Protein AF-W1P0X3-F1 (afdb_monomer_lite)

Structure (mmCIF, N/CA/C/O backbone):
data_AF-W1P0X3-F1
#
_entry.id   AF-W1P0X3-F1
#
loop_
_atom_site.group_PDB
_atom_site.id
_atom_site.type_symbol
_atom_site.label_atom_id
_atom_site.label_alt_id
_atom_site.label_comp_id
_atom_site.label_asym_id
_atom_site.label_entity_id
_atom_site.label_seq_id
_atom_site.pdbx_PDB_ins_code
_atom_site.Cartn_x
_atom_site.Cartn_y
_atom_site.Cartn_z
_atom_site.occupancy
_atom_site.B_iso_or_equiv
_atom_site.auth_seq_id
_atom_site.auth_comp_id
_atom_site.auth_asym_id
_atom_site.auth_atom_id
_atom_site.pdbx_PDB_model_num
ATOM 1 N N . MET A 1 1 ? -27.652 5.293 19.149 1.00 21.69 1 MET A N 1
ATOM 2 C CA . MET A 1 1 ? -27.108 5.342 17.775 1.00 21.69 1 MET A CA 1
ATOM 3 C C . MET A 1 1 ? -25.654 5.751 17.897 1.00 21.69 1 MET A C 1
ATOM 5 O O . MET A 1 1 ? -25.367 6.918 18.105 1.00 21.69 1 MET A O 1
ATOM 9 N N . THR A 1 2 ? -24.762 4.768 17.940 1.00 22.44 2 THR A N 1
ATOM 10 C CA . THR A 1 2 ? -23.328 4.930 18.199 1.00 22.44 2 THR A CA 1
ATOM 11 C C . THR A 1 2 ? -22.619 5.357 16.915 1.00 22.44 2 THR A C 1
ATOM 13 O O . THR A 1 2 ? -22.305 4.531 16.061 1.00 22.44 2 THR A O 1
ATOM 16 N N . SER A 1 3 ? -22.413 6.663 16.747 1.00 20.47 3 SER A N 1
ATOM 17 C CA . SER A 1 3 ? -21.571 7.223 15.690 1.00 20.47 3 SER A CA 1
ATOM 18 C C . SER A 1 3 ? -20.106 6.933 16.015 1.00 20.47 3 SER A C 1
ATOM 20 O O . SER A 1 3 ? -19.549 7.498 16.957 1.00 20.47 3 SER A O 1
ATOM 22 N N . PHE A 1 4 ? -19.506 6.020 15.255 1.00 24.23 4 PHE A N 1
ATOM 23 C CA . PHE A 1 4 ? -18.067 5.783 15.256 1.00 24.23 4 PHE A CA 1
ATOM 24 C C . PHE A 1 4 ? -17.316 7.093 14.959 1.00 24.23 4 PHE A C 1
ATOM 26 O O . PHE A 1 4 ? -17.727 7.825 14.057 1.00 24.23 4 PHE A O 1
ATOM 33 N N . PRO A 1 5 ? -16.218 7.402 15.667 1.00 23.06 5 PRO A N 1
ATOM 34 C CA . PRO A 1 5 ? -15.327 8.471 15.254 1.00 23.06 5 PRO A CA 1
ATOM 35 C C . PRO A 1 5 ? -14.612 8.054 13.964 1.00 23.06 5 PRO A C 1
ATOM 37 O O . PRO A 1 5 ? -13.899 7.047 13.921 1.00 23.06 5 PRO A O 1
ATOM 40 N N . ASP A 1 6 ? -14.808 8.842 12.909 1.00 25.39 6 ASP A N 1
ATOM 41 C CA . ASP A 1 6 ? -13.996 8.792 11.703 1.00 25.39 6 ASP A CA 1
ATOM 42 C C . ASP A 1 6 ? -12.515 9.023 12.059 1.00 25.39 6 ASP A C 1
ATOM 44 O O . ASP A 1 6 ? -12.123 10.085 12.536 1.00 25.39 6 ASP A O 1
ATOM 48 N N . GLN A 1 7 ? -11.699 8.013 11.739 1.00 26.02 7 GLN A N 1
ATOM 49 C CA . GLN A 1 7 ? -10.229 7.965 11.734 1.00 26.02 7 GLN A CA 1
ATOM 50 C C . GLN A 1 7 ? -9.511 7.711 13.078 1.00 26.02 7 GLN A C 1
ATOM 52 O O . GLN A 1 7 ? -9.679 8.428 14.058 1.00 26.02 7 GLN A O 1
ATOM 57 N N . PRO A 1 8 ? -8.631 6.681 13.089 1.00 29.97 8 PRO A N 1
ATOM 58 C CA . PRO A 1 8 ? -7.382 6.730 12.322 1.00 29.97 8 PRO A CA 1
ATOM 59 C C . PRO A 1 8 ? -7.238 5.583 11.305 1.00 29.97 8 PRO A C 1
ATOM 61 O O . PRO A 1 8 ? -6.383 4.709 11.431 1.00 29.97 8 PRO A O 1
ATOM 64 N N . MET A 1 9 ? -8.012 5.619 10.217 1.00 29.42 9 MET A N 1
ATOM 65 C CA . MET A 1 9 ? -7.827 4.701 9.079 1.00 29.42 9 MET A CA 1
ATOM 66 C C . MET A 1 9 ? -6.573 5.004 8.244 1.00 29.42 9 MET A C 1
ATOM 68 O O . MET A 1 9 ? -6.159 4.175 7.443 1.00 29.42 9 MET A O 1
ATOM 72 N N . ARG A 1 10 ? -5.883 6.132 8.470 1.00 27.94 10 ARG A N 1
ATOM 73 C CA . ARG A 1 10 ? -4.623 6.441 7.768 1.00 27.94 10 ARG A CA 1
ATOM 74 C C . ARG A 1 10 ? -3.419 5.610 8.234 1.00 27.94 10 ARG A C 1
ATOM 76 O O . ARG A 1 10 ? -2.481 5.454 7.460 1.00 27.94 10 ARG A O 1
ATOM 83 N N . ASN A 1 11 ? -3.446 5.021 9.435 1.00 28.23 11 ASN A N 1
ATOM 84 C CA . ASN A 1 11 ? -2.284 4.287 9.962 1.00 28.23 11 ASN A CA 1
ATOM 85 C C . ASN A 1 11 ? -2.265 2.798 9.576 1.00 28.23 11 ASN A C 1
ATOM 87 O O . ASN A 1 11 ? -1.188 2.266 9.312 1.00 28.23 11 ASN A O 1
ATOM 91 N N . PHE A 1 12 ? -3.420 2.137 9.430 1.00 28.58 12 PHE A N 1
ATOM 92 C CA . PHE A 1 12 ? -3.492 0.767 8.882 1.00 28.58 12 PHE A CA 1
ATOM 93 C C . PHE A 1 12 ? -3.346 0.720 7.353 1.00 28.58 12 PHE A C 1
ATOM 95 O O . PHE A 1 12 ? -2.923 -0.289 6.787 1.00 28.58 12 PHE A O 1
ATOM 102 N N . LEU A 1 13 ? -3.623 1.844 6.693 1.00 31.31 13 LEU A N 1
ATOM 103 C CA . LEU A 1 13 ? -3.418 2.069 5.265 1.00 31.31 13 LEU A CA 1
ATOM 104 C C . LEU A 1 13 ? -1.968 2.451 4.898 1.00 31.31 13 LEU A C 1
ATOM 106 O O . LEU A 1 13 ? -1.660 2.672 3.729 1.00 31.31 13 LEU A O 1
ATOM 110 N N . SER A 1 14 ? -1.045 2.428 5.867 1.00 25.98 14 SER A N 1
ATOM 111 C CA . SER A 1 14 ? 0.402 2.415 5.606 1.00 25.98 14 SER A CA 1
ATOM 112 C C . SER A 1 14 ? 0.920 1.038 5.158 1.00 25.98 14 SER A C 1
ATOM 114 O O . SER A 1 14 ? 2.127 0.820 5.077 1.00 25.98 14 SER A O 1
ATOM 116 N N . LEU A 1 15 ? 0.032 0.097 4.805 1.00 26.89 15 LEU A N 1
ATOM 117 C CA . LEU A 1 15 ? 0.416 -0.960 3.880 1.00 26.89 15 LEU A CA 1
ATOM 118 C C . LEU A 1 15 ? 0.525 -0.344 2.493 1.00 26.89 15 LEU A C 1
ATOM 120 O O . LEU A 1 15 ? -0.460 0.132 1.927 1.00 26.89 15 LEU A O 1
ATOM 124 N N . PRO A 1 16 ? 1.727 -0.332 1.925 1.00 28.39 16 PRO A N 1
ATOM 125 C CA . PRO A 1 16 ? 1.948 0.458 0.761 1.00 28.39 16 PRO A CA 1
ATOM 126 C C . PRO A 1 16 ? 1.274 -0.253 -0.414 1.00 28.39 16 PRO A C 1
ATOM 128 O O . PRO A 1 16 ? 1.540 -1.417 -0.741 1.00 28.39 16 PRO A O 1
ATOM 131 N N . PHE A 1 17 ? 0.513 0.530 -1.163 1.00 30.56 17 PHE A N 1
ATOM 132 C CA . PHE A 1 17 ? 0.404 0.346 -2.602 1.00 30.56 17 PHE A CA 1
ATOM 133 C C . PHE A 1 17 ? 1.790 0.209 -3.292 1.00 30.56 17 PHE A C 1
ATOM 135 O O . PHE A 1 17 ? 1.824 -0.047 -4.487 1.00 30.56 17 PHE A O 1
ATOM 142 N N . SER A 1 18 ? 2.934 0.293 -2.587 1.00 28.36 18 SER A N 1
ATOM 143 C CA . SER A 1 18 ? 4.240 -0.182 -3.070 1.00 28.36 18 SER A CA 1
ATOM 144 C C . SER A 1 18 ? 4.332 -1.703 -3.247 1.00 28.36 18 SER A C 1
ATOM 146 O O . SER A 1 18 ? 5.231 -2.167 -3.936 1.00 28.36 18 SER A O 1
ATOM 148 N N . SER A 1 19 ? 3.382 -2.500 -2.741 1.00 26.19 19 SER A N 1
ATOM 149 C CA . SER A 1 19 ? 3.213 -3.894 -3.201 1.00 26.19 19 SER A CA 1
ATOM 150 C C . SER A 1 19 ? 2.516 -3.995 -4.570 1.00 26.19 19 SER A C 1
ATOM 152 O O . SER A 1 19 ? 2.625 -5.012 -5.250 1.00 26.19 19 SER A O 1
ATOM 154 N N . LEU A 1 20 ? 1.884 -2.897 -5.000 1.00 27.31 20 LEU A N 1
ATOM 155 C CA . LEU A 1 20 ? 1.468 -2.572 -6.365 1.00 27.31 20 LEU A CA 1
ATOM 156 C C . LEU A 1 20 ? 2.431 -1.548 -6.998 1.00 27.31 20 LEU A C 1
ATOM 158 O O . LEU A 1 20 ? 2.051 -0.857 -7.945 1.00 27.31 20 LEU A O 1
ATOM 162 N N . GLN A 1 21 ? 3.701 -1.485 -6.545 1.00 24.69 21 GLN A N 1
ATOM 163 C CA . GLN A 1 21 ? 4.759 -1.136 -7.485 1.00 24.69 21 GLN A CA 1
ATOM 164 C C . GLN A 1 21 ? 4.638 -2.173 -8.593 1.00 24.69 21 GLN A C 1
ATOM 166 O O . GLN A 1 21 ? 5.105 -3.310 -8.494 1.00 24.69 21 GLN A O 1
ATOM 171 N N . ILE A 1 22 ? 4.018 -1.746 -9.683 1.00 25.61 22 ILE A N 1
ATOM 172 C CA . ILE A 1 22 ? 4.502 -2.057 -11.007 1.00 25.61 22 ILE A CA 1
ATOM 173 C C . ILE A 1 22 ? 5.983 -1.685 -10.951 1.00 25.61 22 ILE A C 1
ATOM 175 O O . ILE A 1 22 ? 6.386 -0.567 -11.253 1.00 25.61 22 ILE A O 1
ATOM 179 N N . LYS A 1 23 ? 6.807 -2.629 -10.478 1.00 21.36 23 LYS A N 1
ATOM 180 C CA . LYS A 1 23 ? 8.206 -2.679 -10.850 1.00 21.36 23 LYS A CA 1
ATOM 181 C C . LYS A 1 23 ? 8.154 -2.580 -12.360 1.00 21.36 23 LYS A C 1
ATOM 183 O O . LYS A 1 23 ? 7.593 -3.461 -13.016 1.00 21.36 23 LYS A O 1
ATOM 188 N N . ALA A 1 24 ? 8.659 -1.466 -12.880 1.00 21.20 24 ALA A N 1
ATOM 189 C CA . ALA A 1 24 ? 8.914 -1.312 -14.295 1.00 21.20 24 ALA A CA 1
ATOM 190 C C . ALA A 1 24 ? 9.518 -2.634 -14.811 1.00 21.20 24 ALA A C 1
ATOM 192 O O . ALA A 1 24 ? 10.367 -3.223 -14.127 1.00 21.20 24 ALA A O 1
ATOM 193 N N . PRO A 1 25 ? 9.062 -3.168 -15.954 1.00 21.80 25 PRO A N 1
ATOM 194 C CA . PRO A 1 25 ? 9.465 -4.488 -16.393 1.00 21.80 25 PRO A CA 1
ATOM 195 C C . PRO A 1 25 ? 10.894 -4.400 -16.916 1.00 21.80 25 PRO A C 1
ATOM 197 O O . PRO A 1 25 ? 11.096 -4.142 -18.088 1.00 21.80 25 PRO A O 1
ATOM 200 N N . PHE A 1 26 ? 11.876 -4.592 -16.040 1.00 22.75 26 PHE A N 1
ATOM 201 C CA . PHE A 1 26 ? 13.207 -5.103 -16.356 1.00 22.75 26 PHE A CA 1
ATOM 202 C C . PHE A 1 26 ? 13.865 -5.580 -15.064 1.00 22.75 26 PHE A C 1
ATOM 204 O O . PHE A 1 26 ? 14.613 -4.844 -14.436 1.00 22.75 26 PHE A O 1
ATOM 211 N N . LEU A 1 27 ? 13.546 -6.812 -14.662 1.00 25.69 27 LEU A N 1
ATOM 212 C CA . LEU A 1 27 ? 14.411 -7.742 -13.919 1.00 25.69 27 LEU A CA 1
ATOM 213 C C . LEU A 1 27 ? 13.584 -8.992 -13.598 1.00 25.69 27 LEU A C 1
ATOM 215 O O . LEU A 1 27 ? 13.066 -9.137 -12.500 1.00 25.69 27 LEU A O 1
ATOM 219 N N . ASN A 1 28 ? 13.400 -9.846 -14.605 1.00 21.33 28 ASN A N 1
ATOM 220 C CA . ASN A 1 28 ? 13.199 -11.291 -14.465 1.00 21.33 28 ASN A CA 1
ATOM 221 C C . ASN A 1 28 ? 13.329 -11.906 -15.863 1.00 21.33 28 ASN A C 1
ATOM 223 O O . ASN A 1 28 ? 12.349 -12.189 -16.543 1.00 21.33 28 ASN A O 1
ATOM 227 N N . CYS A 1 29 ? 14.574 -12.060 -16.312 1.00 21.30 29 CYS A N 1
ATOM 228 C CA . CYS A 1 29 ? 14.877 -13.094 -17.293 1.00 21.30 29 CYS A CA 1
ATOM 229 C C . CYS A 1 29 ? 14.831 -14.431 -16.527 1.00 21.30 29 CYS A C 1
ATOM 231 O O . CYS A 1 29 ? 15.496 -14.522 -15.487 1.00 21.30 29 CYS A O 1
ATOM 233 N N . PRO A 1 30 ? 14.051 -15.436 -16.952 1.00 21.23 30 PRO A N 1
ATOM 234 C CA . PRO A 1 30 ? 14.030 -16.726 -16.283 1.00 21.23 30 PRO A CA 1
ATOM 235 C C . PRO A 1 30 ? 15.351 -17.451 -16.555 1.00 21.23 30 PRO A C 1
ATOM 237 O O . PRO A 1 30 ? 15.654 -17.817 -17.687 1.00 21.23 30 PRO A O 1
ATOM 240 N N . ILE A 1 31 ? 16.146 -17.678 -15.509 1.00 24.38 31 ILE A N 1
ATOM 241 C CA . ILE A 1 31 ? 17.055 -18.825 -15.481 1.00 24.38 31 ILE A CA 1
ATOM 242 C C . ILE A 1 31 ? 16.296 -19.917 -14.737 1.00 24.38 31 ILE A C 1
ATOM 244 O O . ILE A 1 31 ? 16.377 -20.023 -13.516 1.00 24.38 31 ILE A O 1
ATOM 248 N N . SER A 1 32 ? 15.516 -20.697 -15.473 1.00 22.19 32 SER A N 1
ATOM 249 C CA . SER A 1 32 ? 14.964 -21.951 -14.974 1.00 22.19 32 SER A CA 1
ATOM 250 C C . SER A 1 32 ? 14.793 -22.916 -16.135 1.00 22.19 32 SER A C 1
ATOM 252 O O . SER A 1 32 ? 13.739 -22.959 -16.751 1.00 22.19 32 SER A O 1
ATOM 254 N N . GLU A 1 33 ? 15.859 -23.652 -16.428 1.00 22.97 33 GLU A N 1
ATOM 255 C CA . GLU A 1 33 ? 15.807 -25.057 -16.831 1.00 22.97 33 GLU A CA 1
ATOM 256 C C . GLU A 1 33 ? 17.236 -25.607 -16.765 1.00 22.97 33 GLU A C 1
ATOM 258 O O . GLU A 1 33 ? 18.088 -25.227 -17.561 1.00 22.97 33 GLU A O 1
ATOM 263 N N . LEU A 1 34 ? 17.518 -26.402 -15.727 1.00 23.14 34 LEU A N 1
ATOM 264 C CA . LEU A 1 34 ? 18.419 -27.565 -15.692 1.00 23.14 34 LEU A CA 1
ATOM 265 C C . LEU A 1 34 ? 18.321 -28.189 -14.274 1.00 23.14 34 LEU A C 1
ATOM 267 O O . LEU A 1 34 ? 18.051 -27.473 -13.308 1.00 23.14 34 LEU A O 1
ATOM 271 N N . PRO A 1 35 ? 18.441 -29.521 -14.149 1.00 22.19 35 PRO A N 1
ATOM 272 C CA . PRO A 1 35 ? 17.660 -30.329 -13.213 1.00 22.19 35 PRO A CA 1
ATOM 273 C C . PRO A 1 35 ? 18.128 -30.275 -11.756 1.00 22.19 35 PRO A C 1
ATOM 275 O O . PRO A 1 35 ? 19.311 -30.109 -11.456 1.00 22.19 35 PRO A O 1
ATOM 278 N N . HIS A 1 36 ? 17.162 -30.503 -10.862 1.00 22.83 36 HIS A N 1
ATOM 279 C CA . HIS A 1 36 ? 17.366 -30.821 -9.454 1.00 22.83 36 HIS A CA 1
ATOM 280 C C . HIS A 1 36 ? 18.353 -31.987 -9.296 1.00 22.83 36 HIS A C 1
ATOM 282 O O . HIS A 1 36 ? 18.076 -33.105 -9.722 1.00 22.83 36 HIS A O 1
ATOM 288 N N . PHE A 1 37 ? 19.479 -31.727 -8.635 1.00 24.45 37 PHE A N 1
ATOM 289 C CA . PHE A 1 37 ? 20.253 -32.754 -7.947 1.00 24.45 37 PHE A CA 1
ATOM 290 C C . PHE A 1 37 ? 20.175 -32.448 -6.453 1.00 24.45 37 PHE A C 1
ATOM 292 O O . PHE A 1 37 ? 20.724 -31.449 -5.982 1.00 24.45 37 PHE A O 1
ATOM 299 N N . GLU A 1 38 ? 19.439 -33.283 -5.725 1.00 26.58 38 GLU A N 1
ATOM 300 C CA . GLU A 1 38 ? 19.482 -33.335 -4.269 1.00 26.58 38 GLU A CA 1
ATOM 301 C C . GLU A 1 38 ? 20.894 -33.730 -3.829 1.00 26.58 38 GLU A C 1
ATOM 303 O O . GLU A 1 38 ? 21.414 -34.763 -4.247 1.00 26.58 38 GLU A O 1
ATOM 308 N N . LEU A 1 39 ? 21.518 -32.927 -2.967 1.00 25.61 39 LEU A N 1
ATOM 309 C CA . LEU A 1 39 ? 22.670 -33.362 -2.186 1.00 25.61 39 LEU A CA 1
ATOM 310 C C . LEU A 1 39 ? 22.478 -32.927 -0.734 1.00 25.61 39 LEU A C 1
ATOM 312 O O . LEU A 1 39 ? 22.295 -31.750 -0.429 1.00 25.61 39 LEU A O 1
ATOM 316 N N . GLN A 1 40 ? 22.489 -33.954 0.111 1.00 24.61 40 GLN A N 1
ATOM 317 C CA . GLN A 1 40 ? 22.248 -33.988 1.547 1.00 24.61 40 GLN A CA 1
ATOM 318 C C . GLN A 1 40 ? 23.057 -32.970 2.362 1.00 24.61 40 GLN A C 1
ATOM 320 O O . GLN A 1 40 ? 24.209 -32.649 2.058 1.00 24.61 40 GLN A O 1
ATOM 325 N N . ASP A 1 41 ? 22.440 -32.559 3.469 1.00 28.31 41 ASP A N 1
ATOM 326 C CA . ASP A 1 41 ? 23.001 -31.771 4.560 1.00 28.31 41 ASP A CA 1
ATOM 327 C C . ASP A 1 41 ? 24.386 -32.245 5.033 1.00 28.31 41 ASP A C 1
ATOM 329 O O . ASP A 1 41 ? 24.592 -33.407 5.393 1.00 28.31 41 ASP A O 1
ATOM 333 N N . ARG A 1 42 ? 25.320 -31.292 5.165 1.00 25.30 42 ARG A N 1
ATOM 334 C CA . ARG A 1 42 ? 26.438 -31.367 6.120 1.00 25.30 42 ARG A CA 1
ATOM 335 C C . ARG A 1 42 ? 26.656 -30.016 6.821 1.00 25.30 42 ARG A C 1
ATOM 337 O O . ARG A 1 42 ? 26.477 -28.969 6.196 1.00 25.30 42 ARG A O 1
ATOM 344 N N . PRO A 1 43 ? 27.046 -30.017 8.111 1.00 27.70 43 PRO A N 1
ATOM 345 C CA . PRO A 1 43 ? 26.998 -28.837 8.967 1.00 27.70 43 PRO A CA 1
ATOM 346 C C . PRO A 1 43 ? 28.198 -27.888 8.796 1.00 27.70 43 PRO A C 1
ATOM 348 O O . PRO A 1 43 ? 29.261 -28.241 8.290 1.00 27.70 43 PRO A O 1
ATOM 351 N N . LYS A 1 44 ? 27.979 -26.651 9.260 1.00 40.94 44 LYS A N 1
ATOM 352 C CA . LYS A 1 44 ? 28.850 -25.463 9.248 1.00 40.94 44 LYS A CA 1
ATOM 353 C C . LYS A 1 44 ? 30.300 -25.730 9.696 1.00 40.94 44 LYS A C 1
ATOM 355 O O . LYS A 1 44 ? 30.523 -26.105 10.837 1.00 40.94 44 LYS A O 1
ATOM 360 N N . SER A 1 45 ? 31.279 -25.352 8.873 1.00 28.41 45 SER A N 1
ATOM 361 C CA . SER A 1 45 ? 32.397 -24.456 9.232 1.00 28.41 45 SER A CA 1
ATOM 362 C C . SER A 1 45 ? 33.335 -24.282 8.028 1.00 28.41 45 SER A C 1
ATOM 364 O O . SER A 1 45 ? 33.449 -25.167 7.191 1.00 28.41 45 SER A O 1
ATOM 366 N N . HIS A 1 46 ? 33.998 -23.127 7.966 1.00 29.22 46 HIS A N 1
ATOM 367 C CA . HIS A 1 46 ? 34.999 -22.725 6.971 1.00 29.22 46 HIS A CA 1
ATOM 368 C C . HIS A 1 46 ? 34.489 -22.377 5.561 1.00 29.22 46 HIS A C 1
ATOM 370 O O . HIS A 1 46 ? 33.999 -23.189 4.782 1.00 29.22 46 HIS A O 1
ATOM 376 N N . CYS A 1 47 ? 34.665 -21.093 5.235 1.00 29.69 47 CYS A N 1
ATOM 377 C CA . CYS A 1 47 ? 34.666 -20.567 3.876 1.00 29.69 47 CYS A CA 1
ATOM 378 C C . CYS A 1 47 ? 35.620 -21.429 3.024 1.00 29.69 47 CYS A C 1
ATOM 380 O O . CYS A 1 47 ? 36.748 -21.646 3.475 1.00 29.69 47 CYS A O 1
ATOM 382 N N . PRO A 1 48 ? 35.227 -21.933 1.838 1.00 33.81 48 PRO A N 1
ATOM 383 C CA . PRO A 1 48 ? 36.140 -22.712 1.017 1.00 33.81 48 PRO A CA 1
ATOM 384 C C . PRO A 1 48 ? 37.331 -21.824 0.672 1.00 33.81 48 PRO A C 1
ATOM 386 O O . PRO A 1 48 ? 37.159 -20.729 0.132 1.00 33.81 48 PRO A O 1
ATOM 389 N N . THR A 1 49 ? 38.527 -22.276 1.032 1.00 39.50 49 THR A N 1
ATOM 390 C CA . THR A 1 49 ? 39.790 -21.631 0.692 1.00 39.50 49 THR A CA 1
ATOM 391 C C . THR A 1 49 ? 39.792 -21.328 -0.806 1.00 39.50 49 THR A C 1
ATOM 393 O O . THR A 1 49 ? 39.592 -22.234 -1.617 1.00 39.50 49 THR A O 1
ATOM 396 N N . ILE A 1 50 ? 40.009 -20.057 -1.159 1.00 42.47 50 ILE A N 1
ATOM 397 C CA . ILE A 1 50 ? 39.974 -19.504 -2.529 1.00 42.47 50 ILE A CA 1
ATOM 398 C C . ILE A 1 50 ? 40.807 -20.348 -3.522 1.00 42.47 50 ILE A C 1
ATOM 400 O O . ILE A 1 50 ? 40.503 -20.394 -4.708 1.00 42.47 50 ILE A O 1
ATOM 404 N N . HIS A 1 51 ? 41.788 -21.110 -3.029 1.00 40.19 51 HIS A N 1
ATOM 405 C CA . HIS A 1 51 ? 42.629 -22.025 -3.801 1.00 40.19 51 HIS A CA 1
ATOM 406 C C . HIS A 1 51 ? 41.948 -23.267 -4.408 1.00 40.19 51 HIS A C 1
ATOM 408 O O . HIS A 1 51 ? 42.535 -23.856 -5.308 1.00 40.19 51 HIS A O 1
ATOM 414 N N . ARG A 1 52 ? 40.743 -23.684 -3.983 1.00 43.81 52 ARG A N 1
ATOM 415 C CA . ARG A 1 52 ? 40.059 -24.873 -4.558 1.00 43.81 52 ARG A CA 1
ATOM 416 C C . ARG A 1 52 ? 39.191 -24.588 -5.795 1.00 43.81 52 ARG A C 1
ATOM 418 O O . ARG A 1 52 ? 38.547 -25.505 -6.289 1.00 43.81 52 ARG A O 1
ATOM 425 N N . LEU A 1 53 ? 39.139 -23.344 -6.276 1.00 46.44 53 LEU A N 1
ATOM 426 C CA . LEU A 1 53 ? 38.281 -22.927 -7.401 1.00 46.44 53 LEU A CA 1
ATOM 427 C C . LEU A 1 53 ? 38.982 -22.913 -8.773 1.00 46.44 53 LEU A C 1
ATOM 429 O O . LEU A 1 53 ? 38.346 -22.551 -9.758 1.00 46.44 53 LEU A O 1
ATOM 433 N N . PHE A 1 54 ? 40.259 -23.291 -8.855 1.00 47.78 54 PHE A N 1
ATOM 434 C CA . PHE A 1 54 ? 41.047 -23.199 -10.087 1.00 47.78 54 PHE A CA 1
ATOM 435 C C . PHE A 1 54 ? 41.354 -24.595 -10.640 1.00 47.78 54 PHE A C 1
ATOM 437 O O . PHE A 1 54 ? 42.301 -25.233 -10.184 1.00 47.78 54 PHE A O 1
ATOM 444 N N . ASP A 1 55 ? 40.558 -25.067 -11.607 1.00 49.88 55 ASP A N 1
ATOM 445 C CA . ASP A 1 55 ? 40.795 -26.337 -12.305 1.00 49.88 55 ASP A CA 1
ATOM 446 C C . ASP A 1 55 ? 40.428 -26.246 -13.803 1.00 49.88 55 ASP A C 1
ATOM 448 O O . ASP A 1 55 ? 39.279 -26.444 -14.198 1.00 49.88 55 ASP A O 1
ATOM 452 N N . LYS A 1 56 ? 41.449 -25.910 -14.609 1.00 46.47 56 LYS A N 1
ATOM 453 C CA . LYS A 1 56 ? 41.656 -25.991 -16.077 1.00 46.47 56 LYS A CA 1
ATOM 454 C C . LYS A 1 56 ? 40.486 -25.789 -17.068 1.00 46.47 56 LYS A C 1
ATOM 456 O O . LYS A 1 56 ? 40.689 -26.027 -18.258 1.00 46.47 56 LYS A O 1
ATOM 461 N N . ASN A 1 57 ? 39.313 -25.291 -16.678 1.00 50.94 57 ASN A N 1
ATOM 462 C CA . ASN A 1 57 ? 38.170 -25.090 -17.584 1.00 50.94 57 ASN A CA 1
ATOM 463 C C . ASN A 1 57 ? 37.614 -23.651 -17.502 1.00 50.94 57 ASN A C 1
ATOM 465 O O . ASN A 1 57 ? 36.557 -23.390 -16.916 1.00 50.94 57 ASN A O 1
ATOM 469 N N . SER A 1 58 ? 38.318 -22.715 -18.158 1.00 60.19 58 SER A N 1
ATOM 470 C CA . SER A 1 58 ? 38.160 -21.247 -18.028 1.00 60.19 58 SER A CA 1
ATOM 471 C C . SER A 1 58 ? 36.708 -20.724 -18.122 1.00 60.19 58 SER A C 1
ATOM 473 O O . SER A 1 58 ? 36.298 -19.875 -17.329 1.00 60.19 58 SER A O 1
ATOM 475 N N . LYS A 1 59 ? 35.846 -21.267 -19.000 1.00 59.81 59 LYS A N 1
ATOM 476 C CA . LYS A 1 59 ? 34.445 -20.794 -19.126 1.00 59.81 59 LYS A CA 1
ATOM 477 C C . LYS A 1 59 ? 33.551 -21.157 -17.934 1.00 59.81 59 LYS A C 1
ATOM 479 O O . LYS A 1 59 ? 32.698 -20.358 -17.543 1.00 59.81 59 LYS A O 1
ATOM 484 N N . ARG A 1 60 ? 33.715 -22.355 -17.362 1.00 62.62 60 ARG A N 1
ATOM 485 C CA . ARG A 1 60 ? 32.913 -22.811 -16.210 1.00 62.62 60 ARG A CA 1
ATOM 486 C C . ARG A 1 60 ? 33.366 -22.106 -14.932 1.00 62.62 60 ARG A C 1
ATOM 488 O O . ARG A 1 60 ? 32.528 -21.750 -14.107 1.00 62.62 60 ARG A O 1
ATOM 495 N N . GLU A 1 61 ? 34.663 -21.832 -14.829 1.00 70.38 61 GLU A N 1
ATOM 496 C CA . GLU A 1 61 ? 35.279 -21.069 -13.741 1.00 70.38 61 GLU A CA 1
ATOM 497 C C . GLU A 1 61 ? 34.746 -19.633 -13.677 1.00 70.38 61 GLU A C 1
ATOM 499 O O . GLU A 1 61 ? 34.293 -19.184 -12.624 1.00 70.38 61 GLU A O 1
ATOM 504 N N . VAL A 1 62 ? 34.702 -18.922 -14.810 1.00 75.62 62 VAL A N 1
ATOM 505 C CA . VAL A 1 62 ? 34.189 -17.543 -14.864 1.00 75.62 62 VAL A CA 1
ATOM 506 C C . VAL A 1 62 ? 32.718 -17.470 -14.435 1.00 75.62 62 VAL A C 1
ATOM 508 O O . VAL A 1 62 ? 32.338 -16.562 -13.690 1.00 75.62 62 VAL A O 1
ATOM 511 N N . LEU A 1 63 ? 31.887 -18.440 -14.831 1.00 74.94 63 LEU A N 1
ATOM 512 C CA . LEU A 1 63 ? 30.479 -18.512 -14.420 1.00 74.94 63 LEU A CA 1
ATOM 513 C C . LEU A 1 63 ? 30.328 -18.795 -12.914 1.00 74.94 63 LEU A C 1
ATOM 515 O O . LEU A 1 63 ? 29.534 -18.136 -12.237 1.00 74.94 63 LEU A O 1
ATOM 519 N N . GLN A 1 64 ? 31.107 -19.739 -12.377 1.00 77.56 64 GLN A N 1
ATOM 520 C CA . GLN A 1 64 ? 31.106 -20.070 -10.948 1.00 77.56 64 GLN A CA 1
ATOM 521 C C . GLN A 1 64 ? 31.554 -18.879 -10.093 1.00 77.56 64 GLN A C 1
ATOM 523 O O . GLN A 1 64 ? 30.890 -18.545 -9.108 1.00 77.56 64 GLN A O 1
ATOM 528 N N . CYS A 1 65 ? 32.618 -18.188 -10.505 1.00 78.62 65 CYS A N 1
ATOM 529 C CA . CYS A 1 65 ? 33.097 -16.976 -9.850 1.00 78.62 65 CYS A CA 1
ATOM 530 C C . CYS A 1 65 ? 32.075 -15.832 -9.939 1.00 78.62 65 CYS A C 1
ATOM 532 O O . CYS A 1 65 ? 31.824 -15.173 -8.933 1.00 78.62 65 CYS A O 1
ATOM 534 N N . THR A 1 66 ? 31.402 -15.646 -11.083 1.00 81.88 66 THR A N 1
ATOM 535 C CA . THR A 1 66 ? 30.326 -14.643 -11.238 1.00 81.88 66 THR A CA 1
ATOM 536 C C . THR A 1 66 ? 29.181 -14.901 -10.256 1.00 81.88 66 THR A C 1
ATOM 538 O O . THR A 1 66 ? 28.767 -14.003 -9.522 1.00 81.88 66 THR A O 1
ATOM 541 N N . SER A 1 67 ? 28.705 -16.147 -10.179 1.00 82.94 67 SER A N 1
ATOM 542 C CA . SER A 1 67 ? 27.650 -16.540 -9.238 1.00 82.94 67 SER A CA 1
ATOM 543 C C . SER A 1 67 ? 28.090 -16.365 -7.778 1.00 82.94 67 SER A C 1
ATOM 545 O O . SER A 1 67 ? 27.332 -15.874 -6.932 1.00 82.94 67 SER A O 1
ATOM 547 N N . ALA A 1 68 ? 29.347 -16.696 -7.469 1.00 83.44 68 ALA A N 1
ATOM 548 C CA . ALA A 1 68 ? 29.919 -16.503 -6.144 1.00 83.44 68 ALA A CA 1
ATOM 549 C C . ALA A 1 68 ? 30.016 -15.018 -5.751 1.00 83.44 68 ALA A C 1
ATOM 551 O O . ALA A 1 68 ? 29.664 -14.691 -4.615 1.00 83.44 68 ALA A O 1
ATOM 552 N N . ILE A 1 69 ? 30.399 -14.124 -6.671 1.00 84.88 69 ILE A N 1
ATOM 553 C CA . ILE A 1 69 ? 30.403 -12.665 -6.464 1.00 84.88 69 ILE A CA 1
ATOM 554 C C . ILE A 1 69 ? 28.990 -12.178 -6.125 1.00 84.88 69 ILE A C 1
ATOM 556 O O . ILE A 1 69 ? 28.796 -11.552 -5.082 1.00 84.88 69 ILE A O 1
ATOM 560 N N . SER A 1 70 ? 27.976 -12.532 -6.923 1.00 82.75 70 SER A N 1
ATOM 561 C CA . SER A 1 70 ? 26.583 -12.135 -6.660 1.00 82.75 70 SER A CA 1
ATOM 562 C C . SER A 1 70 ? 26.058 -12.679 -5.325 1.00 82.75 70 SER A C 1
ATOM 564 O O . SER A 1 70 ? 25.347 -11.988 -4.589 1.00 82.75 70 SER A O 1
ATOM 566 N N . ARG A 1 71 ? 26.437 -13.909 -4.957 1.00 83.06 71 ARG A N 1
ATOM 567 C CA . ARG A 1 71 ? 26.083 -14.513 -3.665 1.00 83.06 71 ARG A CA 1
ATOM 568 C C . ARG A 1 71 ? 26.744 -13.792 -2.488 1.00 83.06 71 ARG A C 1
ATOM 570 O O . ARG A 1 71 ? 26.082 -13.584 -1.472 1.00 83.06 71 ARG A O 1
ATOM 577 N N . LEU A 1 72 ? 28.028 -13.448 -2.593 1.00 82.19 72 LEU A N 1
ATOM 578 C CA . LEU A 1 72 ? 28.761 -12.713 -1.556 1.00 82.19 72 LEU A CA 1
ATOM 579 C C . LEU A 1 72 ? 28.218 -11.289 -1.391 1.00 82.19 72 LEU A C 1
ATOM 581 O O . LEU A 1 72 ? 28.009 -10.849 -0.259 1.00 82.19 72 LEU A O 1
ATOM 585 N N . ALA A 1 73 ? 27.884 -10.624 -2.500 1.00 79.31 73 ALA A N 1
ATOM 586 C CA . ALA A 1 73 ? 27.240 -9.314 -2.511 1.00 79.31 73 ALA A CA 1
ATOM 587 C C . ALA A 1 73 ? 25.894 -9.328 -1.772 1.00 79.31 73 ALA A C 1
ATOM 589 O O . ALA A 1 73 ? 25.654 -8.504 -0.893 1.00 79.31 73 ALA A O 1
ATOM 590 N N . ARG A 1 74 ? 25.047 -10.332 -2.034 1.00 82.06 74 ARG A N 1
ATOM 591 C CA . ARG A 1 74 ? 23.768 -10.514 -1.324 1.00 82.06 74 ARG A CA 1
ATOM 592 C C . ARG A 1 74 ? 23.943 -10.759 0.179 1.00 82.06 74 ARG A C 1
ATOM 594 O O . ARG A 1 74 ? 23.076 -10.393 0.962 1.00 82.06 74 ARG A O 1
ATOM 601 N N . LYS A 1 75 ? 25.073 -11.341 0.594 1.00 84.06 75 LYS A N 1
ATOM 602 C CA . LYS A 1 75 ? 25.456 -11.498 2.009 1.00 84.06 75 LYS A CA 1
ATOM 603 C C . LYS A 1 75 ? 26.153 -10.258 2.595 1.00 84.06 75 LYS A C 1
ATOM 605 O O . LYS A 1 75 ? 26.705 -10.358 3.685 1.00 84.06 75 LYS A O 1
ATOM 610 N N . LYS A 1 76 ? 26.157 -9.120 1.886 1.00 82.06 76 LYS A N 1
ATOM 611 C CA . LYS A 1 76 ? 26.820 -7.855 2.263 1.00 82.06 76 LYS A CA 1
ATOM 612 C C . LYS A 1 76 ? 28.338 -7.968 2.506 1.00 82.06 76 LYS A C 1
ATOM 614 O O . LYS A 1 76 ? 28.929 -7.098 3.133 1.00 82.06 76 LYS A O 1
ATOM 619 N N . ARG A 1 77 ? 29.000 -9.009 1.983 1.00 86.62 77 ARG A N 1
ATOM 620 C CA . ARG A 1 77 ? 30.457 -9.235 2.112 1.00 86.62 77 ARG A CA 1
ATOM 621 C C . ARG A 1 77 ? 31.188 -8.729 0.868 1.00 86.62 77 ARG A C 1
ATOM 623 O O . ARG A 1 77 ? 31.768 -9.512 0.115 1.00 86.62 77 ARG A O 1
ATOM 630 N N . ILE A 1 78 ? 31.103 -7.422 0.620 1.00 89.31 78 ILE A N 1
ATOM 631 C CA . ILE A 1 78 ? 31.563 -6.825 -0.643 1.00 89.31 78 ILE A CA 1
ATOM 632 C C . ILE A 1 78 ? 33.085 -6.884 -0.816 1.00 89.31 78 ILE A C 1
ATOM 634 O O . ILE A 1 78 ? 33.562 -7.138 -1.918 1.00 89.31 78 ILE A O 1
ATOM 638 N N . ASP A 1 79 ? 33.855 -6.747 0.266 1.00 87.50 79 ASP A N 1
ATOM 639 C CA . ASP A 1 79 ? 35.321 -6.788 0.199 1.00 87.50 79 ASP A CA 1
ATOM 640 C C . ASP A 1 79 ? 35.841 -8.187 -0.160 1.00 87.50 79 ASP A C 1
ATOM 642 O O . ASP A 1 79 ? 36.842 -8.335 -0.855 1.00 87.50 79 ASP A O 1
ATOM 646 N N . GLU A 1 80 ? 35.135 -9.240 0.254 1.00 85.94 80 GLU A N 1
ATOM 647 C CA . GLU A 1 80 ? 35.460 -10.608 -0.155 1.00 85.94 80 GLU A CA 1
ATOM 648 C C . GLU A 1 80 ? 35.064 -10.889 -1.599 1.00 85.94 80 GLU A C 1
ATOM 650 O O . GLU A 1 80 ? 35.814 -11.545 -2.320 1.00 85.94 80 GLU A O 1
ATOM 655 N N . ALA A 1 81 ? 33.917 -10.362 -2.038 1.00 87.56 81 ALA A N 1
ATOM 656 C CA . ALA A 1 81 ? 33.541 -10.398 -3.445 1.00 87.56 81 ALA A CA 1
ATOM 657 C C . ALA A 1 81 ? 34.599 -9.685 -4.302 1.00 87.56 81 ALA A C 1
ATOM 659 O O . ALA A 1 81 ? 34.975 -10.192 -5.358 1.00 87.56 81 ALA A O 1
ATOM 660 N N . ARG A 1 82 ? 35.151 -8.568 -3.804 1.00 89.19 82 ARG A N 1
ATOM 661 C CA . ARG A 1 82 ? 36.233 -7.842 -4.466 1.00 89.19 82 ARG A CA 1
ATOM 662 C C . ARG A 1 82 ? 37.526 -8.649 -4.529 1.00 89.19 82 ARG A C 1
ATOM 664 O O . ARG A 1 82 ? 38.110 -8.753 -5.600 1.00 89.19 82 ARG A O 1
ATOM 671 N N . LYS A 1 83 ? 37.946 -9.263 -3.419 1.00 88.19 83 LYS A N 1
ATOM 672 C CA . LYS A 1 83 ? 39.130 -10.141 -3.392 1.00 88.19 83 LYS A CA 1
ATOM 673 C C . LYS A 1 83 ? 38.998 -11.298 -4.382 1.00 88.19 83 LYS A C 1
ATOM 675 O O . LYS A 1 83 ? 39.944 -11.583 -5.108 1.00 88.19 83 LYS A O 1
ATOM 680 N N . LEU A 1 84 ? 37.820 -11.925 -4.443 1.00 86.25 84 LEU A N 1
ATOM 681 C CA . LEU A 1 84 ? 37.530 -12.987 -5.406 1.00 86.25 84 LEU A CA 1
ATOM 682 C C . LEU A 1 84 ? 37.598 -12.474 -6.849 1.00 86.25 84 LEU A C 1
ATOM 684 O O . LEU A 1 84 ? 38.174 -13.133 -7.707 1.00 86.25 84 LEU A O 1
ATOM 688 N N . PHE A 1 85 ? 37.045 -11.291 -7.114 1.00 88.25 85 PHE A N 1
ATOM 689 C CA . PHE A 1 85 ? 37.122 -10.644 -8.420 1.00 88.25 85 PHE A CA 1
ATOM 690 C C . PHE A 1 85 ? 38.572 -10.327 -8.827 1.00 88.25 85 PHE A C 1
ATOM 692 O O . PHE A 1 85 ? 38.960 -10.547 -9.976 1.00 88.25 85 PHE A O 1
ATOM 699 N N . ASP A 1 86 ? 39.403 -9.853 -7.898 1.00 87.44 86 ASP A N 1
ATOM 700 C CA . ASP A 1 86 ? 40.820 -9.554 -8.136 1.00 87.44 86 ASP A CA 1
ATOM 701 C C . ASP A 1 86 ? 41.671 -10.821 -8.334 1.00 87.44 86 ASP A C 1
ATOM 703 O O . ASP A 1 86 ? 42.645 -10.788 -9.084 1.00 87.44 86 ASP A O 1
ATOM 707 N N . SER A 1 87 ? 41.269 -11.961 -7.763 1.00 84.75 87 SER A N 1
ATOM 708 C CA . SER A 1 87 ? 41.943 -13.248 -7.975 1.00 84.75 87 SER A CA 1
ATOM 709 C C . SER A 1 87 ? 41.553 -13.961 -9.276 1.00 84.75 87 SER A C 1
ATOM 711 O O . SER A 1 87 ? 42.091 -15.028 -9.559 1.00 84.75 87 SER A O 1
ATOM 713 N N . MET A 1 88 ? 40.598 -13.436 -10.056 1.00 82.56 88 MET A N 1
ATOM 714 C CA . MET A 1 88 ? 40.184 -14.073 -11.312 1.00 82.56 88 MET A CA 1
ATOM 715 C C . MET A 1 88 ? 41.274 -13.927 -12.390 1.00 82.56 88 MET A C 1
ATOM 717 O O . MET A 1 88 ? 41.665 -12.793 -12.686 1.00 82.56 88 MET A O 1
ATOM 721 N N . PRO A 1 89 ? 41.729 -15.031 -13.015 1.00 76.56 89 PRO A N 1
ATOM 722 C CA . PRO A 1 89 ? 42.724 -14.981 -14.085 1.00 76.56 89 PRO A CA 1
ATOM 723 C C . PRO A 1 89 ? 42.154 -14.356 -15.365 1.00 76.56 89 PRO A C 1
ATOM 725 O O . PRO A 1 89 ? 42.805 -13.518 -15.982 1.00 76.56 89 PRO A O 1
ATOM 728 N N . GLU A 1 90 ? 40.905 -14.679 -15.713 1.00 78.75 90 GLU A N 1
ATOM 729 C CA . GLU A 1 90 ? 40.181 -14.090 -16.841 1.00 78.75 90 GLU A CA 1
ATOM 730 C C . GLU A 1 90 ? 38.887 -13.425 -16.368 1.00 78.75 90 GLU A C 1
ATOM 732 O O . GLU A 1 90 ? 38.163 -13.953 -15.521 1.00 78.75 90 GLU A O 1
ATOM 737 N N . ARG A 1 91 ? 38.580 -12.249 -16.928 1.00 85.75 91 ARG A N 1
ATOM 738 C CA . ARG A 1 91 ? 37.371 -11.478 -16.609 1.00 85.75 91 ARG A CA 1
ATOM 739 C C . ARG A 1 91 ? 36.660 -11.088 -17.890 1.00 85.75 91 ARG A C 1
ATOM 741 O O . ARG A 1 91 ? 37.243 -10.431 -18.747 1.00 85.75 91 ARG A O 1
ATOM 748 N N . ASN A 1 92 ? 35.386 -11.440 -17.989 1.00 85.31 92 ASN A N 1
ATOM 749 C CA . ASN A 1 92 ? 34.525 -11.033 -19.095 1.00 85.31 92 ASN A CA 1
ATOM 750 C C . ASN A 1 92 ? 33.565 -9.910 -18.666 1.00 85.31 92 ASN A C 1
ATOM 752 O O . ASN A 1 92 ? 33.444 -9.590 -17.481 1.00 85.31 92 ASN A O 1
ATOM 756 N N . GLN A 1 93 ? 32.831 -9.334 -19.618 1.00 84.25 93 GLN A N 1
ATOM 757 C CA . GLN A 1 93 ? 31.907 -8.225 -19.354 1.00 84.25 93 GLN A CA 1
ATOM 758 C C . GLN A 1 93 ? 30.891 -8.525 -18.238 1.00 84.25 93 GLN A C 1
ATOM 760 O O . GLN A 1 93 ? 30.552 -7.646 -17.449 1.00 84.25 93 GLN A O 1
ATOM 765 N N . VAL A 1 94 ? 30.431 -9.776 -18.143 1.00 85.88 94 VAL A N 1
ATOM 766 C CA . VAL A 1 94 ? 29.452 -10.208 -17.137 1.00 85.88 94 VAL A CA 1
ATOM 767 C C . VAL A 1 94 ? 30.049 -10.153 -15.728 1.00 85.88 94 VAL A C 1
ATOM 769 O O . VAL A 1 94 ? 29.396 -9.634 -14.827 1.00 85.88 94 VAL A O 1
ATOM 772 N N . THR A 1 95 ? 31.295 -10.603 -15.533 1.00 87.12 95 THR A N 1
ATOM 773 C CA . THR A 1 95 ? 31.974 -10.519 -14.221 1.00 87.12 95 THR A CA 1
ATOM 774 C C . THR A 1 95 ? 32.157 -9.081 -13.746 1.00 87.12 95 THR A C 1
ATOM 776 O O . THR A 1 95 ? 31.895 -8.781 -12.581 1.00 87.12 95 THR A O 1
ATOM 779 N N . TRP A 1 96 ? 32.558 -8.175 -14.647 1.00 91.06 96 TRP A N 1
ATOM 780 C CA . TRP A 1 96 ? 32.698 -6.752 -14.335 1.00 91.06 96 TRP A CA 1
ATOM 781 C C . TRP A 1 96 ? 31.347 -6.130 -13.965 1.00 91.06 96 TRP A C 1
ATOM 783 O O . TRP A 1 96 ? 31.252 -5.452 -12.945 1.00 91.06 96 TRP A O 1
ATOM 793 N N . ASN A 1 97 ? 30.290 -6.419 -14.733 1.00 90.38 97 ASN A N 1
ATOM 794 C CA . ASN A 1 97 ? 28.938 -5.932 -14.446 1.00 90.38 97 ASN A CA 1
ATOM 795 C C . ASN A 1 97 ? 28.404 -6.473 -13.110 1.00 90.38 97 ASN A C 1
ATOM 797 O O . ASN A 1 97 ? 27.821 -5.718 -12.338 1.00 90.38 97 ASN A O 1
ATOM 801 N N . ALA A 1 98 ? 28.649 -7.748 -12.792 1.00 88.50 98 ALA A N 1
ATOM 802 C CA . ALA A 1 98 ? 28.253 -8.336 -11.514 1.00 88.50 98 ALA A CA 1
ATOM 803 C C . ALA A 1 98 ? 28.942 -7.646 -10.325 1.00 88.50 98 ALA A C 1
ATOM 805 O O . ALA A 1 98 ? 28.290 -7.371 -9.317 1.00 88.50 98 ALA A O 1
ATOM 806 N N . MET A 1 99 ? 30.235 -7.327 -10.450 1.00 91.44 99 MET A N 1
ATOM 807 C CA . MET A 1 99 ? 30.973 -6.602 -9.414 1.00 91.44 99 MET A CA 1
ATOM 808 C C . MET A 1 99 ? 30.521 -5.136 -9.296 1.00 91.44 99 MET A C 1
ATOM 810 O O . MET A 1 99 ? 30.394 -4.625 -8.184 1.00 91.44 99 MET A O 1
ATOM 814 N N . LEU A 1 100 ? 30.214 -4.469 -10.415 1.00 91.50 100 LEU A N 1
ATOM 815 C CA . LEU A 1 100 ? 29.620 -3.127 -10.409 1.00 91.50 100 LEU A CA 1
ATOM 816 C C . LEU A 1 100 ? 28.290 -3.103 -9.653 1.00 91.50 100 LEU A C 1
ATOM 818 O O . LEU A 1 100 ? 28.127 -2.325 -8.715 1.00 91.50 100 LEU A O 1
ATOM 822 N N . THR A 1 101 ? 27.356 -3.985 -10.016 1.00 88.62 101 THR A N 1
ATOM 823 C CA . THR A 1 101 ? 26.055 -4.091 -9.344 1.00 88.62 101 THR A CA 1
ATOM 824 C C . THR A 1 101 ? 26.215 -4.462 -7.869 1.00 88.62 101 THR A C 1
ATOM 826 O O . THR A 1 101 ? 25.466 -3.969 -7.029 1.00 88.62 101 THR A O 1
ATOM 829 N N . ALA A 1 102 ? 27.212 -5.284 -7.525 1.00 88.19 102 ALA A N 1
ATOM 830 C CA . ALA A 1 102 ? 27.526 -5.610 -6.139 1.00 88.19 102 ALA A CA 1
ATOM 831 C C . ALA A 1 102 ? 27.938 -4.371 -5.326 1.00 88.19 102 ALA A C 1
ATOM 833 O O . ALA A 1 102 ? 27.419 -4.177 -4.225 1.00 88.19 102 ALA A O 1
ATOM 834 N N . TYR A 1 103 ? 28.814 -3.515 -5.865 1.00 90.31 103 TYR A N 1
ATOM 835 C CA . TYR A 1 103 ? 29.173 -2.257 -5.208 1.00 90.31 103 TYR A CA 1
ATOM 836 C C . TYR A 1 103 ? 27.971 -1.312 -5.087 1.00 90.31 103 TYR A C 1
ATOM 838 O O . TYR A 1 103 ? 27.743 -0.772 -4.002 1.00 90.31 103 TYR A O 1
ATOM 846 N N . ILE A 1 104 ? 27.163 -1.184 -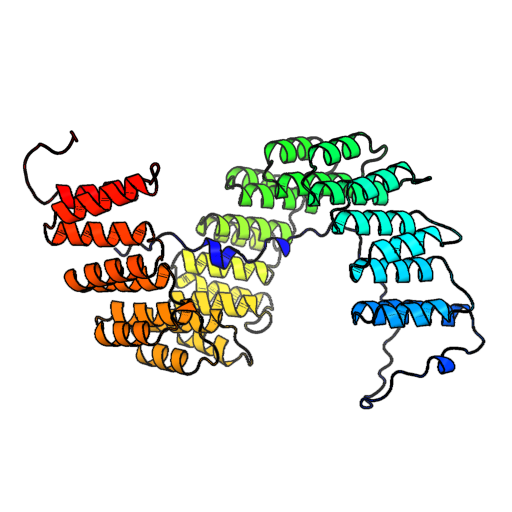6.148 1.00 89.19 104 ILE A N 1
ATOM 847 C CA . ILE A 1 104 ? 25.966 -0.329 -6.167 1.00 89.19 104 ILE A CA 1
ATOM 848 C C . ILE A 1 104 ? 24.974 -0.735 -5.073 1.00 89.19 104 ILE A C 1
ATOM 850 O O . ILE A 1 104 ? 24.601 0.085 -4.240 1.00 89.19 104 ILE A O 1
ATOM 854 N N . ASN A 1 105 ? 24.632 -2.022 -4.998 1.00 87.50 105 ASN A N 1
ATOM 855 C CA . ASN A 1 105 ? 23.708 -2.547 -3.988 1.00 87.50 105 ASN A CA 1
ATOM 856 C C . ASN A 1 105 ? 24.253 -2.460 -2.552 1.00 87.50 105 ASN A C 1
ATOM 858 O O . ASN A 1 105 ? 23.489 -2.581 -1.597 1.00 87.50 105 ASN A O 1
ATOM 862 N N . SER A 1 106 ? 25.568 -2.282 -2.386 1.00 86.44 106 SER A N 1
ATOM 863 C CA . SER A 1 106 ? 26.200 -2.059 -1.080 1.00 86.44 106 SER A CA 1
ATOM 864 C C . SER A 1 106 ? 26.309 -0.578 -0.691 1.00 86.44 106 SER A C 1
ATOM 866 O O . SER A 1 106 ? 26.842 -0.279 0.373 1.00 86.44 106 SER A O 1
ATOM 868 N N . GLY A 1 107 ? 25.838 0.346 -1.539 1.00 86.12 107 GLY A N 1
ATOM 869 C CA . GLY A 1 107 ? 25.910 1.796 -1.315 1.00 86.12 107 GLY A CA 1
ATOM 870 C C . GLY A 1 107 ? 27.280 2.424 -1.609 1.00 86.12 107 GLY A C 1
ATOM 871 O O . GLY A 1 107 ? 27.454 3.631 -1.472 1.00 86.12 107 GLY A O 1
ATOM 872 N N . ARG A 1 108 ? 28.268 1.637 -2.053 1.00 90.00 108 ARG A N 1
ATOM 873 C CA . ARG A 1 108 ? 29.626 2.099 -2.391 1.00 90.00 108 ARG A CA 1
ATOM 874 C C . ARG A 1 108 ? 29.716 2.583 -3.841 1.00 90.00 108 ARG A C 1
ATOM 876 O O . ARG A 1 108 ? 30.436 2.015 -4.663 1.00 90.00 108 ARG A O 1
ATOM 883 N N . ILE A 1 109 ? 28.970 3.637 -4.171 1.00 92.19 109 ILE A N 1
ATOM 884 C CA . ILE A 1 109 ? 28.862 4.129 -5.557 1.00 92.19 109 ILE A CA 1
ATOM 885 C C . ILE A 1 109 ? 30.185 4.673 -6.097 1.00 92.19 109 ILE A C 1
ATOM 887 O O . ILE A 1 109 ? 30.514 4.435 -7.257 1.00 92.19 109 ILE A O 1
ATOM 891 N N . MET A 1 110 ? 30.980 5.353 -5.271 1.00 92.25 110 MET A N 1
ATOM 892 C CA . MET A 1 110 ? 32.264 5.899 -5.722 1.00 92.25 110 MET A CA 1
ATOM 893 C C . MET A 1 110 ? 33.260 4.794 -6.091 1.00 92.25 110 MET A C 1
ATOM 895 O O . MET A 1 110 ? 33.928 4.898 -7.120 1.00 92.25 110 MET A O 1
ATOM 899 N N . ASP A 1 111 ? 33.295 3.698 -5.326 1.00 91.62 111 ASP A N 1
ATOM 900 C CA . ASP A 1 111 ? 34.109 2.521 -5.650 1.00 91.62 111 ASP A CA 1
ATOM 901 C C . ASP A 1 111 ? 33.609 1.838 -6.931 1.00 91.62 111 ASP A C 1
ATOM 903 O O . ASP A 1 111 ? 34.411 1.442 -7.783 1.00 91.62 111 ASP A O 1
ATOM 907 N N . ALA A 1 112 ? 32.283 1.759 -7.116 1.00 93.31 112 ALA A N 1
ATOM 908 C CA . ALA A 1 112 ? 31.682 1.280 -8.360 1.00 93.31 112 ALA A CA 1
ATOM 909 C C . ALA A 1 112 ? 32.118 2.144 -9.553 1.00 93.31 112 ALA A C 1
ATOM 911 O O . ALA A 1 112 ? 32.520 1.616 -10.588 1.00 93.31 112 ALA A O 1
ATOM 912 N N . PHE A 1 113 ? 32.118 3.470 -9.405 1.00 93.81 113 PHE A N 1
ATOM 913 C CA . PHE A 1 113 ? 32.519 4.386 -10.468 1.00 93.81 113 PHE A CA 1
ATOM 914 C C . PHE A 1 113 ? 34.014 4.299 -10.790 1.00 93.81 113 PHE A C 1
ATOM 916 O O . PHE A 1 113 ? 34.405 4.344 -11.959 1.00 93.81 113 PHE A O 1
ATOM 923 N N . GLN A 1 114 ? 34.867 4.113 -9.781 1.00 92.81 114 GLN A N 1
ATOM 924 C CA . GLN A 1 114 ? 36.285 3.832 -10.003 1.00 92.81 114 GLN A CA 1
ATOM 925 C C . GLN A 1 114 ? 36.486 2.511 -10.754 1.00 92.81 114 GLN A C 1
ATOM 927 O O . GLN A 1 114 ? 37.286 2.451 -11.691 1.00 92.81 114 GLN A O 1
ATOM 932 N N . LEU A 1 115 ? 35.740 1.460 -10.390 1.00 92.00 115 LEU A N 1
ATOM 933 C CA . LEU A 1 115 ? 35.771 0.183 -11.103 1.00 92.00 115 LEU A CA 1
ATOM 934 C C . LEU A 1 115 ? 35.321 0.359 -12.558 1.00 92.00 115 LEU A C 1
ATOM 936 O O . LEU A 1 115 ? 36.003 -0.108 -13.466 1.00 92.00 115 LEU A O 1
ATOM 940 N N . PHE A 1 116 ? 34.236 1.098 -12.780 1.00 94.12 116 PHE A N 1
ATOM 941 C CA . PHE A 1 116 ? 33.702 1.418 -14.099 1.00 94.12 116 PHE A CA 1
ATOM 942 C C . PHE A 1 116 ? 34.725 2.154 -14.976 1.00 94.12 116 PHE A C 1
ATOM 944 O O . PHE A 1 116 ? 34.924 1.804 -16.141 1.00 94.12 116 PHE A O 1
ATOM 951 N N . LYS A 1 117 ? 35.457 3.126 -14.418 1.00 91.94 117 LYS A N 1
ATOM 952 C CA . LYS A 1 117 ? 36.558 3.806 -15.123 1.00 91.94 117 LYS A CA 1
ATOM 953 C C . LYS A 1 117 ? 37.706 2.865 -15.489 1.00 91.94 117 LYS A C 1
ATOM 955 O O . LYS A 1 117 ? 38.342 3.085 -16.512 1.00 91.94 117 LYS A O 1
ATOM 960 N N . ARG A 1 118 ? 37.949 1.800 -14.726 1.00 91.00 118 ARG A N 1
ATOM 961 C CA . ARG A 1 118 ? 39.003 0.807 -15.010 1.00 91.00 118 ARG A CA 1
ATOM 962 C C . ARG A 1 118 ? 38.564 -0.321 -15.946 1.00 91.00 118 ARG A C 1
ATOM 964 O O . ARG A 1 118 ? 39.407 -1.124 -16.335 1.00 91.00 118 ARG A O 1
ATOM 971 N N . MET A 1 119 ? 37.281 -0.403 -16.298 1.00 90.44 119 MET A N 1
ATOM 972 C CA . MET A 1 119 ? 36.785 -1.438 -17.206 1.00 90.44 119 MET A CA 1
ATOM 973 C C . MET A 1 119 ? 37.430 -1.315 -18.595 1.00 90.44 119 MET A C 1
ATOM 975 O O . MET A 1 119 ? 37.339 -0.236 -19.186 1.00 90.44 119 MET A O 1
ATOM 979 N N . PRO A 1 120 ? 38.018 -2.401 -19.142 1.00 87.94 120 PRO A N 1
ATOM 980 C CA . PRO A 1 120 ? 38.644 -2.387 -20.468 1.00 87.94 120 PRO A CA 1
ATOM 981 C C . PRO A 1 120 ? 37.657 -2.053 -21.591 1.00 87.94 120 PRO A C 1
ATOM 983 O O . PRO A 1 120 ? 37.946 -1.240 -22.462 1.00 87.94 120 PRO A O 1
ATOM 986 N N . HIS A 1 121 ? 36.460 -2.642 -21.528 1.00 85.69 121 HIS A N 1
ATOM 987 C CA . HIS A 1 121 ? 35.365 -2.379 -22.452 1.00 85.69 121 HIS A CA 1
ATOM 988 C C . HIS A 1 121 ? 34.083 -2.115 -21.663 1.00 85.69 121 HIS A C 1
ATOM 990 O O . HIS A 1 121 ? 33.778 -2.789 -20.678 1.00 85.69 121 HIS A O 1
ATOM 996 N N . ARG A 1 122 ? 33.326 -1.102 -22.086 1.00 91.25 122 ARG A N 1
ATOM 997 C CA . ARG A 1 122 ? 32.072 -0.695 -21.447 1.00 91.25 122 ARG A CA 1
ATOM 998 C C . ARG A 1 122 ? 30.952 -0.862 -22.452 1.00 91.25 122 ARG A C 1
ATOM 1000 O O . ARG A 1 122 ? 30.975 -0.234 -23.503 1.00 91.25 122 ARG A O 1
ATOM 1007 N N . ASN A 1 123 ? 29.982 -1.702 -22.122 1.00 88.75 123 ASN A N 1
ATOM 1008 C CA . ASN A 1 123 ? 28.764 -1.871 -22.906 1.00 88.75 123 ASN A CA 1
ATOM 1009 C C . ASN A 1 123 ? 27.597 -1.104 -22.273 1.00 88.75 123 ASN A C 1
ATOM 1011 O O . ASN A 1 123 ? 27.682 -0.679 -21.118 1.00 88.75 123 ASN A O 1
ATOM 1015 N N . VAL A 1 124 ? 26.482 -0.977 -22.994 1.00 88.75 124 VAL A N 1
ATOM 1016 C CA . VAL A 1 124 ? 25.290 -0.245 -22.526 1.00 88.75 124 VAL A CA 1
ATOM 1017 C C . VAL A 1 124 ? 24.821 -0.708 -21.138 1.00 88.75 124 VAL A C 1
ATOM 1019 O O . VAL A 1 124 ? 24.421 0.119 -20.325 1.00 88.75 124 VAL A O 1
ATOM 1022 N N . VAL A 1 125 ? 24.953 -2.001 -20.810 1.00 88.94 125 VAL A N 1
ATOM 1023 C CA . VAL A 1 125 ? 24.615 -2.547 -19.480 1.00 88.94 125 VAL A CA 1
ATOM 1024 C C . VAL A 1 125 ? 25.492 -1.949 -18.373 1.00 88.94 125 VAL A C 1
ATOM 1026 O O . VAL A 1 125 ? 24.962 -1.533 -17.348 1.00 88.94 125 VAL A O 1
ATOM 1029 N N . SER A 1 126 ? 26.812 -1.860 -18.575 1.00 91.25 126 SER A N 1
ATOM 1030 C CA . SER A 1 126 ? 27.729 -1.254 -17.595 1.00 91.25 126 SER A CA 1
ATOM 1031 C C . SER A 1 126 ? 27.442 0.235 -17.360 1.00 91.25 126 SER A C 1
ATOM 1033 O O . SER A 1 126 ? 27.428 0.681 -16.214 1.00 91.25 126 SER A O 1
ATOM 1035 N N . TRP A 1 127 ? 27.148 0.988 -18.429 1.00 93.69 127 TRP A N 1
ATOM 1036 C CA . TRP A 1 127 ? 26.763 2.402 -18.347 1.00 93.69 127 TRP A CA 1
ATOM 1037 C C . TRP A 1 127 ? 25.426 2.571 -17.616 1.00 93.69 127 TRP A C 1
ATOM 1039 O O . TRP A 1 127 ? 25.331 3.355 -16.677 1.00 93.69 127 TRP A O 1
ATOM 1049 N N . THR A 1 128 ? 24.419 1.774 -17.982 1.00 91.75 128 THR A N 1
ATOM 1050 C CA . THR A 1 128 ? 23.077 1.815 -17.378 1.00 91.75 128 THR A CA 1
ATOM 1051 C C . THR A 1 128 ? 23.102 1.431 -15.897 1.00 91.75 128 THR A C 1
ATOM 1053 O O . THR A 1 128 ? 22.412 2.052 -15.092 1.00 91.75 128 THR A O 1
ATOM 1056 N N . ALA A 1 129 ? 23.929 0.454 -15.506 1.00 91.12 129 ALA A N 1
ATOM 1057 C CA . ALA A 1 129 ? 24.116 0.101 -14.100 1.00 91.12 129 ALA A CA 1
ATOM 1058 C C . ALA A 1 129 ? 24.679 1.283 -13.296 1.00 91.12 129 ALA A C 1
ATOM 1060 O O . ALA A 1 129 ? 24.158 1.595 -12.228 1.00 91.12 129 ALA A O 1
ATOM 1061 N N . MET A 1 130 ? 25.692 1.981 -13.822 1.00 93.44 130 MET A N 1
ATOM 1062 C CA . MET A 1 130 ? 26.247 3.160 -13.153 1.00 93.44 130 MET A CA 1
ATOM 1063 C C . MET A 1 130 ? 25.267 4.333 -13.092 1.00 93.44 130 MET A C 1
ATOM 1065 O O . MET A 1 130 ? 25.188 4.978 -12.049 1.00 93.44 130 MET A O 1
ATOM 1069 N N . LEU A 1 131 ? 24.492 4.577 -14.156 1.00 93.31 131 LEU A N 1
ATOM 1070 C CA . LEU A 1 131 ? 23.413 5.572 -14.145 1.00 93.31 131 LEU A CA 1
ATOM 1071 C C . LEU A 1 131 ? 22.431 5.312 -13.009 1.00 93.31 131 LEU A C 1
ATOM 1073 O O . LEU A 1 131 ? 22.155 6.197 -12.204 1.00 93.31 131 LEU A O 1
ATOM 1077 N N . HIS A 1 132 ? 21.951 4.072 -12.921 1.00 88.25 132 HIS A N 1
ATOM 1078 C CA . HIS A 1 132 ? 21.029 3.655 -11.878 1.00 88.25 132 HIS A CA 1
ATOM 1079 C C . HIS A 1 132 ? 21.639 3.812 -10.478 1.00 88.25 132 HIS A C 1
ATOM 1081 O O . HIS A 1 132 ? 20.977 4.315 -9.574 1.00 88.25 132 HIS A O 1
ATOM 1087 N N . GLY A 1 133 ? 22.911 3.441 -10.303 1.00 88.44 133 GLY A N 1
ATOM 1088 C CA . GLY A 1 133 ? 23.617 3.587 -9.029 1.00 88.44 133 GLY A CA 1
ATOM 1089 C C . GLY A 1 133 ? 23.745 5.038 -8.559 1.00 88.44 133 GLY A C 1
ATOM 1090 O O . GLY A 1 133 ? 23.479 5.323 -7.391 1.00 88.44 133 GLY A O 1
ATOM 1091 N N . PHE A 1 134 ? 24.103 5.959 -9.461 1.00 92.38 134 PHE A N 1
ATOM 1092 C CA . PHE A 1 134 ? 24.148 7.390 -9.148 1.00 92.38 134 PHE A CA 1
ATOM 1093 C C . PHE A 1 134 ? 22.757 7.955 -8.844 1.00 92.38 134 PHE A C 1
ATOM 1095 O O . PHE A 1 134 ? 22.595 8.648 -7.840 1.00 92.38 134 PHE A O 1
ATOM 1102 N N . ALA A 1 135 ? 21.748 7.599 -9.645 1.00 89.56 135 ALA A N 1
ATOM 1103 C CA . ALA A 1 135 ? 20.374 8.046 -9.443 1.00 89.56 135 ALA A CA 1
ATOM 1104 C C . ALA A 1 135 ? 19.788 7.596 -8.092 1.00 89.56 135 ALA A C 1
ATOM 1106 O O . ALA A 1 135 ? 19.193 8.410 -7.390 1.00 89.56 135 ALA A O 1
ATOM 1107 N N . LEU A 1 136 ? 19.998 6.335 -7.687 1.00 87.94 136 LEU A N 1
ATOM 1108 C CA . LEU A 1 136 ? 19.550 5.827 -6.381 1.00 87.94 136 LEU A CA 1
ATOM 1109 C C . LEU A 1 136 ? 20.234 6.514 -5.193 1.00 87.94 136 LEU A C 1
ATOM 1111 O O . LEU A 1 136 ? 19.687 6.521 -4.096 1.00 87.94 136 LEU A O 1
ATOM 1115 N N . SER A 1 137 ? 21.432 7.061 -5.399 1.00 89.00 137 SER A N 1
ATOM 1116 C CA . SER A 1 137 ? 22.190 7.762 -4.354 1.00 89.00 137 SER A CA 1
ATOM 1117 C C . SER A 1 137 ? 21.963 9.273 -4.351 1.00 89.00 137 SER A C 1
ATOM 1119 O O . SER A 1 137 ? 22.675 9.990 -3.655 1.00 89.00 137 SER A O 1
ATOM 1121 N N . GLY A 1 138 ? 21.012 9.768 -5.147 1.00 88.81 138 GLY A N 1
ATOM 1122 C CA . GLY A 1 138 ? 20.689 11.191 -5.259 1.00 88.81 138 GLY A CA 1
ATOM 1123 C C . GLY A 1 138 ? 21.712 12.040 -6.017 1.00 88.81 138 GLY A C 1
ATOM 1124 O O . GLY A 1 138 ? 21.550 13.253 -6.135 1.00 88.81 138 GLY A O 1
ATOM 1125 N N . LEU A 1 139 ? 22.750 11.422 -6.587 1.00 91.81 139 LEU A N 1
ATOM 1126 C CA . LEU A 1 139 ? 23.795 12.083 -7.376 1.00 91.81 139 LEU A CA 1
ATOM 1127 C C . LEU A 1 139 ? 23.332 12.259 -8.829 1.00 91.81 139 LEU A C 1
ATOM 1129 O O . LEU A 1 139 ? 23.888 11.696 -9.777 1.00 91.81 139 LEU A O 1
ATOM 1133 N N . ILE A 1 140 ? 22.227 12.988 -9.000 1.00 93.06 140 ILE A N 1
ATOM 1134 C CA . ILE A 1 140 ? 21.518 13.069 -10.280 1.00 93.06 140 ILE A CA 1
ATOM 1135 C C . ILE A 1 140 ? 22.300 13.851 -11.343 1.00 93.06 140 ILE A C 1
ATOM 1137 O O . ILE A 1 140 ? 22.207 13.543 -12.531 1.00 93.06 140 ILE A O 1
ATOM 1141 N N . LYS A 1 141 ? 23.134 14.815 -10.931 1.00 92.12 141 LYS A N 1
ATOM 1142 C CA . LYS A 1 141 ? 23.987 15.597 -11.841 1.00 92.12 141 LYS A CA 1
ATOM 1143 C C . LYS A 1 141 ? 25.075 14.723 -12.458 1.00 92.12 141 LYS A C 1
ATOM 1145 O O . LYS A 1 141 ? 25.316 14.783 -13.662 1.00 92.12 141 LYS A O 1
ATOM 1150 N N . GLU A 1 142 ? 25.693 13.871 -11.649 1.00 92.44 142 GLU A N 1
ATOM 1151 C CA . GLU A 1 142 ? 26.678 12.884 -12.073 1.00 92.44 142 GLU A CA 1
ATOM 1152 C C . GLU A 1 142 ? 26.036 11.829 -12.978 1.00 92.44 142 GLU A C 1
ATOM 1154 O O . GLU A 1 142 ? 26.615 11.478 -14.008 1.00 92.44 142 GLU A O 1
ATOM 1159 N N . ALA A 1 143 ? 24.820 11.376 -12.647 1.00 93.88 143 ALA A N 1
ATOM 1160 C CA . ALA A 1 143 ? 24.040 10.492 -13.511 1.00 93.88 143 ALA A CA 1
ATOM 1161 C C . ALA A 1 143 ? 23.756 11.146 -14.875 1.00 93.88 143 ALA A C 1
ATOM 1163 O O . ALA A 1 143 ? 24.000 10.529 -15.909 1.00 93.88 143 ALA A O 1
ATOM 1164 N N . MET A 1 144 ? 23.331 12.413 -14.905 1.00 93.31 144 MET A N 1
ATOM 1165 C CA . MET A 1 144 ? 23.076 13.140 -16.153 1.00 93.31 144 MET A CA 1
ATOM 1166 C C . MET A 1 144 ? 24.355 13.325 -16.981 1.00 93.31 144 MET A C 1
ATOM 1168 O O . MET A 1 144 ? 24.360 13.071 -18.185 1.00 93.31 144 MET A O 1
ATOM 1172 N N . GLY A 1 145 ? 25.473 13.690 -16.346 1.00 93.19 145 GLY A N 1
ATOM 1173 C CA . GLY A 1 145 ? 26.771 13.778 -17.022 1.00 93.19 145 GLY A CA 1
ATOM 1174 C C . GLY A 1 145 ? 27.211 12.435 -17.617 1.00 93.19 145 GLY A C 1
ATOM 1175 O O . GLY A 1 145 ? 27.720 12.368 -18.741 1.00 93.19 145 GLY A O 1
ATOM 1176 N N . LEU A 1 146 ? 26.957 11.336 -16.903 1.00 93.19 146 LEU A N 1
ATOM 1177 C CA . LEU A 1 146 ? 27.213 9.994 -17.412 1.00 93.19 146 LEU A CA 1
ATOM 1178 C C . LEU A 1 146 ? 26.285 9.652 -18.589 1.00 93.19 146 LEU A C 1
ATOM 1180 O O . LEU A 1 146 ? 26.741 9.091 -19.579 1.00 93.19 146 LEU A O 1
ATOM 1184 N N . PHE A 1 147 ? 25.014 10.046 -18.526 1.00 94.69 147 PHE A N 1
ATOM 1185 C CA . PHE A 1 147 ? 24.028 9.795 -19.575 1.00 94.69 147 PHE A CA 1
ATOM 1186 C C . PHE A 1 147 ? 24.386 10.531 -20.871 1.00 94.69 147 PHE A C 1
ATOM 1188 O O . PHE A 1 147 ? 24.343 9.950 -21.958 1.00 94.69 147 PHE A O 1
ATOM 1195 N N . ILE A 1 148 ? 24.828 11.786 -20.770 1.00 92.81 148 ILE A N 1
ATOM 1196 C CA . ILE A 1 148 ? 25.278 12.606 -21.906 1.00 92.81 148 ILE A CA 1
ATOM 1197 C C . ILE A 1 148 ? 26.589 12.073 -22.514 1.00 92.81 148 ILE A C 1
ATOM 1199 O O . ILE A 1 148 ? 26.798 12.185 -23.720 1.00 92.81 148 ILE A O 1
ATOM 1203 N N . SER A 1 149 ? 27.444 11.419 -21.725 1.00 92.44 149 SER A N 1
ATOM 1204 C CA . SER A 1 149 ? 28.695 10.824 -22.225 1.00 92.44 149 SER A CA 1
ATOM 1205 C C . SER A 1 149 ? 28.554 9.399 -22.779 1.00 92.44 149 SER A C 1
ATOM 1207 O O . SER A 1 149 ? 29.522 8.870 -23.327 1.00 92.44 149 SER A O 1
ATOM 1209 N N . MET A 1 150 ? 27.373 8.772 -22.682 1.00 92.44 150 MET A N 1
ATOM 1210 C CA . MET A 1 150 ? 27.137 7.442 -23.258 1.00 92.44 150 MET A CA 1
ATOM 1211 C C . MET A 1 150 ? 27.303 7.450 -24.790 1.00 92.44 150 MET A C 1
ATOM 1213 O O . MET A 1 150 ? 26.587 8.202 -25.455 1.00 92.44 150 MET A O 1
ATOM 1217 N N . PRO A 1 151 ? 28.173 6.587 -25.362 1.00 89.81 151 PRO A N 1
ATOM 1218 C CA . PRO A 1 151 ? 28.370 6.506 -26.814 1.00 89.81 151 PRO A CA 1
ATOM 1219 C C . PRO A 1 151 ? 27.122 6.029 -27.562 1.00 89.81 151 PRO A C 1
ATOM 1221 O O . PRO A 1 151 ? 26.774 6.562 -28.609 1.00 89.81 151 PRO A O 1
ATOM 1224 N N . GLU A 1 152 ? 26.433 5.040 -26.993 1.00 89.06 152 GLU A N 1
ATOM 1225 C CA . GLU A 1 152 ? 25.192 4.482 -27.520 1.00 89.06 152 GLU A CA 1
ATOM 1226 C C . GLU A 1 152 ? 24.138 4.478 -26.419 1.00 89.06 152 GLU A C 1
ATOM 1228 O O . GLU A 1 152 ? 24.401 4.044 -25.291 1.00 89.06 152 GLU A O 1
ATOM 1233 N N . ARG A 1 153 ? 22.931 4.936 -26.756 1.00 92.56 153 ARG A N 1
ATOM 1234 C CA . ARG A 1 153 ? 21.774 4.937 -25.859 1.00 92.56 153 ARG A CA 1
ATOM 1235 C C . ARG A 1 153 ? 20.681 4.084 -26.461 1.00 92.56 153 ARG A C 1
ATOM 1237 O O . ARG A 1 153 ? 20.303 4.270 -27.611 1.00 92.56 153 ARG A O 1
ATOM 1244 N N . ASN A 1 154 ? 20.144 3.183 -25.655 1.00 90.81 154 ASN A N 1
ATOM 1245 C CA . ASN A 1 154 ? 18.977 2.388 -26.001 1.00 90.81 154 ASN A CA 1
ATOM 1246 C C . ASN A 1 154 ? 17.801 2.753 -25.076 1.00 90.81 154 ASN A C 1
ATOM 1248 O O . ASN A 1 154 ? 17.997 3.465 -24.081 1.00 90.81 154 ASN A O 1
ATOM 1252 N N . PRO A 1 155 ? 16.580 2.260 -25.348 1.00 92.25 155 PRO A N 1
ATOM 1253 C CA . PRO A 1 155 ? 15.428 2.557 -24.502 1.00 92.25 155 PRO A CA 1
ATOM 1254 C C . PRO A 1 155 ? 15.637 2.237 -23.016 1.00 92.25 155 PRO A C 1
ATOM 1256 O O . PRO A 1 155 ? 15.134 2.955 -22.161 1.00 92.25 155 PRO A O 1
ATOM 1259 N N . THR A 1 156 ? 16.428 1.211 -22.680 1.00 90.69 156 THR A N 1
ATOM 1260 C CA . THR A 1 156 ? 16.750 0.871 -21.286 1.00 90.69 156 THR A CA 1
ATOM 1261 C C . THR A 1 156 ? 17.559 1.970 -20.594 1.00 90.69 156 THR A C 1
ATOM 1263 O O . THR A 1 156 ? 17.229 2.329 -19.467 1.00 90.69 156 THR A O 1
ATOM 1266 N N . SER A 1 157 ? 18.576 2.540 -21.252 1.00 91.94 157 SER A N 1
ATOM 1267 C CA . SER A 1 157 ? 19.364 3.640 -20.675 1.00 91.94 157 SER A CA 1
ATOM 1268 C C . SER A 1 157 ? 18.551 4.928 -20.511 1.00 91.94 157 SER A C 1
ATOM 1270 O O . SER A 1 157 ? 18.690 5.597 -19.490 1.00 91.94 157 SER A O 1
ATOM 1272 N N . TRP A 1 158 ? 17.661 5.243 -21.464 1.00 95.38 158 TRP A N 1
ATOM 1273 C CA . TRP A 1 158 ? 16.731 6.377 -21.353 1.00 95.38 158 TRP A CA 1
ATOM 1274 C C . TRP A 1 158 ? 15.769 6.184 -20.175 1.00 95.38 158 TRP A C 1
ATOM 1276 O O . TRP A 1 158 ? 15.685 7.038 -19.296 1.00 95.38 158 TRP A O 1
ATOM 1286 N N . ASN A 1 159 ? 15.118 5.018 -20.096 1.00 94.50 159 ASN A N 1
ATOM 1287 C CA . ASN A 1 159 ? 14.170 4.699 -19.027 1.00 94.50 159 ASN A CA 1
ATOM 1288 C C . ASN A 1 159 ? 14.833 4.703 -17.641 1.00 94.50 159 ASN A C 1
ATOM 1290 O O . ASN A 1 159 ? 14.211 5.136 -16.673 1.00 94.50 159 ASN A O 1
ATOM 1294 N N . ALA A 1 160 ? 16.091 4.259 -17.534 1.00 93.06 160 ALA A N 1
ATOM 1295 C CA . ALA A 1 160 ? 16.849 4.316 -16.286 1.00 93.06 160 ALA A CA 1
ATOM 1296 C C . ALA A 1 160 ? 17.103 5.762 -15.829 1.00 93.06 160 ALA A C 1
ATOM 1298 O O . ALA A 1 160 ? 16.950 6.052 -14.643 1.00 93.06 160 ALA A O 1
ATOM 1299 N N . MET A 1 161 ? 17.444 6.666 -16.756 1.00 94.50 161 MET A N 1
ATOM 1300 C CA . MET A 1 161 ? 17.666 8.078 -16.436 1.00 94.50 161 MET A CA 1
ATOM 1301 C C . MET A 1 161 ? 16.361 8.792 -16.061 1.00 94.50 161 MET A C 1
ATOM 1303 O O . MET A 1 161 ? 16.308 9.456 -15.029 1.00 94.50 161 MET A O 1
ATOM 1307 N N . ILE A 1 162 ? 15.289 8.590 -16.837 1.00 95.06 162 ILE A N 1
ATOM 1308 C CA . ILE A 1 162 ? 13.954 9.149 -16.557 1.00 95.06 162 ILE A CA 1
ATOM 1309 C C . ILE A 1 162 ? 13.452 8.664 -15.191 1.00 95.06 162 ILE A C 1
ATOM 1311 O O . ILE A 1 162 ? 13.054 9.471 -14.356 1.00 95.06 162 ILE A O 1
ATOM 1315 N N . SER A 1 163 ? 13.540 7.357 -14.915 1.00 92.88 163 SER A N 1
ATOM 1316 C CA . SER A 1 163 ? 13.192 6.804 -13.602 1.00 92.88 163 SER A CA 1
ATOM 1317 C C . SER A 1 163 ? 14.031 7.438 -12.493 1.00 92.88 163 SER A C 1
ATOM 1319 O O . SER A 1 163 ? 13.497 7.749 -11.434 1.00 92.88 163 SER A O 1
ATOM 1321 N N . GLY A 1 164 ? 15.331 7.636 -12.717 1.00 91.31 164 GLY A N 1
ATOM 1322 C CA . GLY A 1 164 ? 16.215 8.289 -11.758 1.00 91.31 164 GLY A CA 1
ATOM 1323 C C . GLY A 1 164 ? 15.793 9.719 -11.424 1.00 91.31 164 GLY A C 1
ATOM 1324 O O . GLY A 1 164 ? 15.767 10.080 -10.252 1.00 91.31 164 GLY A O 1
ATOM 1325 N N . LEU A 1 165 ? 15.410 10.506 -12.430 1.00 92.88 165 LEU A N 1
ATOM 1326 C CA . LEU A 1 165 ? 14.909 11.872 -12.252 1.00 92.88 165 LEU A CA 1
ATOM 1327 C C . LEU A 1 165 ? 13.589 11.898 -11.472 1.00 92.88 165 LEU A C 1
ATOM 1329 O O . LEU A 1 165 ? 13.459 12.674 -10.530 1.00 92.88 165 LEU A O 1
ATOM 1333 N N . ILE A 1 166 ? 12.657 10.993 -11.790 1.00 92.12 166 ILE A N 1
ATOM 1334 C CA . ILE A 1 166 ? 11.370 10.861 -11.084 1.00 92.12 166 ILE A CA 1
ATOM 1335 C C . ILE A 1 166 ? 11.580 10.590 -9.587 1.00 92.12 166 ILE A C 1
ATOM 1337 O O . ILE A 1 166 ? 11.004 11.284 -8.753 1.00 92.12 166 ILE A O 1
ATOM 1341 N N . HIS A 1 167 ? 12.445 9.632 -9.233 1.00 89.62 167 HIS A N 1
ATOM 1342 C CA . HIS A 1 167 ? 12.718 9.292 -7.827 1.00 89.62 167 HIS A CA 1
ATOM 1343 C C . HIS A 1 167 ? 13.431 10.420 -7.063 1.00 89.62 167 HIS A C 1
ATOM 1345 O O . HIS A 1 167 ? 13.386 10.442 -5.838 1.00 89.62 167 HIS A O 1
ATOM 1351 N N . ASN A 1 168 ? 14.084 11.343 -7.775 1.00 89.81 168 ASN A N 1
ATOM 1352 C CA . ASN A 1 168 ? 14.729 12.529 -7.210 1.00 89.81 168 ASN A CA 1
ATOM 1353 C C . ASN A 1 168 ? 13.855 13.791 -7.320 1.00 89.81 168 ASN A C 1
ATOM 1355 O O . ASN A 1 168 ? 14.355 14.892 -7.116 1.00 89.81 168 ASN A O 1
ATOM 1359 N N . HIS A 1 169 ? 12.559 13.637 -7.619 1.00 89.50 169 HIS A N 1
ATOM 1360 C CA . HIS A 1 169 ? 11.573 14.718 -7.732 1.00 89.50 169 HIS A CA 1
ATOM 1361 C C . HIS A 1 169 ? 11.840 15.750 -8.849 1.00 89.50 169 HIS A C 1
ATOM 1363 O O . HIS A 1 169 ? 11.232 16.816 -8.865 1.00 89.50 169 HIS A O 1
ATOM 1369 N N . GLU A 1 170 ? 12.671 15.413 -9.839 1.00 92.06 170 GLU A N 1
ATOM 1370 C CA . GLU A 1 170 ? 12.994 16.255 -11.002 1.00 92.06 170 GLU A CA 1
ATOM 1371 C C . GLU A 1 170 ? 12.079 15.910 -12.195 1.00 92.06 170 GLU A C 1
ATOM 1373 O O . GLU A 1 170 ? 12.519 15.477 -13.265 1.00 92.06 170 GLU A O 1
ATOM 1378 N N . LEU A 1 171 ? 10.760 16.034 -11.997 1.00 92.88 171 LEU A N 1
ATOM 1379 C CA . LEU A 1 171 ? 9.750 15.533 -12.943 1.00 92.88 171 LEU A CA 1
ATOM 1380 C C . LEU A 1 171 ? 9.728 16.294 -14.283 1.00 92.88 171 LEU A C 1
ATOM 1382 O O . LEU A 1 171 ? 9.423 15.718 -15.328 1.00 92.88 171 LEU A O 1
ATOM 1386 N N . THR A 1 172 ? 10.069 17.582 -14.264 1.00 93.69 172 THR A N 1
ATOM 1387 C CA . THR A 1 172 ? 10.142 18.445 -15.454 1.00 93.69 172 THR A CA 1
ATOM 1388 C C . THR A 1 172 ? 11.251 17.997 -16.401 1.00 93.69 172 THR A C 1
ATOM 1390 O O . THR A 1 172 ? 11.038 17.851 -17.603 1.00 93.69 172 THR A O 1
ATOM 1393 N N . GLU A 1 173 ? 12.424 17.700 -15.850 1.00 93.88 173 GLU A N 1
ATOM 1394 C CA . GLU A 1 173 ? 13.563 17.198 -16.609 1.00 93.88 173 GLU A CA 1
ATOM 1395 C C . GLU A 1 173 ? 13.324 15.761 -17.092 1.00 93.88 173 GLU A C 1
ATOM 1397 O O . GLU A 1 173 ? 13.682 15.409 -18.219 1.00 93.88 173 GLU A O 1
ATOM 1402 N N . ALA A 1 174 ? 12.637 14.942 -16.285 1.00 95.06 174 ALA A N 1
ATOM 1403 C CA . ALA A 1 174 ? 12.181 13.620 -16.708 1.00 95.06 174 ALA A CA 1
ATOM 1404 C C . ALA A 1 174 ? 11.266 13.709 -17.942 1.00 95.06 174 ALA A C 1
ATOM 1406 O O . ALA A 1 174 ? 11.438 12.930 -18.884 1.00 95.06 174 ALA A O 1
ATOM 1407 N N . ARG A 1 175 ? 10.350 14.691 -17.977 1.00 95.75 175 ARG A N 1
ATOM 1408 C CA . ARG A 1 175 ? 9.493 14.950 -19.141 1.00 95.75 175 ARG A CA 1
ATOM 1409 C C . ARG A 1 175 ? 10.303 15.373 -20.363 1.00 95.75 175 ARG A C 1
ATOM 1411 O O . ARG A 1 175 ? 10.077 14.833 -21.442 1.00 95.75 175 ARG A O 1
ATOM 1418 N N . ARG A 1 176 ? 11.270 16.279 -20.192 1.00 95.88 176 ARG A N 1
ATOM 1419 C CA . ARG A 1 176 ? 12.148 16.731 -21.282 1.00 95.88 176 ARG A CA 1
ATOM 1420 C C . ARG A 1 176 ? 12.891 15.560 -21.930 1.00 95.88 176 ARG A C 1
ATOM 1422 O O . ARG A 1 176 ? 12.834 15.399 -23.146 1.00 95.88 176 ARG A O 1
ATOM 1429 N N . LEU A 1 177 ? 13.528 14.701 -21.127 1.00 94.94 177 LEU A N 1
ATOM 1430 C CA . LEU A 1 177 ? 14.212 13.509 -21.644 1.00 94.94 177 LEU A CA 1
ATOM 1431 C C . LEU A 1 177 ? 13.250 12.507 -22.283 1.00 94.94 177 LEU A C 1
ATOM 1433 O O . LEU A 1 177 ? 13.607 11.858 -23.266 1.00 94.94 177 LEU A O 1
ATOM 1437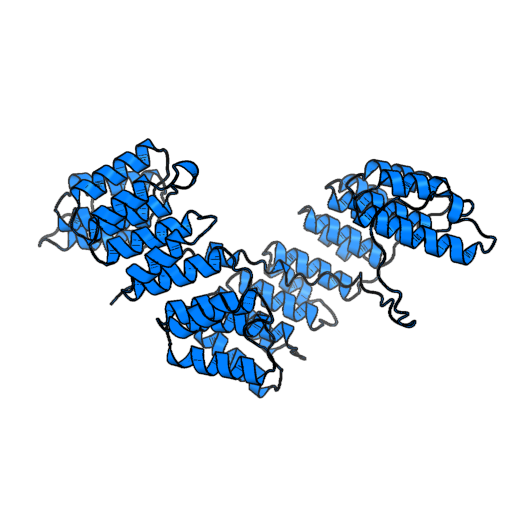 N N . PHE A 1 178 ? 12.046 12.357 -21.730 1.00 96.25 178 PHE A N 1
ATOM 1438 C CA . PHE A 1 178 ? 11.024 11.520 -22.342 1.00 96.25 178 PHE A CA 1
ATOM 1439 C C . PHE A 1 178 ? 10.688 12.027 -23.748 1.00 96.25 178 PHE A C 1
ATOM 1441 O O . PHE A 1 178 ? 10.702 11.238 -24.688 1.00 96.25 178 PHE A O 1
ATOM 1448 N N . ASP A 1 179 ? 10.470 13.329 -23.926 1.00 95.00 179 ASP A N 1
ATOM 1449 C CA . ASP A 1 179 ? 10.157 13.921 -25.229 1.00 95.00 179 ASP A CA 1
ATOM 1450 C C . ASP A 1 179 ? 11.295 13.782 -26.240 1.00 95.00 179 ASP A C 1
ATOM 1452 O O . ASP A 1 179 ? 11.039 13.357 -27.369 1.00 95.00 179 ASP A O 1
ATOM 1456 N N . GLU A 1 180 ? 12.539 14.009 -25.813 1.00 94.94 180 GLU A N 1
ATOM 1457 C CA . GLU A 1 180 ? 13.752 13.856 -26.633 1.00 94.94 180 GLU A CA 1
ATOM 1458 C C . GLU A 1 180 ? 14.055 12.409 -27.041 1.00 94.94 180 GLU A C 1
ATOM 1460 O O . GLU A 1 180 ? 14.820 12.177 -27.979 1.00 94.94 180 GLU A O 1
ATOM 1465 N N . MET A 1 181 ? 13.466 11.424 -26.357 1.00 94.50 181 MET A N 1
ATOM 1466 C CA . MET A 1 181 ? 13.693 10.013 -26.644 1.00 94.50 181 MET A CA 1
ATOM 1467 C C . MET A 1 181 ? 13.266 9.670 -28.086 1.00 94.50 181 MET A C 1
ATOM 1469 O O . MET A 1 181 ? 12.070 9.796 -28.386 1.00 94.50 181 MET A O 1
ATOM 1473 N N . PRO A 1 182 ? 14.189 9.175 -28.944 1.00 92.94 182 PRO A N 1
ATOM 1474 C CA . PRO A 1 182 ? 13.901 8.909 -30.357 1.00 92.94 182 PRO A CA 1
ATOM 1475 C C . PRO A 1 182 ? 12.790 7.875 -30.559 1.00 92.94 182 PRO A C 1
ATOM 1477 O O . PRO A 1 182 ? 11.822 8.134 -31.264 1.00 92.94 182 PRO A O 1
ATOM 1480 N N . ASP A 1 183 ? 12.897 6.739 -29.862 1.00 90.06 183 ASP A N 1
ATOM 1481 C CA . ASP A 1 183 ? 11.947 5.631 -29.943 1.00 90.06 183 ASP A CA 1
ATOM 1482 C C . ASP A 1 183 ? 11.376 5.323 -28.561 1.00 90.06 183 ASP A C 1
ATOM 1484 O O . ASP A 1 183 ? 12.047 4.730 -27.713 1.00 90.06 183 ASP A O 1
ATOM 1488 N N . LYS A 1 184 ? 10.118 5.702 -28.328 1.00 93.38 184 LYS A N 1
ATOM 1489 C CA . LYS A 1 184 ? 9.404 5.437 -27.072 1.00 93.38 184 LYS A CA 1
ATOM 1490 C C . LYS A 1 184 ? 8.715 4.080 -27.146 1.00 93.38 184 LYS A C 1
ATOM 1492 O O . LYS A 1 184 ? 7.874 3.848 -28.012 1.00 93.38 184 LYS A O 1
ATOM 1497 N N . ASN A 1 185 ? 9.012 3.192 -26.201 1.00 91.81 185 ASN A N 1
ATOM 1498 C CA . ASN A 1 185 ? 8.296 1.923 -26.063 1.00 91.81 185 ASN A CA 1
ATOM 1499 C C . ASN A 1 185 ? 7.303 1.974 -24.891 1.00 91.81 185 ASN A C 1
ATOM 1501 O O . ASN A 1 185 ? 7.281 2.924 -24.112 1.00 91.81 185 ASN A O 1
ATOM 1505 N N . THR A 1 186 ? 6.482 0.933 -24.734 1.00 91.19 186 THR A N 1
ATOM 1506 C CA . THR A 1 186 ? 5.486 0.832 -23.650 1.00 91.19 186 THR A CA 1
ATOM 1507 C C . THR A 1 186 ? 6.085 1.040 -22.255 1.00 91.19 186 THR A C 1
ATOM 1509 O O . THR A 1 186 ? 5.416 1.565 -21.371 1.00 91.19 186 THR A O 1
ATOM 1512 N N . ILE A 1 187 ? 7.347 0.655 -22.046 1.00 91.12 187 ILE A N 1
ATOM 1513 C CA . ILE A 1 187 ? 8.032 0.827 -20.760 1.00 91.12 187 ILE A CA 1
ATOM 1514 C C . ILE A 1 187 ? 8.337 2.304 -20.519 1.00 91.12 187 ILE A C 1
ATOM 1516 O O . ILE A 1 187 ? 8.096 2.780 -19.417 1.00 91.12 187 ILE A O 1
ATOM 1520 N N . SER A 1 188 ? 8.799 3.032 -21.537 1.00 93.56 188 SER A N 1
ATOM 1521 C CA . SER A 1 188 ? 9.051 4.476 -21.455 1.00 93.56 188 SER A CA 1
ATOM 1522 C C . SER A 1 188 ? 7.796 5.241 -21.036 1.00 93.56 188 SER A C 1
ATOM 1524 O O . SER A 1 188 ? 7.848 6.034 -20.099 1.00 93.56 188 SER A O 1
ATOM 1526 N N . TRP A 1 189 ? 6.655 4.946 -21.671 1.00 95.12 189 TRP A N 1
ATOM 1527 C CA . TRP A 1 189 ? 5.359 5.539 -21.315 1.00 95.12 189 TRP A CA 1
ATOM 1528 C C . TRP A 1 189 ? 4.951 5.202 -19.878 1.00 95.12 189 TRP A C 1
ATOM 1530 O O . TRP A 1 189 ? 4.576 6.091 -19.120 1.00 95.12 189 TRP A O 1
ATOM 1540 N N . ASN A 1 190 ? 5.076 3.932 -19.478 1.00 93.50 190 ASN A N 1
ATOM 1541 C CA . ASN A 1 190 ? 4.721 3.495 -18.128 1.00 93.50 190 ASN A CA 1
ATOM 1542 C C . ASN A 1 190 ? 5.597 4.146 -17.048 1.00 93.50 190 ASN A C 1
ATOM 1544 O O . ASN A 1 190 ? 5.078 4.479 -15.990 1.00 93.50 190 ASN A O 1
ATOM 1548 N N . VAL A 1 191 ? 6.897 4.344 -17.297 1.00 93.56 191 VAL A N 1
ATOM 1549 C CA . VAL A 1 191 ? 7.793 5.042 -16.358 1.00 93.56 191 VAL A CA 1
ATOM 1550 C C . VAL A 1 191 ? 7.330 6.484 -16.154 1.00 93.56 191 VAL A C 1
ATOM 1552 O O . VAL A 1 191 ? 7.185 6.909 -15.010 1.00 93.56 191 VAL A O 1
ATOM 1555 N N . MET A 1 192 ? 7.041 7.208 -17.240 1.00 94.62 192 MET A N 1
ATOM 1556 C CA . MET A 1 192 ? 6.582 8.597 -17.152 1.00 94.62 192 MET A CA 1
ATOM 1557 C C . MET A 1 192 ? 5.224 8.708 -16.443 1.00 94.62 192 MET A C 1
ATOM 1559 O O . MET A 1 192 ? 5.054 9.518 -15.534 1.00 94.62 192 MET A O 1
ATOM 1563 N N . LEU A 1 193 ? 4.271 7.846 -16.811 1.00 94.25 193 LEU A N 1
ATOM 1564 C CA . LEU A 1 193 ? 2.940 7.802 -16.204 1.00 94.25 193 LEU A CA 1
ATOM 1565 C C . LEU A 1 193 ? 2.987 7.489 -14.710 1.00 94.25 193 LEU A C 1
ATOM 1567 O O . LEU A 1 193 ? 2.341 8.181 -13.926 1.00 94.25 193 LEU A O 1
ATOM 1571 N N . SER A 1 194 ? 3.769 6.486 -14.301 1.00 90.50 194 SER A N 1
ATOM 1572 C CA . SER A 1 194 ? 3.936 6.162 -12.883 1.00 90.50 194 SER A CA 1
ATOM 1573 C C . SER A 1 194 ? 4.520 7.338 -12.101 1.00 90.50 194 SER A C 1
ATOM 1575 O O . SER A 1 194 ? 4.041 7.611 -11.006 1.00 90.50 194 SER A O 1
ATOM 1577 N N . GLY A 1 195 ? 5.475 8.082 -12.671 1.00 90.38 195 GLY A N 1
ATOM 1578 C CA . GLY A 1 195 ? 6.032 9.274 -12.027 1.00 90.38 195 GLY A CA 1
ATOM 1579 C C . GLY A 1 195 ? 5.002 10.378 -11.776 1.00 90.38 195 GLY A C 1
ATOM 1580 O O . GLY A 1 195 ? 4.969 10.952 -10.685 1.00 90.38 195 GLY A O 1
ATOM 1581 N N . TYR A 1 196 ? 4.117 10.643 -12.742 1.00 93.62 196 TYR A N 1
ATOM 1582 C CA . TYR A 1 196 ? 3.013 11.590 -12.547 1.00 93.62 196 TYR A CA 1
ATOM 1583 C C . TYR A 1 196 ? 2.003 11.106 -11.502 1.00 93.62 196 TYR A C 1
ATOM 1585 O O . TYR A 1 196 ? 1.586 11.891 -10.652 1.00 93.62 196 TYR A O 1
ATOM 1593 N N . VAL A 1 197 ? 1.645 9.818 -11.527 1.00 90.88 197 VAL A N 1
ATOM 1594 C CA . VAL A 1 197 ? 0.717 9.214 -10.557 1.00 90.88 197 VAL A CA 1
ATOM 1595 C C . VAL A 1 197 ? 1.284 9.251 -9.133 1.00 90.88 197 VAL A C 1
ATOM 1597 O O . VAL A 1 197 ? 0.570 9.604 -8.198 1.00 90.88 197 VAL A O 1
ATOM 1600 N N . GLU A 1 198 ? 2.561 8.914 -8.948 1.00 88.56 198 GLU A N 1
ATOM 1601 C CA . GLU A 1 198 ? 3.240 8.962 -7.643 1.00 88.56 198 GLU A CA 1
ATOM 1602 C C . GLU A 1 198 ? 3.350 10.389 -7.100 1.00 88.56 198 GLU A C 1
ATOM 1604 O O . GLU A 1 198 ? 3.243 10.597 -5.893 1.00 88.56 198 GLU A O 1
ATOM 1609 N N . SER A 1 199 ? 3.481 11.373 -7.991 1.00 88.19 199 SER A N 1
ATOM 1610 C CA . SER A 1 199 ? 3.510 12.795 -7.636 1.00 88.19 199 SER A CA 1
ATOM 1611 C C . SER A 1 199 ? 2.115 13.430 -7.529 1.00 88.19 199 SER A C 1
ATOM 1613 O O . SER A 1 199 ? 2.012 14.650 -7.420 1.00 88.19 199 SER A O 1
ATOM 1615 N N . ALA A 1 200 ? 1.043 12.629 -7.591 1.00 88.25 200 ALA A N 1
ATOM 1616 C CA . ALA A 1 200 ? -0.357 13.066 -7.565 1.00 88.25 200 ALA A CA 1
ATOM 1617 C C . ALA A 1 200 ? -0.748 14.088 -8.662 1.00 88.25 200 ALA A C 1
ATOM 1619 O O . ALA A 1 200 ? -1.753 14.789 -8.539 1.00 88.25 200 ALA A O 1
ATOM 1620 N N . MET A 1 201 ? -0.003 14.150 -9.771 1.00 92.56 201 MET A N 1
ATOM 1621 C CA . MET A 1 201 ? -0.265 15.039 -10.911 1.00 92.56 201 MET A CA 1
ATOM 1622 C C . MET A 1 201 ? -1.188 14.361 -11.934 1.00 92.56 201 MET A C 1
ATOM 1624 O O . MET A 1 201 ? -0.793 14.060 -13.062 1.00 92.56 201 MET A O 1
ATOM 1628 N N . MET A 1 202 ? -2.435 14.087 -11.540 1.00 93.19 202 MET A N 1
ATOM 1629 C CA . MET A 1 202 ? -3.350 13.266 -12.350 1.00 93.19 202 MET A CA 1
ATOM 1630 C C . MET A 1 202 ? -3.751 13.896 -13.694 1.00 93.19 202 MET A C 1
ATOM 1632 O O . MET A 1 202 ? -4.044 13.157 -14.632 1.00 93.19 202 MET A O 1
ATOM 1636 N N . GLY A 1 203 ? -3.718 15.228 -13.824 1.00 93.38 203 GLY A N 1
ATOM 1637 C CA . GLY A 1 203 ? -3.958 15.912 -15.103 1.00 93.38 203 GLY A CA 1
ATOM 1638 C C . GLY A 1 203 ? -2.896 15.573 -16.155 1.00 93.38 203 GLY A C 1
ATOM 1639 O O . GLY A 1 203 ? -3.226 15.123 -17.251 1.00 93.38 203 GLY A O 1
ATOM 1640 N N . GLU A 1 204 ? -1.619 15.685 -15.786 1.00 93.88 204 GLU A N 1
ATOM 1641 C CA . GLU A 1 204 ? -0.484 15.343 -16.657 1.00 93.88 204 GLU A CA 1
ATOM 1642 C C . GLU A 1 204 ? -0.409 13.838 -16.942 1.00 93.88 204 GLU A C 1
ATOM 1644 O O . GLU A 1 204 ? -0.119 13.417 -18.069 1.00 93.88 204 GLU A O 1
ATOM 1649 N N . ALA A 1 205 ? -0.729 13.011 -15.937 1.00 94.69 205 ALA A N 1
ATOM 1650 C CA . ALA A 1 205 ? -0.854 11.568 -16.120 1.00 94.69 205 ALA A CA 1
ATOM 1651 C C . ALA A 1 205 ? -1.920 11.246 -17.177 1.00 94.69 205 ALA A C 1
ATOM 1653 O O . ALA A 1 205 ? -1.680 10.435 -18.070 1.00 94.69 205 ALA A O 1
ATOM 1654 N N . ARG A 1 206 ? -3.078 11.916 -17.127 1.00 95.06 206 ARG A N 1
ATOM 1655 C CA . ARG A 1 206 ? -4.157 11.699 -18.093 1.00 95.06 206 ARG A CA 1
ATOM 1656 C C . ARG A 1 206 ? -3.781 12.151 -19.499 1.00 95.06 206 ARG A C 1
ATOM 1658 O O . ARG A 1 206 ? -3.928 11.367 -20.429 1.00 95.06 206 ARG A O 1
ATOM 1665 N N . ALA A 1 207 ? -3.209 13.344 -19.645 1.00 94.88 207 ALA A N 1
ATOM 1666 C CA . ALA A 1 207 ? -2.735 13.840 -20.937 1.00 94.88 207 ALA A CA 1
ATOM 1667 C C . ALA A 1 207 ? -1.687 12.903 -21.572 1.00 94.88 207 ALA A C 1
ATOM 1669 O O . ALA A 1 207 ? -1.714 12.612 -22.770 1.00 94.88 207 ALA A O 1
ATOM 1670 N N . THR A 1 208 ? -0.775 12.367 -20.757 1.00 94.19 208 THR A N 1
ATOM 1671 C CA . THR A 1 208 ? 0.223 11.388 -21.211 1.00 94.19 208 THR A CA 1
ATOM 1672 C C . THR A 1 208 ? -0.418 10.044 -21.575 1.00 94.19 208 THR A C 1
ATOM 1674 O O . THR A 1 208 ? 0.014 9.390 -22.520 1.00 94.19 208 THR A O 1
ATOM 1677 N N . PHE A 1 209 ? -1.459 9.623 -20.856 1.00 95.12 209 PHE A N 1
ATOM 1678 C CA . PHE A 1 209 ? -2.176 8.381 -21.134 1.00 95.12 209 PHE A CA 1
ATOM 1679 C C . PHE A 1 209 ? -2.951 8.457 -22.454 1.00 95.12 209 PHE A C 1
ATOM 1681 O O . PHE A 1 209 ? -2.852 7.544 -23.270 1.00 95.12 209 PHE A O 1
ATOM 1688 N N . ASP A 1 210 ? -3.659 9.561 -22.693 1.00 93.56 210 ASP A N 1
ATOM 1689 C CA . ASP A 1 210 ? -4.489 9.750 -23.888 1.00 93.56 210 ASP A CA 1
ATOM 1690 C C . ASP A 1 210 ? -3.645 9.851 -25.177 1.00 93.56 210 ASP A C 1
ATOM 1692 O O . ASP A 1 210 ? -4.110 9.507 -26.263 1.00 93.56 210 ASP A O 1
ATOM 1696 N N . THR A 1 211 ? -2.380 10.274 -25.067 1.00 94.00 211 THR A N 1
ATOM 1697 C CA . THR A 1 211 ? -1.424 10.327 -26.191 1.00 94.00 211 THR A CA 1
ATOM 1698 C C . THR A 1 211 ? -0.678 9.009 -26.426 1.00 94.00 211 THR A C 1
ATOM 1700 O O . THR A 1 211 ? 0.027 8.865 -27.430 1.00 94.00 211 THR A O 1
ATOM 1703 N N . MET A 1 212 ? -0.823 8.026 -25.533 1.00 93.44 212 MET A N 1
ATOM 1704 C CA . MET A 1 212 ? -0.130 6.747 -25.638 1.00 93.44 212 MET A CA 1
ATOM 1705 C C . MET A 1 212 ? -0.744 5.882 -26.757 1.00 93.44 212 MET A C 1
ATOM 1707 O O . MET A 1 212 ? -1.919 5.528 -26.676 1.00 93.44 212 MET A O 1
ATOM 1711 N N . PRO A 1 213 ? 0.035 5.419 -27.759 1.00 90.94 213 PRO A N 1
ATOM 1712 C CA . PRO A 1 213 ? -0.528 4.717 -28.919 1.00 90.94 213 PRO A CA 1
ATOM 1713 C C . PRO A 1 213 ? -1.239 3.397 -28.595 1.00 90.94 213 PRO A C 1
ATOM 1715 O O . PRO A 1 213 ? -2.200 3.016 -29.260 1.00 90.94 213 PRO A O 1
ATOM 1718 N N . LYS A 1 214 ? -0.730 2.648 -27.608 1.00 90.12 214 LYS A N 1
ATOM 1719 C CA . LYS A 1 214 ? -1.287 1.348 -27.211 1.00 90.12 214 LYS A CA 1
ATOM 1720 C C . LYS A 1 214 ? -1.096 1.098 -25.713 1.00 90.12 214 LYS A C 1
ATOM 1722 O O . LYS A 1 214 ? -0.122 0.438 -25.330 1.00 90.12 214 LYS A O 1
ATOM 1727 N N . PRO A 1 215 ? -2.007 1.602 -24.863 1.00 92.19 215 PRO A N 1
ATOM 1728 C CA . PRO A 1 215 ? -1.982 1.334 -23.432 1.00 92.19 215 PRO A CA 1
ATOM 1729 C C . PRO A 1 215 ? -2.173 -0.160 -23.160 1.00 92.19 215 PRO A C 1
ATOM 1731 O O . PRO A 1 215 ? -3.077 -0.797 -23.708 1.00 92.19 215 PRO A O 1
ATOM 1734 N N . ASN A 1 216 ? -1.318 -0.738 -22.317 1.00 90.19 216 ASN A N 1
ATOM 1735 C CA . ASN A 1 216 ? -1.460 -2.130 -21.895 1.00 90.19 216 ASN A CA 1
ATOM 1736 C C . ASN A 1 216 ? -2.157 -2.209 -20.528 1.00 90.19 216 ASN A C 1
ATOM 1738 O O . ASN A 1 216 ? -2.409 -1.195 -19.881 1.00 90.19 216 ASN A O 1
ATOM 1742 N N . VAL A 1 217 ? -2.468 -3.424 -20.067 1.00 90.75 217 VAL A N 1
ATOM 1743 C CA . VAL A 1 217 ? -3.188 -3.633 -18.794 1.00 90.75 217 VAL A CA 1
ATOM 1744 C C . VAL A 1 217 ? -2.474 -2.970 -17.609 1.00 90.75 217 VAL A C 1
ATOM 1746 O O . VAL A 1 217 ? -3.132 -2.477 -16.697 1.00 90.75 217 VAL A O 1
ATOM 1749 N N . ILE A 1 218 ? -1.139 -2.913 -17.639 1.00 88.56 218 ILE A N 1
ATOM 1750 C CA . ILE A 1 218 ? -0.326 -2.247 -16.616 1.00 88.56 218 ILE A CA 1
ATOM 1751 C C . ILE A 1 218 ? -0.611 -0.741 -16.621 1.00 88.56 218 ILE A C 1
ATOM 1753 O O . ILE A 1 218 ? -0.923 -0.192 -15.571 1.00 88.56 218 ILE A O 1
ATOM 1757 N N . THR A 1 219 ? -0.575 -0.098 -17.792 1.00 91.50 219 THR A N 1
ATOM 1758 C CA . THR A 1 219 ? -0.868 1.333 -17.955 1.00 91.50 219 THR A CA 1
ATOM 1759 C C . THR A 1 219 ? -2.260 1.690 -17.427 1.00 91.50 219 THR A C 1
ATOM 1761 O O . THR A 1 219 ? -2.403 2.599 -16.614 1.00 91.50 219 THR A O 1
ATOM 1764 N N . TRP A 1 220 ? -3.283 0.936 -17.843 1.00 95.25 220 TRP A N 1
ATOM 1765 C CA . TRP A 1 220 ? -4.660 1.130 -17.383 1.00 95.25 220 TRP A CA 1
ATOM 1766 C C . TRP A 1 220 ? -4.782 0.977 -15.864 1.00 95.25 220 TRP A C 1
ATOM 1768 O O . TRP A 1 220 ? -5.359 1.829 -15.194 1.00 95.25 220 TRP A O 1
ATOM 1778 N N . THR A 1 221 ? -4.192 -0.085 -15.309 1.00 93.81 221 THR A N 1
ATOM 1779 C CA . THR A 1 221 ? -4.257 -0.361 -13.868 1.00 93.81 221 THR A CA 1
ATOM 1780 C C . THR A 1 221 ? -3.541 0.720 -13.052 1.00 93.81 221 THR A C 1
ATOM 1782 O O . THR A 1 221 ? -4.046 1.101 -11.997 1.00 93.81 221 THR A O 1
ATOM 1785 N N . SER A 1 222 ? -2.411 1.256 -13.538 1.00 92.88 222 SER A N 1
ATOM 1786 C CA . SER A 1 222 ? -1.734 2.406 -12.917 1.00 92.88 222 SER A CA 1
ATOM 1787 C C . SER A 1 222 ? -2.639 3.629 -12.842 1.00 92.88 222 SER A C 1
ATOM 1789 O O . SER A 1 222 ? -2.712 4.256 -11.788 1.00 92.88 222 SER A O 1
ATOM 1791 N N . MET A 1 223 ? -3.336 3.960 -13.935 1.00 95.12 223 MET A N 1
ATOM 1792 C CA . MET A 1 223 ? -4.235 5.116 -13.975 1.00 95.12 223 MET A CA 1
ATOM 1793 C C . MET A 1 223 ? -5.413 4.942 -13.016 1.00 95.12 223 MET A C 1
ATOM 1795 O O . MET A 1 223 ? -5.680 5.840 -12.222 1.00 95.12 223 MET A O 1
ATOM 1799 N N . VAL A 1 224 ? -6.061 3.770 -13.026 1.00 95.38 224 VAL A N 1
ATOM 1800 C CA . VAL A 1 224 ? -7.148 3.433 -12.089 1.00 95.38 224 VAL A CA 1
ATOM 1801 C C . VAL A 1 224 ? -6.672 3.578 -10.642 1.00 95.38 224 VAL A C 1
ATOM 1803 O O . VAL A 1 224 ? -7.298 4.277 -9.849 1.00 95.38 224 VAL A O 1
ATOM 1806 N N . ALA A 1 225 ? -5.527 2.983 -10.296 1.00 92.38 225 ALA A N 1
ATOM 1807 C CA . ALA A 1 225 ? -4.971 3.086 -8.949 1.00 92.38 225 ALA A CA 1
ATOM 1808 C C . ALA A 1 225 ? -4.603 4.532 -8.571 1.00 92.38 225 ALA A C 1
ATOM 1810 O O . ALA A 1 225 ? -4.797 4.923 -7.422 1.00 92.38 225 ALA A O 1
ATOM 1811 N N . GLY A 1 226 ? -4.086 5.319 -9.518 1.00 91.69 226 GLY A N 1
ATOM 1812 C CA . GLY A 1 226 ? -3.761 6.730 -9.321 1.00 91.69 226 GLY A CA 1
ATOM 1813 C C . GLY A 1 226 ? -4.988 7.569 -8.982 1.00 91.69 226 GLY A C 1
ATOM 1814 O O . GLY A 1 226 ? -5.009 8.224 -7.943 1.00 91.69 226 GLY A O 1
ATOM 1815 N N . TYR A 1 227 ? -6.046 7.468 -9.788 1.00 94.50 227 TYR A N 1
ATOM 1816 C CA . TYR A 1 227 ? -7.301 8.178 -9.538 1.00 94.50 227 TYR A CA 1
ATOM 1817 C C . TYR A 1 227 ? -7.950 7.775 -8.207 1.00 94.50 227 TYR A C 1
ATOM 1819 O O . TYR A 1 227 ? -8.355 8.652 -7.445 1.00 94.50 227 TYR A O 1
ATOM 1827 N N . CYS A 1 228 ? -7.947 6.481 -7.861 1.00 93.25 228 CYS A N 1
ATOM 1828 C CA . CYS A 1 228 ? -8.414 6.015 -6.552 1.00 93.25 228 CYS A CA 1
ATOM 1829 C C . CYS A 1 228 ? -7.636 6.647 -5.385 1.00 93.25 228 CYS A C 1
ATOM 1831 O O . CYS A 1 228 ? -8.239 6.990 -4.372 1.00 93.25 228 CYS A O 1
ATOM 1833 N N . ARG A 1 229 ? -6.310 6.820 -5.501 1.00 90.31 229 ARG A N 1
ATOM 1834 C CA . ARG A 1 229 ? -5.492 7.459 -4.449 1.00 90.31 229 ARG A CA 1
ATOM 1835 C C . ARG A 1 229 ? -5.747 8.957 -4.329 1.00 90.31 229 ARG A C 1
ATOM 1837 O O . ARG A 1 229 ? -5.638 9.493 -3.231 1.00 90.31 229 ARG A O 1
ATOM 1844 N N . SER A 1 230 ? -6.079 9.616 -5.434 1.00 88.94 230 SER A N 1
ATOM 1845 C CA . SER A 1 230 ? -6.446 11.034 -5.450 1.00 88.94 230 SER A CA 1
ATOM 1846 C C . SER A 1 230 ? -7.876 11.305 -4.966 1.00 88.94 230 SER A C 1
ATOM 1848 O O . SER A 1 230 ? -8.256 12.466 -4.887 1.00 88.94 230 SER A O 1
ATOM 1850 N N . GLY A 1 231 ? -8.667 10.270 -4.652 1.00 89.81 231 GLY A N 1
ATOM 1851 C CA . GLY A 1 231 ? -10.074 10.396 -4.243 1.00 89.81 231 GLY A CA 1
ATOM 1852 C C . GLY A 1 231 ? -11.070 10.508 -5.404 1.00 89.81 231 GLY A C 1
ATOM 1853 O O . GLY A 1 231 ? -12.277 10.488 -5.187 1.00 89.81 231 GLY A O 1
ATOM 1854 N N . ASN A 1 232 ? -10.585 10.546 -6.646 1.00 93.12 232 ASN A N 1
ATOM 1855 C CA . ASN A 1 232 ? -11.387 10.665 -7.866 1.00 93.12 232 ASN A CA 1
ATOM 1856 C C . ASN A 1 232 ? -11.840 9.273 -8.345 1.00 93.12 232 ASN A C 1
ATOM 1858 O O . ASN A 1 232 ? -11.411 8.762 -9.383 1.00 93.12 232 ASN A O 1
ATOM 1862 N N . VAL A 1 233 ? -12.644 8.593 -7.523 1.00 94.44 233 VAL A N 1
ATOM 1863 C CA . VAL A 1 233 ? -13.033 7.188 -7.749 1.00 94.44 233 VAL A CA 1
ATOM 1864 C C . VAL A 1 233 ? -13.949 7.029 -8.969 1.00 94.44 233 VAL A C 1
ATOM 1866 O O . VAL A 1 233 ? -13.898 5.997 -9.639 1.00 94.44 233 VAL A O 1
ATOM 1869 N N . SER A 1 234 ? -14.741 8.049 -9.306 1.00 95.44 234 SER A N 1
ATOM 1870 C CA . SER A 1 234 ? -15.619 8.055 -10.484 1.00 95.44 234 SER A CA 1
ATOM 1871 C C . SER A 1 234 ? -14.821 7.926 -11.785 1.00 95.44 234 SER A C 1
ATOM 1873 O O . SER A 1 234 ? -15.094 7.052 -12.604 1.00 95.44 234 SER A O 1
ATOM 1875 N N . GLU A 1 235 ? -13.754 8.706 -11.937 1.00 95.19 235 GLU A N 1
ATOM 1876 C CA . GLU A 1 235 ? -12.850 8.657 -13.086 1.00 95.19 235 GLU A CA 1
ATOM 1877 C C . GLU A 1 235 ? -12.085 7.330 -13.136 1.00 95.19 235 GLU A C 1
ATOM 1879 O O . GLU A 1 235 ? -11.881 6.756 -14.210 1.00 95.19 235 GLU A O 1
ATOM 1884 N N . ALA A 1 236 ? -11.693 6.802 -11.969 1.00 95.69 236 ALA A N 1
ATOM 1885 C CA . ALA A 1 236 ? -11.099 5.472 -11.877 1.00 95.69 236 ALA A CA 1
ATOM 1886 C C . ALA A 1 236 ? -12.069 4.394 -12.388 1.00 95.69 236 ALA A C 1
ATOM 1888 O O . ALA A 1 236 ? -11.664 3.502 -13.136 1.00 95.69 236 ALA A O 1
ATOM 1889 N N . ARG A 1 237 ? -13.354 4.497 -12.025 1.00 97.00 237 ARG A N 1
ATOM 1890 C CA . ARG A 1 237 ? -14.420 3.581 -12.442 1.00 97.00 237 ARG A CA 1
ATOM 1891 C C . ARG A 1 237 ? -14.675 3.654 -13.944 1.00 97.00 237 ARG A C 1
ATOM 1893 O O . ARG A 1 237 ? -14.775 2.608 -14.584 1.00 97.00 237 ARG A O 1
ATOM 1900 N N . GLU A 1 238 ? -14.734 4.853 -14.511 1.00 96.25 238 GLU A N 1
ATOM 1901 C CA . GLU A 1 238 ? -14.899 5.057 -15.953 1.00 96.25 238 GLU A CA 1
ATOM 1902 C C . GLU A 1 238 ? -13.741 4.455 -16.752 1.00 96.25 238 GLU A C 1
ATOM 1904 O O . GLU A 1 238 ? -13.969 3.698 -17.699 1.00 96.25 238 GLU A O 1
ATOM 1909 N N . LEU A 1 239 ? -12.496 4.737 -16.351 1.00 95.31 239 LEU A N 1
ATOM 1910 C CA . LEU A 1 239 ? -11.321 4.157 -17.003 1.00 95.31 239 LEU A CA 1
ATOM 1911 C C . LEU A 1 239 ? -11.289 2.643 -16.858 1.00 95.31 239 LEU A C 1
ATOM 1913 O O . LEU A 1 239 ? -10.975 1.949 -17.822 1.00 95.31 239 LEU A O 1
ATOM 1917 N N . PHE A 1 240 ? -11.637 2.128 -15.678 1.00 96.75 240 PHE A N 1
ATOM 1918 C CA . PHE A 1 240 ? -11.745 0.697 -15.454 1.00 96.75 240 PHE A CA 1
ATOM 1919 C C . PHE A 1 240 ? -12.737 0.069 -16.437 1.00 96.75 240 PHE A C 1
ATOM 1921 O O . PHE A 1 240 ? -12.392 -0.902 -17.104 1.00 96.75 240 PHE A O 1
ATOM 1928 N N . GLU A 1 241 ? -13.934 0.632 -16.604 1.00 96.25 241 GLU A N 1
ATOM 1929 C CA . GLU A 1 241 ? -14.921 0.099 -17.548 1.00 96.25 241 GLU A CA 1
ATOM 1930 C C . GLU A 1 241 ? -14.433 0.128 -19.001 1.00 96.25 241 GLU A C 1
ATOM 1932 O O . GLU A 1 241 ? -14.576 -0.874 -19.704 1.00 96.25 241 GLU A O 1
ATOM 1937 N N . GLN A 1 242 ? -13.724 1.184 -19.407 1.00 95.31 242 GLN A N 1
ATOM 1938 C CA . GLN A 1 242 ? -13.121 1.306 -20.741 1.00 95.31 242 GLN A CA 1
ATOM 1939 C C . GLN A 1 242 ? -11.968 0.321 -21.007 1.00 95.31 242 GLN A C 1
ATOM 1941 O O . GLN A 1 242 ? -11.589 0.129 -22.163 1.00 95.31 242 GLN A O 1
ATOM 1946 N N . MET A 1 243 ? -11.411 -0.332 -19.976 1.00 95.00 243 MET A N 1
ATOM 1947 C CA . MET A 1 243 ? -10.312 -1.289 -20.145 1.00 95.00 243 MET A CA 1
ATOM 1948 C C . MET A 1 243 ? -10.707 -2.435 -21.094 1.00 95.00 243 MET A C 1
ATOM 1950 O O . MET A 1 243 ? -11.600 -3.216 -20.735 1.00 95.00 243 MET A O 1
ATOM 1954 N N . PRO A 1 244 ? -9.988 -2.629 -22.223 1.00 93.31 244 PRO A N 1
ATOM 1955 C CA . PRO A 1 244 ? -10.297 -3.691 -23.186 1.00 93.31 244 PRO A CA 1
ATOM 1956 C C . PRO A 1 244 ? -10.121 -5.097 -22.609 1.00 93.31 244 PRO A C 1
ATOM 1958 O O . PRO A 1 244 ? -10.850 -6.022 -22.954 1.00 93.31 244 PRO A O 1
ATOM 1961 N N . VAL A 1 245 ? -9.129 -5.262 -21.731 1.00 91.69 245 VAL A N 1
ATOM 1962 C CA . VAL A 1 245 ? -8.843 -6.516 -21.033 1.00 91.69 245 VAL A CA 1
ATOM 1963 C C . VAL A 1 245 ? -8.636 -6.205 -19.560 1.00 91.69 245 VAL A C 1
ATOM 1965 O O . VAL A 1 245 ? -7.735 -5.447 -19.198 1.00 91.69 245 VAL A O 1
ATOM 1968 N N . LYS A 1 246 ? -9.453 -6.828 -18.712 1.00 93.69 246 LYS A N 1
ATOM 1969 C CA . LYS A 1 246 ? -9.361 -6.746 -17.254 1.00 93.69 246 LYS A CA 1
ATOM 1970 C C . LYS A 1 246 ? -8.795 -8.059 -16.727 1.00 93.69 246 LYS A C 1
ATOM 1972 O O . LYS A 1 246 ? -9.352 -9.125 -16.979 1.00 93.69 246 LYS A O 1
ATOM 1977 N N . ASN A 1 247 ? -7.684 -7.995 -16.004 1.00 90.25 247 ASN A N 1
ATOM 1978 C CA . ASN A 1 247 ? -7.113 -9.145 -15.302 1.00 90.25 247 ASN A CA 1
ATOM 1979 C C . ASN A 1 247 ? -7.344 -9.024 -13.790 1.00 90.25 247 ASN A C 1
ATOM 1981 O O . ASN A 1 247 ? -7.822 -7.996 -13.305 1.00 90.25 247 ASN A O 1
ATOM 1985 N N . PHE A 1 248 ? -6.971 -10.057 -13.033 1.00 89.88 248 PHE A N 1
ATOM 1986 C CA . PHE A 1 248 ? -7.141 -10.057 -11.578 1.00 89.88 248 PHE A CA 1
ATOM 1987 C C . PHE A 1 248 ? -6.514 -8.821 -10.909 1.00 89.88 248 PHE A C 1
ATOM 1989 O O . PHE A 1 248 ? -7.125 -8.267 -10.010 1.00 89.88 248 PHE A O 1
ATOM 1996 N N . VAL A 1 249 ? -5.363 -8.328 -11.393 1.00 90.50 249 VAL A N 1
ATOM 1997 C CA . VAL A 1 249 ? -4.697 -7.135 -10.839 1.00 90.50 249 VAL A CA 1
ATOM 1998 C C . VAL A 1 249 ? -5.577 -5.893 -10.981 1.00 90.50 249 VAL A C 1
ATOM 2000 O O . VAL A 1 249 ? -5.753 -5.167 -10.008 1.00 90.50 249 VAL A O 1
ATOM 2003 N N . SER A 1 250 ? -6.167 -5.668 -12.159 1.00 92.88 250 SER A N 1
ATOM 2004 C CA . SER A 1 250 ? -7.064 -4.527 -12.389 1.00 92.88 250 SER A CA 1
ATOM 2005 C C . SER A 1 250 ? -8.339 -4.592 -11.540 1.00 92.88 250 SER A C 1
ATOM 2007 O O . SER A 1 250 ? -8.740 -3.581 -10.969 1.00 92.88 250 SER A O 1
ATOM 2009 N N . TRP A 1 251 ? -8.935 -5.782 -11.379 1.00 96.50 251 TRP A N 1
ATOM 2010 C CA . TRP A 1 251 ? -10.095 -5.980 -10.502 1.00 96.50 251 TRP A CA 1
ATOM 2011 C C . TRP A 1 251 ? -9.742 -5.706 -9.038 1.00 96.50 251 TRP A C 1
ATOM 2013 O O . TRP A 1 251 ? -10.431 -4.939 -8.370 1.00 96.50 251 TRP A O 1
ATOM 2023 N N . THR A 1 252 ? -8.636 -6.275 -8.548 1.00 94.38 252 THR A N 1
ATOM 2024 C CA . THR A 1 252 ? -8.157 -6.047 -7.180 1.00 94.38 252 THR A CA 1
ATOM 2025 C C . THR A 1 252 ? -7.833 -4.572 -6.933 1.00 94.38 252 THR A C 1
ATOM 2027 O O . THR A 1 252 ? -8.137 -4.063 -5.858 1.00 94.38 252 THR A O 1
ATOM 2030 N N . ALA A 1 253 ? -7.258 -3.866 -7.914 1.00 93.69 253 ALA A N 1
ATOM 2031 C CA . ALA A 1 253 ? -6.972 -2.436 -7.804 1.00 93.69 253 ALA A CA 1
ATOM 2032 C C . ALA A 1 253 ? -8.252 -1.601 -7.650 1.00 93.69 253 ALA A C 1
ATOM 2034 O O . ALA A 1 253 ? -8.285 -0.706 -6.808 1.00 93.69 253 ALA A O 1
ATOM 2035 N N . MET A 1 254 ? -9.312 -1.920 -8.402 1.00 96.56 254 MET A N 1
ATOM 2036 C CA . MET A 1 254 ? -10.599 -1.230 -8.278 1.00 96.56 254 MET A CA 1
ATOM 2037 C C . MET A 1 254 ? -11.280 -1.528 -6.933 1.00 96.56 254 MET A C 1
ATOM 2039 O O . MET A 1 254 ? -11.702 -0.602 -6.247 1.00 96.56 254 MET A O 1
ATOM 2043 N N . ILE A 1 255 ? -11.324 -2.801 -6.511 1.00 96.06 255 ILE A N 1
ATOM 2044 C CA . ILE A 1 255 ? -11.887 -3.209 -5.207 1.00 96.06 255 ILE A CA 1
ATOM 2045 C C . ILE A 1 255 ? -11.151 -2.498 -4.067 1.00 96.06 255 ILE A C 1
ATOM 2047 O O . ILE A 1 255 ? -11.776 -1.864 -3.223 1.00 96.06 255 ILE A O 1
ATOM 2051 N N . GLY A 1 256 ? -9.816 -2.560 -4.058 1.00 93.12 256 GLY A N 1
ATOM 2052 C CA . GLY A 1 256 ? -9.002 -1.883 -3.051 1.00 93.12 256 GLY A CA 1
ATOM 2053 C C . GLY A 1 256 ? -9.164 -0.361 -3.083 1.00 93.12 256 GLY A C 1
ATOM 2054 O O . GLY A 1 256 ? -9.170 0.266 -2.028 1.00 93.12 256 GLY A O 1
ATOM 2055 N N . GLY A 1 257 ? -9.340 0.225 -4.270 1.00 93.06 257 GLY A N 1
ATOM 2056 C CA . GLY A 1 257 ? -9.602 1.652 -4.452 1.00 93.06 257 GLY A CA 1
ATOM 2057 C C . GLY A 1 257 ? -10.924 2.114 -3.837 1.00 93.06 257 GLY A C 1
ATOM 2058 O O . GLY A 1 257 ? -10.943 3.135 -3.154 1.00 93.06 257 GLY A O 1
ATOM 2059 N N . TYR A 1 258 ? -12.000 1.344 -4.001 1.00 94.81 258 TYR A N 1
ATOM 2060 C CA . TYR A 1 258 ? -13.279 1.620 -3.339 1.00 94.81 258 TYR A CA 1
ATOM 2061 C C . TYR A 1 258 ? -13.169 1.521 -1.813 1.00 94.81 258 TYR A C 1
ATOM 2063 O O . TYR A 1 258 ? -13.584 2.436 -1.104 1.00 94.81 258 TYR A O 1
ATOM 2071 N N . VAL A 1 259 ? -12.527 0.464 -1.300 1.00 93.44 259 VAL A N 1
ATOM 2072 C CA . VAL A 1 259 ? -12.314 0.281 0.149 1.00 93.44 259 VAL A CA 1
ATOM 2073 C C . VAL A 1 259 ? -11.486 1.415 0.750 1.00 93.44 259 VAL A C 1
ATOM 2075 O O . VAL A 1 259 ? -11.821 1.911 1.821 1.00 93.44 259 VAL A O 1
ATOM 2078 N N . TRP A 1 260 ? -10.433 1.857 0.056 1.00 90.94 260 TRP A N 1
ATOM 2079 C CA . TRP A 1 260 ? -9.591 2.979 0.487 1.00 90.94 260 TRP A CA 1
ATOM 2080 C C . TRP A 1 260 ? -10.386 4.276 0.677 1.00 90.94 260 TRP A C 1
ATOM 2082 O O . TRP A 1 260 ? -10.091 5.056 1.579 1.00 90.94 260 TRP A O 1
ATOM 2092 N N . ASN A 1 261 ? -11.400 4.491 -0.160 1.00 90.62 261 ASN A N 1
ATOM 2093 C CA . ASN A 1 261 ? -12.251 5.677 -0.132 1.00 90.62 261 ASN A CA 1
ATOM 2094 C C . ASN A 1 261 ? -13.539 5.475 0.690 1.00 90.62 261 ASN A C 1
ATOM 2096 O O . ASN A 1 261 ? -14.450 6.289 0.600 1.00 90.62 261 ASN A O 1
ATOM 2100 N N . GLY A 1 262 ? -13.636 4.399 1.484 1.00 89.50 262 GLY A N 1
ATOM 2101 C CA . GLY A 1 262 ? -14.790 4.127 2.352 1.00 89.50 262 GLY A CA 1
ATOM 2102 C C . GLY A 1 262 ? -16.054 3.651 1.623 1.00 89.50 262 GLY A C 1
ATOM 2103 O O . GLY A 1 262 ? -17.101 3.498 2.243 1.00 89.50 262 GLY A O 1
ATOM 2104 N N . MET A 1 263 ? -15.973 3.385 0.319 1.00 91.62 263 MET A N 1
ATOM 2105 C CA . MET A 1 263 ? -17.095 2.974 -0.531 1.00 91.62 263 MET A CA 1
ATOM 2106 C C . MET A 1 263 ? -17.227 1.442 -0.546 1.00 91.62 263 MET A C 1
ATOM 2108 O O . MET A 1 263 ? -16.950 0.768 -1.539 1.00 91.62 263 MET A O 1
ATOM 2112 N N . TYR A 1 264 ? -17.567 0.854 0.598 1.00 91.94 264 TYR A N 1
ATOM 2113 C CA . TYR A 1 264 ? -17.500 -0.600 0.782 1.00 91.94 264 TYR A CA 1
ATOM 2114 C C . TYR A 1 264 ? -18.548 -1.386 -0.018 1.00 91.94 264 TYR A C 1
ATOM 2116 O O . TYR A 1 264 ? -18.242 -2.479 -0.500 1.00 91.94 264 TYR A O 1
ATOM 2124 N N . ASP A 1 265 ? -19.757 -0.844 -0.185 1.00 91.81 265 ASP A N 1
ATOM 2125 C CA . ASP A 1 265 ? -20.817 -1.492 -0.969 1.00 91.81 265 ASP A CA 1
ATOM 2126 C C . ASP A 1 265 ? -20.401 -1.640 -2.439 1.00 91.81 265 ASP A C 1
ATOM 2128 O O . ASP A 1 265 ? -20.509 -2.724 -3.020 1.00 91.81 265 ASP A O 1
ATOM 2132 N N . ASP A 1 266 ? -19.811 -0.591 -3.017 1.00 94.62 266 ASP A N 1
ATOM 2133 C CA . ASP A 1 266 ? -19.263 -0.632 -4.372 1.00 94.62 266 ASP A CA 1
ATOM 2134 C C . ASP A 1 266 ? -18.132 -1.659 -4.499 1.00 94.62 266 ASP A C 1
ATOM 2136 O O . ASP A 1 266 ? -18.073 -2.399 -5.483 1.00 94.62 266 ASP A O 1
ATOM 2140 N N . ALA A 1 267 ? -17.271 -1.796 -3.484 1.00 94.06 267 ALA A N 1
ATOM 2141 C CA . ALA A 1 267 ? -16.228 -2.822 -3.480 1.00 94.06 267 ALA A CA 1
ATOM 2142 C C . ALA A 1 267 ? -16.810 -4.247 -3.593 1.00 94.06 267 ALA A C 1
ATOM 2144 O O . ALA A 1 267 ? -16.266 -5.084 -4.326 1.00 94.06 267 ALA A O 1
ATOM 2145 N N . LEU A 1 268 ? -17.933 -4.524 -2.919 1.00 93.19 268 LEU A N 1
ATOM 2146 C CA . LEU A 1 268 ? -18.646 -5.800 -3.024 1.00 93.19 268 LEU A CA 1
ATOM 2147 C C . LEU A 1 268 ? -19.300 -5.977 -4.402 1.00 93.19 268 LEU A C 1
ATOM 2149 O O . LEU A 1 268 ? -19.219 -7.066 -4.979 1.00 93.19 268 LEU A O 1
ATOM 2153 N N . LEU A 1 269 ? -19.888 -4.921 -4.973 1.00 94.69 269 LEU A N 1
ATOM 2154 C CA . LEU A 1 269 ? -20.456 -4.952 -6.327 1.00 94.69 269 LEU A CA 1
ATOM 2155 C C . LEU A 1 269 ? -19.391 -5.282 -7.384 1.00 94.69 269 LEU A C 1
ATOM 2157 O O . LEU A 1 269 ? -19.609 -6.147 -8.238 1.00 94.69 269 LEU A O 1
ATOM 2161 N N . ILE A 1 270 ? -18.207 -4.670 -7.290 1.00 96.06 270 ILE A N 1
ATOM 2162 C CA . ILE A 1 270 ? -17.074 -4.987 -8.170 1.00 96.06 270 ILE A CA 1
ATOM 2163 C C . ILE A 1 270 ? -16.615 -6.430 -7.992 1.00 96.06 270 ILE A C 1
ATOM 2165 O O . ILE A 1 270 ? -16.320 -7.105 -8.978 1.00 96.06 270 ILE A O 1
ATOM 2169 N N . PHE A 1 271 ? -16.570 -6.939 -6.762 1.00 95.31 271 PHE A N 1
ATOM 2170 C CA . PHE A 1 271 ? -16.237 -8.340 -6.519 1.00 95.31 271 PHE A CA 1
ATOM 2171 C C . PHE A 1 271 ? -17.251 -9.299 -7.151 1.00 95.31 271 PHE A C 1
ATOM 2173 O O . PHE A 1 271 ? -16.865 -10.303 -7.756 1.00 95.31 271 PHE A O 1
ATOM 2180 N N . HIS A 1 272 ? -18.544 -8.988 -7.079 1.00 94.38 272 HIS A N 1
ATOM 2181 C CA . HIS A 1 272 ? -19.557 -9.759 -7.790 1.00 94.38 272 HIS A CA 1
ATOM 2182 C C . HIS A 1 272 ? -19.325 -9.723 -9.305 1.00 94.38 272 HIS A C 1
ATOM 2184 O O . HIS A 1 272 ? -19.317 -10.783 -9.933 1.00 94.38 272 HIS A O 1
ATOM 2190 N N . ALA A 1 273 ? -19.055 -8.552 -9.885 1.00 95.56 273 ALA A N 1
ATOM 2191 C CA . ALA A 1 273 ? -18.731 -8.422 -11.306 1.00 95.56 273 ALA A CA 1
ATOM 2192 C C . ALA A 1 273 ? -17.467 -9.215 -11.704 1.00 95.56 273 ALA A C 1
ATOM 2194 O O . ALA A 1 273 ? -17.470 -9.905 -12.723 1.00 95.56 273 ALA A O 1
ATOM 2195 N N . MET A 1 274 ? -16.424 -9.212 -10.865 1.00 95.31 274 MET A N 1
ATOM 2196 C CA . MET A 1 274 ? -15.208 -10.018 -11.047 1.00 95.31 274 MET A CA 1
ATOM 2197 C C . MET A 1 274 ? -15.528 -11.518 -11.135 1.00 95.31 274 MET A C 1
ATOM 2199 O O . MET A 1 274 ? -14.990 -12.226 -11.991 1.00 95.31 274 MET A O 1
ATOM 2203 N N . ARG A 1 275 ? -16.435 -12.004 -10.276 1.00 93.50 275 ARG A N 1
ATOM 2204 C CA . ARG A 1 275 ? -16.886 -13.404 -10.276 1.00 93.50 275 ARG A CA 1
ATOM 2205 C C . ARG A 1 275 ? -17.716 -13.747 -11.508 1.00 93.50 275 ARG A C 1
ATOM 2207 O O . ARG A 1 275 ? -17.505 -14.812 -12.082 1.00 93.50 275 ARG A O 1
ATOM 2214 N N . TRP A 1 276 ? -18.615 -12.861 -11.937 1.00 93.50 276 TRP A N 1
ATOM 2215 C CA . TRP A 1 276 ? -19.378 -13.028 -13.182 1.00 93.50 276 TRP A CA 1
ATOM 2216 C C . TRP A 1 276 ? -18.465 -13.085 -14.410 1.00 93.50 276 TRP A C 1
ATOM 2218 O O . TRP A 1 276 ? -18.678 -13.902 -15.301 1.00 93.50 276 TRP A O 1
ATOM 2228 N N . ALA A 1 277 ? -17.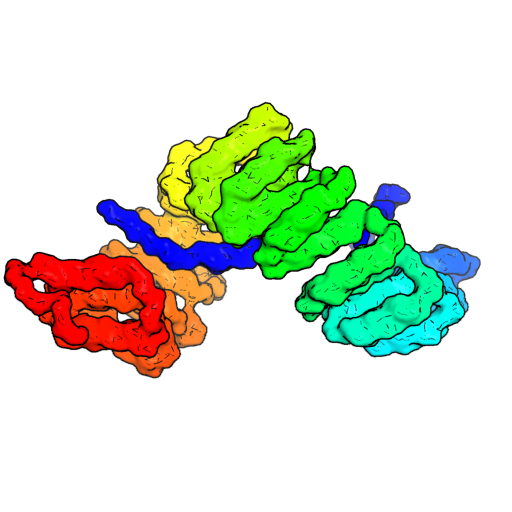385 -12.303 -14.409 1.00 93.62 277 ALA A N 1
ATOM 2229 C CA . ALA A 1 277 ? -16.334 -12.366 -15.421 1.00 93.62 277 ALA A CA 1
ATOM 2230 C C . ALA A 1 277 ? -15.434 -13.618 -15.308 1.00 93.62 277 ALA A C 1
ATOM 2232 O O . ALA A 1 277 ? -14.460 -13.741 -16.048 1.00 93.62 277 ALA A O 1
ATOM 2233 N N . SER A 1 278 ? -15.732 -14.550 -14.391 1.00 92.44 278 SER A N 1
ATOM 2234 C CA . SER A 1 278 ? -14.961 -15.777 -14.134 1.00 92.44 278 SER A CA 1
ATOM 2235 C C . SER A 1 278 ? -13.483 -15.532 -13.795 1.00 92.44 278 SER A C 1
ATOM 2237 O O 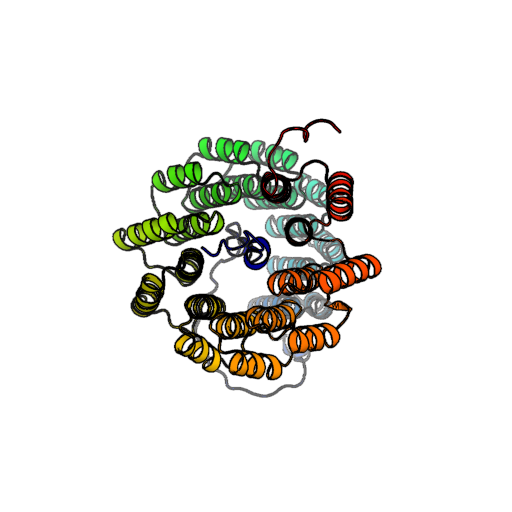. SER A 1 278 ? -12.634 -16.406 -13.985 1.00 92.44 278 SER A O 1
ATOM 2239 N N . VAL A 1 279 ? -13.155 -14.352 -13.261 1.00 93.25 279 VAL A N 1
ATOM 2240 C CA . VAL A 1 279 ? -11.800 -14.027 -12.814 1.00 93.25 279 VAL A CA 1
ATOM 2241 C C . VAL A 1 279 ? -11.646 -14.473 -11.365 1.00 93.25 279 VAL A C 1
ATOM 2243 O O . VAL A 1 279 ? -12.361 -14.004 -10.482 1.00 93.25 279 VAL A O 1
ATOM 2246 N N . LYS A 1 280 ? -10.698 -15.381 -11.107 1.00 91.50 280 LYS A N 1
ATOM 2247 C CA . LYS A 1 280 ? -10.449 -15.895 -9.756 1.00 91.50 280 LYS A CA 1
ATOM 2248 C C . LYS A 1 280 ? -9.860 -14.806 -8.843 1.00 91.50 280 LYS A C 1
ATOM 2250 O O . LYS A 1 280 ? -8.819 -14.238 -9.186 1.00 91.50 280 LYS A O 1
ATOM 2255 N N . PRO A 1 281 ? -10.487 -14.523 -7.688 1.00 92.06 281 PRO A N 1
ATOM 2256 C CA . PRO A 1 281 ? -9.924 -13.657 -6.657 1.00 92.06 281 PRO A CA 1
ATOM 2257 C C . PRO A 1 281 ? -8.633 -14.231 -6.067 1.00 92.06 281 PRO A C 1
ATOM 2259 O O . PRO A 1 281 ? -8.474 -15.445 -5.955 1.00 92.06 281 PRO A O 1
ATOM 2262 N N . ASN A 1 282 ? -7.721 -13.352 -5.656 1.00 89.19 282 ASN A N 1
ATOM 2263 C CA . ASN A 1 282 ? -6.497 -13.717 -4.936 1.00 89.19 282 ASN A CA 1
ATOM 2264 C C . ASN A 1 282 ? -6.572 -13.297 -3.455 1.00 89.19 282 ASN A C 1
ATOM 2266 O O . ASN A 1 282 ? -7.540 -12.665 -3.029 1.00 89.19 282 ASN A O 1
ATOM 2270 N N . SER A 1 283 ? -5.527 -13.596 -2.674 1.00 89.81 283 SER A N 1
ATOM 2271 C CA . SER A 1 283 ? -5.466 -13.238 -1.247 1.00 89.81 283 SER A CA 1
ATOM 2272 C C . SER A 1 283 ? -5.651 -11.737 -0.996 1.00 89.81 283 SER A C 1
ATOM 2274 O O . SER A 1 283 ? -6.382 -11.356 -0.088 1.00 89.81 283 SER A O 1
ATOM 2276 N N . ILE A 1 284 ? -5.065 -10.880 -1.839 1.00 90.62 284 ILE A N 1
ATOM 2277 C CA . ILE A 1 284 ? -5.187 -9.416 -1.734 1.00 90.62 284 ILE A CA 1
ATOM 2278 C C . ILE A 1 284 ? -6.643 -8.974 -1.917 1.00 90.62 284 ILE A C 1
ATOM 2280 O O . ILE A 1 284 ? -7.122 -8.122 -1.176 1.00 90.62 284 ILE A O 1
ATOM 2284 N N . THR A 1 285 ? -7.364 -9.594 -2.853 1.00 92.44 285 THR A N 1
ATOM 2285 C CA . THR A 1 285 ? -8.786 -9.312 -3.087 1.00 92.44 285 THR A CA 1
ATOM 2286 C C . THR A 1 285 ? -9.606 -9.598 -1.832 1.00 92.44 285 THR A C 1
ATOM 2288 O O . THR A 1 285 ? -10.383 -8.750 -1.404 1.00 92.44 285 THR A O 1
ATOM 2291 N N . PHE A 1 286 ? -9.395 -10.751 -1.193 1.00 93.50 286 PHE A N 1
ATOM 2292 C CA . PHE A 1 286 ? -10.102 -11.092 0.041 1.00 93.50 286 PHE A CA 1
ATOM 2293 C C . PHE A 1 286 ? -9.708 -10.212 1.226 1.00 93.50 286 PHE A C 1
ATOM 2295 O O . PHE A 1 286 ? -10.591 -9.829 1.982 1.00 93.50 286 PHE A O 1
ATOM 2302 N N . ILE A 1 287 ? -8.436 -9.823 1.361 1.00 92.19 287 ILE A N 1
ATOM 2303 C CA . ILE A 1 287 ? -8.008 -8.857 2.389 1.00 92.19 287 ILE A CA 1
ATOM 2304 C C . ILE A 1 287 ? -8.801 -7.550 2.254 1.00 92.19 287 ILE A C 1
ATOM 2306 O O . ILE A 1 287 ? -9.365 -7.070 3.237 1.00 92.19 287 ILE A O 1
ATOM 2310 N N . SER A 1 288 ? -8.898 -6.999 1.037 1.00 92.38 288 SER A N 1
ATOM 2311 C CA . SER A 1 288 ? -9.693 -5.792 0.784 1.00 92.38 288 SER A CA 1
ATOM 2312 C C . SER A 1 288 ? -11.171 -5.999 1.121 1.00 92.38 288 SER A C 1
ATOM 2314 O O . SER A 1 288 ? -11.773 -5.141 1.759 1.00 92.38 288 SER A O 1
ATOM 2316 N N . LEU A 1 289 ? -11.752 -7.142 0.754 1.00 93.62 289 LEU A N 1
ATOM 2317 C CA . LEU A 1 289 ? -13.164 -7.432 1.018 1.00 93.62 289 LEU A CA 1
ATOM 2318 C C . LEU A 1 289 ? -13.460 -7.663 2.503 1.00 93.62 289 LEU A C 1
ATOM 2320 O O . LEU A 1 289 ? -14.507 -7.232 2.975 1.00 93.62 289 LEU A O 1
ATOM 2324 N N . PHE A 1 290 ? -12.555 -8.290 3.258 1.00 92.69 290 PHE A N 1
ATOM 2325 C CA . PHE A 1 290 ? -12.705 -8.435 4.705 1.00 92.69 290 PHE A CA 1
ATOM 2326 C C . PHE A 1 290 ? -12.664 -7.079 5.403 1.00 92.69 290 PHE A C 1
ATOM 2328 O O . PHE A 1 290 ? -13.492 -6.832 6.272 1.00 92.69 290 PHE A O 1
ATOM 2335 N N . HIS A 1 291 ? -11.786 -6.168 4.971 1.00 89.62 291 HIS A N 1
ATOM 2336 C CA . HIS A 1 291 ? -11.799 -4.789 5.463 1.00 89.62 291 HIS A CA 1
ATOM 2337 C C . HIS A 1 291 ? -13.097 -4.060 5.095 1.00 89.62 291 HIS A C 1
ATOM 2339 O O . HIS A 1 291 ? -13.668 -3.384 5.947 1.00 89.62 291 HIS A O 1
ATOM 2345 N N . ALA A 1 292 ? -13.599 -4.240 3.868 1.00 90.44 292 ALA A N 1
ATOM 2346 C CA . ALA A 1 292 ? -14.888 -3.687 3.453 1.00 90.44 292 ALA A CA 1
ATOM 2347 C C . ALA A 1 292 ? -16.030 -4.183 4.355 1.00 90.44 292 ALA A C 1
ATOM 2349 O O . ALA A 1 292 ? -16.843 -3.398 4.832 1.00 90.44 292 ALA A O 1
ATOM 2350 N N . CYS A 1 293 ? -16.049 -5.485 4.651 1.00 90.19 293 CYS A N 1
ATOM 2351 C CA . CYS A 1 293 ? -17.041 -6.094 5.534 1.00 90.19 293 CYS A CA 1
ATOM 2352 C C . CYS A 1 293 ? -16.936 -5.557 6.967 1.00 90.19 293 CYS A C 1
ATOM 2354 O O . CYS A 1 293 ? -17.964 -5.229 7.560 1.00 90.19 293 CYS A O 1
ATOM 2356 N N . SER A 1 294 ? -15.720 -5.436 7.515 1.00 87.75 294 SER A N 1
ATOM 2357 C CA . SER A 1 294 ? -15.499 -4.820 8.830 1.00 87.75 294 SER A CA 1
ATOM 2358 C C . SER A 1 294 ? -16.033 -3.390 8.883 1.00 87.75 294 SER A C 1
ATOM 2360 O O . SER A 1 294 ? -16.672 -3.023 9.866 1.00 87.75 294 SER A O 1
ATOM 2362 N N . GLY A 1 295 ? -15.796 -2.603 7.827 1.00 82.81 295 GLY A N 1
ATOM 2363 C CA . GLY A 1 295 ? -16.252 -1.217 7.714 1.00 82.81 295 GLY A CA 1
ATOM 2364 C C . GLY A 1 295 ? -17.772 -1.073 7.598 1.00 82.81 295 GLY A C 1
ATOM 2365 O O . GLY A 1 295 ? -18.335 -0.148 8.171 1.00 82.81 295 GLY A O 1
ATOM 2366 N N . LEU A 1 296 ? -18.446 -2.008 6.920 1.00 84.19 296 LEU A N 1
ATOM 2367 C CA . LEU A 1 296 ? -19.912 -2.029 6.811 1.00 84.19 296 LEU A CA 1
ATOM 2368 C C . LEU A 1 296 ? -20.616 -2.476 8.099 1.00 84.19 296 LEU A C 1
ATOM 2370 O O . LEU A 1 296 ? -21.793 -2.185 8.293 1.00 84.19 296 LEU A O 1
ATOM 2374 N N . GLY A 1 297 ? -19.944 -3.252 8.954 1.00 78.94 297 GLY A N 1
ATOM 2375 C CA . GLY A 1 297 ? -20.567 -3.849 10.140 1.00 78.94 297 GLY A CA 1
ATOM 2376 C C . GLY A 1 297 ? -21.571 -4.972 9.830 1.00 78.94 297 GLY A C 1
ATOM 2377 O O . GLY A 1 297 ? -22.210 -5.505 10.737 1.00 78.94 297 GLY A O 1
ATOM 2378 N N . TYR A 1 298 ? -21.721 -5.377 8.563 1.00 78.00 298 TYR A N 1
ATOM 2379 C CA . TYR A 1 298 ? -22.656 -6.426 8.155 1.00 78.00 298 TYR A CA 1
ATOM 2380 C C . TYR A 1 298 ? -22.096 -7.826 8.422 1.00 78.00 298 TYR A C 1
ATOM 2382 O O . TYR A 1 298 ? -21.515 -8.480 7.551 1.00 78.00 298 TYR A O 1
ATOM 2390 N N . VAL A 1 299 ? -22.368 -8.327 9.629 1.00 76.31 299 VAL A N 1
ATOM 2391 C CA . VAL A 1 299 ? -21.964 -9.664 10.106 1.00 76.31 299 VAL A CA 1
ATOM 2392 C C . VAL A 1 299 ? -22.339 -10.785 9.123 1.00 76.31 299 VAL A C 1
ATOM 2394 O O . VAL A 1 299 ? -21.600 -11.760 8.956 1.00 76.31 299 VAL A O 1
ATOM 2397 N N . ASN A 1 300 ? -23.466 -10.631 8.422 1.00 78.88 300 ASN A N 1
ATOM 2398 C CA . ASN A 1 300 ? -24.005 -11.631 7.501 1.00 78.88 300 ASN A CA 1
ATOM 2399 C C . ASN A 1 300 ? -23.153 -11.849 6.238 1.00 78.88 300 ASN A C 1
ATOM 2401 O O . ASN A 1 300 ? -23.315 -12.879 5.590 1.00 78.88 300 ASN A O 1
ATOM 2405 N N . ILE A 1 301 ? -22.237 -10.935 5.892 1.00 83.88 301 ILE A N 1
ATOM 2406 C CA . ILE A 1 301 ? -21.401 -11.036 4.680 1.00 83.88 301 ILE A CA 1
ATOM 2407 C C . ILE A 1 301 ? -20.055 -11.718 4.975 1.00 83.88 301 ILE A C 1
ATOM 2409 O O . ILE A 1 301 ? -19.532 -12.450 4.132 1.00 83.88 301 ILE A O 1
ATOM 2413 N N . GLY A 1 302 ? -19.521 -11.566 6.192 1.00 87.12 302 GLY A N 1
ATOM 2414 C CA . GLY A 1 302 ? -18.189 -12.068 6.545 1.00 87.12 302 GLY A CA 1
ATOM 2415 C C . GLY A 1 302 ? -18.030 -13.584 6.426 1.00 87.12 302 GLY A C 1
ATOM 2416 O O . GLY A 1 302 ? -17.062 -14.064 5.838 1.00 87.12 302 GLY A O 1
ATOM 2417 N N . LYS A 1 303 ? -18.997 -14.363 6.936 1.00 88.62 303 LYS A N 1
ATOM 2418 C CA . LYS A 1 303 ? -18.960 -15.837 6.847 1.00 88.62 303 LYS A CA 1
ATOM 2419 C C . LYS A 1 303 ? -19.079 -16.344 5.399 1.00 88.62 303 LYS A C 1
ATOM 2421 O O . LYS A 1 303 ? -18.244 -17.161 5.015 1.00 88.62 303 LYS A O 1
ATOM 2426 N N . PRO A 1 304 ? -20.036 -15.876 4.568 1.00 90.50 304 PRO A N 1
ATOM 2427 C CA . PRO A 1 304 ? -20.061 -16.213 3.143 1.00 90.50 304 PRO A CA 1
ATOM 2428 C C . PRO A 1 304 ? -18.780 -15.840 2.393 1.00 90.50 304 PRO A C 1
ATOM 2430 O O . PRO A 1 304 ? -18.334 -16.602 1.536 1.00 90.50 304 PRO A O 1
ATOM 2433 N N . LEU A 1 305 ? -18.165 -14.699 2.717 1.00 90.81 305 LEU A N 1
ATOM 2434 C CA . LEU A 1 305 ? -16.911 -14.280 2.098 1.00 90.81 305 LEU A CA 1
ATOM 2435 C C . LEU A 1 305 ? -15.751 -15.209 2.483 1.00 90.81 305 LEU A C 1
ATOM 2437 O O . LEU A 1 305 ? -14.989 -15.627 1.613 1.00 90.81 305 LEU A O 1
ATOM 2441 N N . HIS A 1 306 ? -15.669 -15.604 3.755 1.00 90.69 306 HIS A N 1
ATOM 2442 C CA . HIS A 1 306 ? -14.708 -16.601 4.219 1.00 90.69 306 HIS A CA 1
ATOM 2443 C C . HIS A 1 306 ? -14.950 -17.979 3.569 1.00 90.69 306 HIS A C 1
ATOM 2445 O O . HIS A 1 306 ? -14.019 -18.613 3.080 1.00 90.69 306 HIS A O 1
ATOM 2451 N N . ALA A 1 307 ? -16.201 -18.420 3.424 1.00 90.81 307 ALA A N 1
ATOM 2452 C CA . ALA A 1 307 ? -16.503 -19.635 2.663 1.00 90.81 307 ALA A CA 1
ATOM 2453 C C . ALA A 1 307 ? -16.072 -19.511 1.188 1.00 90.81 307 ALA A C 1
ATOM 2455 O O . ALA A 1 307 ? -15.478 -20.432 0.628 1.00 90.81 307 ALA A O 1
ATOM 2456 N N . SER A 1 308 ? -16.309 -18.354 0.558 1.00 91.44 308 SER A N 1
ATOM 2457 C CA . SER A 1 308 ? -15.861 -18.077 -0.811 1.00 91.44 308 SER A CA 1
ATOM 2458 C C . SER A 1 308 ? -14.337 -18.121 -0.941 1.00 91.44 308 SER A C 1
ATOM 2460 O O . SER A 1 308 ? -13.840 -18.541 -1.984 1.00 91.44 308 SER A O 1
ATOM 2462 N N . LEU A 1 309 ? -13.595 -17.696 0.079 1.00 92.75 309 LEU A N 1
ATOM 2463 C CA . LEU A 1 309 ? -12.138 -17.800 0.131 1.00 92.75 309 LEU A CA 1
ATOM 2464 C C . LEU A 1 309 ? -11.689 -19.265 0.059 1.00 92.75 309 LEU A C 1
ATOM 2466 O O . LEU A 1 309 ? -10.900 -19.617 -0.819 1.00 92.75 309 LEU A O 1
ATOM 2470 N N . MET A 1 310 ? -12.301 -20.125 0.876 1.00 91.06 310 MET A N 1
ATOM 2471 C CA . MET A 1 310 ? -12.022 -21.565 0.905 1.00 91.06 310 MET A CA 1
ATOM 2472 C C . MET A 1 310 ? -12.346 -22.246 -0.430 1.00 91.06 310 MET A C 1
ATOM 2474 O O . MET A 1 310 ? -11.565 -23.052 -0.931 1.00 91.06 310 MET A O 1
ATOM 2478 N N . VAL A 1 311 ? -13.464 -21.873 -1.063 1.00 91.75 311 VAL A N 1
ATOM 2479 C CA . VAL A 1 311 ? -13.853 -22.379 -2.395 1.00 91.75 311 VAL A CA 1
ATOM 2480 C C . VAL A 1 311 ? -12.846 -21.984 -3.484 1.00 91.75 311 VAL A C 1
ATOM 2482 O O . VAL A 1 311 ? -12.683 -22.710 -4.464 1.00 91.75 311 VAL A O 1
ATOM 2485 N N . ASN A 1 312 ? -12.139 -20.861 -3.326 1.00 88.62 312 ASN A N 1
ATOM 2486 C CA . ASN A 1 312 ? -11.097 -20.436 -4.264 1.00 88.62 312 ASN A CA 1
ATOM 2487 C C . ASN A 1 312 ? -9.727 -21.091 -3.999 1.00 88.62 312 ASN A C 1
ATOM 2489 O O . ASN A 1 312 ? -8.765 -20.759 -4.692 1.00 88.62 312 ASN A O 1
ATOM 2493 N N . GLY A 1 313 ? -9.642 -22.041 -3.059 1.00 87.56 313 GLY A N 1
ATOM 2494 C CA . GLY A 1 313 ? -8.410 -22.769 -2.739 1.00 87.56 313 GLY A CA 1
ATOM 2495 C C . GLY A 1 313 ? -7.402 -21.944 -1.942 1.00 87.56 313 GLY A C 1
ATOM 2496 O O . GLY A 1 313 ? -6.209 -22.219 -2.005 1.00 87.56 313 GLY A O 1
ATOM 2497 N N . LEU A 1 314 ? -7.877 -20.908 -1.251 1.00 87.38 314 LEU A N 1
ATOM 2498 C CA . LEU A 1 314 ? -7.106 -20.156 -0.271 1.00 87.38 314 LEU A CA 1
ATOM 2499 C C . LEU A 1 314 ? -7.537 -20.618 1.119 1.00 87.38 314 LEU A C 1
ATOM 2501 O O . LEU A 1 314 ? -8.711 -20.917 1.329 1.00 87.38 314 LEU A O 1
ATOM 2505 N N . HIS A 1 315 ? -6.607 -20.657 2.061 1.00 85.00 315 HIS A N 1
ATOM 2506 C CA . HIS A 1 315 ? -6.856 -21.098 3.426 1.00 85.00 315 HIS A CA 1
ATOM 2507 C C . HIS A 1 315 ? -6.359 -20.088 4.457 1.00 85.00 315 HIS A C 1
ATOM 2509 O O . HIS A 1 315 ? -5.504 -19.238 4.194 1.00 85.00 315 HIS A O 1
ATOM 2515 N N . ASP A 1 316 ? -6.879 -20.220 5.674 1.00 78.06 316 ASP A N 1
ATOM 2516 C CA . ASP A 1 316 ? -6.734 -19.244 6.755 1.00 78.06 316 ASP A CA 1
ATOM 2517 C C . ASP A 1 316 ? -5.290 -18.955 7.159 1.00 78.06 316 ASP A C 1
ATOM 2519 O O . ASP A 1 316 ? -5.009 -17.912 7.753 1.00 78.06 316 ASP A O 1
ATOM 2523 N N . HIS A 1 317 ? -4.379 -19.877 6.855 1.00 74.00 317 HIS A N 1
ATOM 2524 C CA . HIS A 1 317 ? -2.979 -19.851 7.274 1.00 74.00 317 HIS A CA 1
ATOM 2525 C C . HIS A 1 317 ? -2.000 -19.672 6.112 1.00 74.00 317 HIS A C 1
ATOM 2527 O O . HIS A 1 317 ? -0.794 -19.665 6.352 1.00 74.00 317 HIS A O 1
ATOM 2533 N N . ASP A 1 318 ? -2.494 -19.509 4.882 1.00 74.00 318 ASP A N 1
ATOM 2534 C CA . ASP A 1 318 ? -1.636 -19.424 3.695 1.00 74.00 318 ASP A CA 1
ATOM 2535 C C . ASP A 1 318 ? -0.869 -18.097 3.623 1.00 74.00 318 ASP A C 1
ATOM 2537 O O . ASP A 1 318 ? 0.280 -18.055 3.186 1.00 74.00 318 ASP A O 1
ATOM 2541 N N . ASP A 1 319 ? -1.498 -16.997 4.054 1.00 81.38 319 ASP A N 1
ATOM 2542 C CA . ASP A 1 319 ? -0.911 -15.655 4.041 1.00 81.38 319 ASP A CA 1
ATOM 2543 C C . ASP A 1 319 ? -1.133 -14.972 5.391 1.00 81.38 319 ASP A C 1
ATOM 2545 O O . ASP A 1 319 ? -2.254 -14.829 5.882 1.00 81.38 319 ASP A O 1
ATOM 2549 N N . GLU A 1 320 ? -0.044 -14.477 5.975 1.00 85.06 320 GLU A N 1
ATOM 2550 C CA . GLU A 1 320 ? -0.076 -13.778 7.248 1.00 85.06 320 GLU A CA 1
ATOM 2551 C C . GLU A 1 320 ? -1.021 -12.573 7.262 1.00 85.06 320 GLU A C 1
ATOM 2553 O O . GLU A 1 320 ? -1.651 -12.292 8.287 1.00 85.06 320 GLU A O 1
ATOM 2558 N N . ARG A 1 321 ? -1.090 -11.840 6.152 1.00 86.56 321 ARG A N 1
ATOM 2559 C CA . ARG A 1 321 ? -1.933 -10.651 6.002 1.00 86.56 321 ARG A CA 1
ATOM 2560 C C . ARG A 1 321 ? -3.402 -11.038 5.905 1.00 86.56 321 ARG A C 1
ATOM 2562 O O . ARG A 1 321 ? -4.252 -10.328 6.435 1.00 86.56 321 ARG A O 1
ATOM 2569 N N . LEU A 1 322 ? -3.681 -12.184 5.290 1.00 89.44 322 LEU A N 1
ATOM 2570 C CA . LEU A 1 322 ? -5.026 -12.723 5.173 1.00 89.44 322 LEU A CA 1
ATOM 2571 C C . LEU A 1 322 ? -5.575 -13.099 6.551 1.00 89.44 322 LEU A C 1
ATOM 2573 O O . LEU A 1 322 ? -6.627 -12.588 6.936 1.00 89.44 322 LEU A O 1
ATOM 2577 N N . SER A 1 323 ? -4.819 -13.863 7.349 1.00 89.25 323 SER A N 1
ATOM 2578 C CA . SER A 1 323 ? -5.231 -14.203 8.719 1.00 89.25 323 SER A CA 1
ATOM 2579 C C . SER A 1 323 ? -5.486 -12.950 9.564 1.00 89.25 323 SER A C 1
ATOM 2581 O O . SER A 1 323 ? -6.468 -12.905 10.296 1.00 89.25 323 SER A O 1
ATOM 2583 N N . LYS A 1 324 ? -4.646 -11.905 9.441 1.00 89.12 324 LYS A N 1
ATOM 2584 C CA . LYS A 1 324 ? -4.846 -10.624 10.151 1.00 89.12 324 LYS A CA 1
ATOM 2585 C C . LYS A 1 324 ? -6.184 -9.983 9.800 1.00 89.12 324 LYS A C 1
ATOM 2587 O O . LYS A 1 324 ? -6.927 -9.615 10.703 1.00 89.12 324 LYS A O 1
ATOM 2592 N N . SER A 1 325 ? -6.487 -9.872 8.505 1.00 90.81 325 SER A N 1
ATOM 2593 C CA . SER A 1 325 ? -7.740 -9.266 8.040 1.00 90.81 325 SER A CA 1
ATOM 2594 C C . SER A 1 325 ? -8.975 -10.036 8.522 1.00 90.81 325 SER A C 1
ATOM 2596 O O . SER A 1 325 ? -9.961 -9.422 8.920 1.00 90.81 325 SER A O 1
ATOM 2598 N N . MET A 1 326 ? -8.900 -11.371 8.589 1.00 91.31 326 MET A N 1
ATOM 2599 C CA . MET A 1 326 ? -9.990 -12.206 9.101 1.00 91.31 326 MET A CA 1
ATOM 2600 C C . MET A 1 326 ? -10.149 -12.119 10.617 1.00 91.31 326 MET A C 1
ATOM 2602 O O . MET A 1 326 ? -11.277 -12.016 11.088 1.00 91.31 326 MET A O 1
ATOM 2606 N N . ILE A 1 327 ? -9.048 -12.137 11.383 1.00 92.62 327 ILE A N 1
ATOM 2607 C CA . ILE A 1 327 ? -9.090 -11.931 12.840 1.00 92.62 327 ILE A CA 1
ATOM 2608 C C . ILE A 1 327 ? -9.737 -10.579 13.133 1.00 92.62 327 ILE A C 1
ATOM 2610 O O . ILE A 1 327 ? -10.659 -10.511 13.935 1.00 92.62 327 ILE A O 1
ATOM 2614 N N . HIS A 1 328 ? -9.310 -9.523 12.434 1.00 91.69 328 HIS A N 1
ATOM 2615 C CA . HIS A 1 328 ? -9.897 -8.196 12.576 1.00 91.69 328 HIS A CA 1
ATOM 2616 C C . HIS A 1 328 ? -11.401 -8.188 12.261 1.00 91.69 328 HIS A C 1
ATOM 2618 O O . HIS A 1 328 ? -12.187 -7.698 13.067 1.00 91.69 328 HIS A O 1
ATOM 2624 N N . MET A 1 329 ? -11.817 -8.779 11.136 1.00 93.06 329 MET A N 1
ATOM 2625 C CA . MET A 1 329 ? -13.231 -8.872 10.759 1.00 93.06 329 MET A CA 1
ATOM 2626 C C . MET A 1 329 ? -14.065 -9.640 11.788 1.00 93.06 329 MET A C 1
ATOM 2628 O O . MET A 1 329 ? -15.109 -9.157 12.224 1.00 93.06 329 MET A O 1
ATOM 2632 N N . TYR A 1 330 ? -13.622 -10.827 12.201 1.00 92.94 330 TYR A N 1
ATOM 2633 C CA . TYR A 1 330 ? -14.366 -11.630 13.167 1.00 92.94 330 TYR A CA 1
ATOM 2634 C C . TYR A 1 330 ? -14.425 -10.981 14.550 1.00 92.94 330 TYR A C 1
ATOM 2636 O O . TYR A 1 330 ? -15.483 -11.034 15.179 1.00 92.94 330 TYR A O 1
ATOM 2644 N N . SER A 1 331 ? -13.347 -10.318 14.983 1.00 92.31 331 SER A N 1
ATOM 2645 C CA . SER A 1 331 ? -13.340 -9.503 16.200 1.00 92.31 331 SER A CA 1
ATOM 2646 C C . SER A 1 331 ? -14.357 -8.365 16.133 1.00 92.31 331 SER A C 1
ATOM 2648 O O . SER A 1 331 ? -15.125 -8.179 17.073 1.00 92.31 331 SER A O 1
ATOM 2650 N N . GLN A 1 332 ? -14.408 -7.637 15.013 1.00 89.38 332 GLN A N 1
ATOM 2651 C CA . GLN A 1 332 ? -15.349 -6.530 14.827 1.00 89.38 332 GLN A CA 1
ATOM 2652 C C . GLN A 1 332 ? -16.807 -7.006 14.901 1.00 89.38 332 GLN A C 1
ATOM 2654 O O . GLN A 1 332 ? -17.661 -6.337 15.473 1.00 89.38 332 GLN A O 1
ATOM 2659 N N . PHE A 1 333 ? -17.088 -8.196 14.372 1.00 89.56 333 PHE A N 1
ATOM 2660 C CA . PHE A 1 333 ? -18.419 -8.805 14.399 1.00 89.56 333 PHE A CA 1
ATOM 2661 C C . PHE A 1 333 ? -18.772 -9.517 15.710 1.00 89.56 333 PHE A C 1
ATOM 2663 O O . PHE A 1 333 ? -19.886 -10.023 15.833 1.00 89.56 333 PHE A O 1
ATOM 2670 N N . GLY A 1 334 ? -17.841 -9.613 16.662 1.00 88.00 334 GLY A N 1
ATOM 2671 C CA . GLY A 1 334 ? -18.050 -10.312 17.935 1.00 88.00 334 GLY A CA 1
ATOM 2672 C C . GLY A 1 334 ? -18.084 -11.832 17.827 1.00 88.00 334 GLY A C 1
ATOM 2673 O O . GLY A 1 334 ? -18.435 -12.522 18.781 1.00 88.00 334 GLY A O 1
ATOM 2674 N N . ILE A 1 335 ? -17.677 -12.390 16.686 1.00 90.88 335 ILE A N 1
ATOM 2675 C CA . ILE A 1 335 ? -17.571 -13.838 16.492 1.00 90.88 335 ILE A CA 1
ATOM 2676 C C . ILE A 1 335 ? -16.184 -14.281 16.984 1.00 90.88 335 ILE A C 1
ATOM 2678 O O . ILE A 1 335 ? -15.307 -14.679 16.209 1.00 90.88 335 ILE A O 1
ATOM 2682 N N . MET A 1 336 ? -15.980 -14.168 18.296 1.00 92.56 336 MET A N 1
ATOM 2683 C CA . MET A 1 336 ? -14.659 -14.307 18.910 1.00 92.56 336 MET A CA 1
ATOM 2684 C C . MET A 1 336 ? -14.091 -15.725 18.812 1.00 92.56 336 MET A C 1
ATOM 2686 O O . MET A 1 336 ? -12.880 -15.870 18.656 1.00 92.56 336 MET A O 1
ATOM 2690 N N . ASP A 1 337 ? -14.938 -16.759 18.793 1.00 91.38 337 ASP A N 1
ATOM 2691 C CA . ASP A 1 337 ? -14.504 -18.158 18.670 1.00 91.38 337 ASP A CA 1
ATOM 2692 C C . ASP A 1 337 ? -13.676 -18.395 17.397 1.00 91.38 337 ASP A C 1
ATOM 2694 O O . ASP A 1 337 ? -12.601 -18.996 17.437 1.00 91.38 337 ASP A O 1
ATOM 2698 N N . TYR A 1 338 ? -14.142 -17.866 16.259 1.00 90.00 338 TYR A N 1
ATOM 2699 C CA . TYR A 1 338 ? -13.434 -17.989 14.983 1.00 90.00 338 TYR A CA 1
ATOM 2700 C C . TYR A 1 338 ? -12.179 -17.114 14.944 1.00 90.00 338 TYR A C 1
ATOM 2702 O O . TYR A 1 338 ? -11.132 -17.573 14.483 1.00 90.00 338 TYR A O 1
ATOM 2710 N N . ALA A 1 339 ? -12.250 -15.879 15.457 1.00 92.44 339 ALA A N 1
ATOM 2711 C CA . ALA A 1 339 ? -11.083 -15.001 15.536 1.00 92.44 339 ALA A CA 1
ATOM 2712 C C . ALA A 1 339 ? -9.960 -15.648 16.367 1.00 92.44 339 ALA A C 1
ATOM 2714 O O . ALA A 1 339 ? -8.799 -15.674 15.954 1.00 92.44 339 ALA A O 1
ATOM 2715 N N . HIS A 1 340 ? -10.316 -16.229 17.515 1.00 91.94 340 HIS A N 1
ATOM 2716 C CA . HIS A 1 340 ? -9.384 -16.890 18.418 1.00 91.94 340 HIS A CA 1
ATOM 2717 C C . HIS A 1 340 ? -8.839 -18.199 17.831 1.00 91.94 340 HIS A C 1
ATOM 2719 O O . HIS A 1 340 ? -7.644 -18.466 17.943 1.00 91.94 340 HIS A O 1
ATOM 2725 N N . TYR A 1 341 ? -9.670 -18.978 17.134 1.00 91.06 341 TYR A N 1
ATOM 2726 C CA . TYR A 1 341 ? -9.241 -20.185 16.424 1.00 91.06 341 TYR A CA 1
ATOM 2727 C C . TYR A 1 341 ? -8.165 -19.898 15.367 1.00 91.06 341 TYR A C 1
ATOM 2729 O O . TYR A 1 341 ? -7.116 -20.549 15.350 1.00 91.06 341 TYR A O 1
ATOM 2737 N N . ILE A 1 342 ? -8.395 -18.899 14.503 1.00 89.44 342 ILE A N 1
ATOM 2738 C CA . ILE A 1 342 ? -7.438 -18.514 13.452 1.00 89.44 342 ILE A CA 1
ATOM 2739 C C . ILE A 1 342 ? -6.125 -18.041 14.083 1.00 89.44 342 ILE A C 1
ATOM 2741 O O . ILE A 1 342 ? -5.041 -18.375 13.598 1.00 89.44 342 ILE A O 1
ATOM 2745 N N . PHE A 1 343 ? -6.224 -17.294 15.182 1.00 89.75 343 PHE A N 1
ATOM 2746 C CA . PHE A 1 343 ? -5.080 -16.810 15.938 1.00 89.75 343 PHE A CA 1
ATOM 2747 C C . PHE A 1 343 ? -4.256 -17.953 16.553 1.00 89.75 343 PHE A C 1
ATOM 2749 O O . PHE A 1 343 ? -3.046 -18.006 16.338 1.00 89.75 343 PHE A O 1
ATOM 2756 N N . GLN A 1 344 ? -4.884 -18.899 17.259 1.00 89.06 344 GLN A N 1
ATOM 2757 C CA . GLN A 1 344 ? -4.189 -20.016 17.917 1.00 89.06 344 GLN A CA 1
ATOM 2758 C C . GLN A 1 344 ? -3.490 -20.952 16.933 1.00 89.06 344 GLN A C 1
ATOM 2760 O O . GLN A 1 344 ? -2.423 -21.488 17.226 1.00 89.06 344 GLN A O 1
ATOM 2765 N N . LYS A 1 345 ? -4.074 -21.154 15.751 1.00 86.00 345 LYS A N 1
ATOM 2766 C CA . LYS A 1 345 ? -3.474 -22.013 14.729 1.00 86.00 345 LYS A CA 1
ATOM 2767 C C . LYS A 1 345 ? -2.155 -21.481 14.166 1.00 86.00 345 LYS A C 1
ATOM 2769 O O . LYS A 1 345 ? -1.439 -22.229 13.501 1.00 86.00 345 LYS A O 1
ATOM 2774 N N . ARG A 1 346 ? -1.806 -20.216 14.414 1.00 79.94 346 ARG A N 1
ATOM 2775 C CA . ARG A 1 346 ? -0.525 -19.644 13.995 1.00 79.94 346 ARG A CA 1
ATOM 2776 C C . ARG A 1 346 ? 0.509 -19.695 15.110 1.00 79.94 346 ARG A C 1
ATOM 2778 O O . ARG A 1 346 ? 0.276 -19.209 16.208 1.00 79.94 346 ARG A O 1
ATOM 2785 N N . GLN A 1 347 ? 1.699 -20.199 14.776 1.00 71.31 347 GLN A N 1
ATOM 2786 C CA . GLN A 1 347 ? 2.842 -20.244 15.697 1.00 71.31 347 GLN A CA 1
ATOM 2787 C C . GLN A 1 347 ? 3.392 -18.857 16.056 1.00 71.31 347 GLN A C 1
ATOM 2789 O O . GLN A 1 347 ? 3.941 -18.690 17.139 1.00 71.31 347 GLN A O 1
ATOM 2794 N N . GLN A 1 348 ? 3.263 -17.866 15.168 1.00 76.31 348 GLN A N 1
ATOM 2795 C CA . GLN A 1 348 ? 3.750 -16.511 15.414 1.00 76.31 348 GLN A CA 1
ATOM 2796 C C . GLN A 1 348 ? 2.716 -15.483 14.954 1.00 76.31 348 GLN A C 1
ATOM 2798 O O . GLN A 1 348 ? 2.443 -15.341 13.761 1.00 76.31 348 GLN A O 1
ATOM 2803 N N . ASN A 1 349 ? 2.140 -14.763 15.916 1.00 81.69 349 ASN A N 1
ATOM 2804 C CA . ASN A 1 349 ? 1.183 -13.692 15.666 1.00 81.69 349 ASN A CA 1
ATOM 2805 C C . ASN A 1 349 ? 1.839 -12.330 15.885 1.00 81.69 349 ASN A C 1
ATOM 2807 O O . ASN A 1 349 ? 2.554 -12.117 16.861 1.00 81.69 349 ASN A O 1
ATOM 2811 N N . CYS A 1 350 ? 1.568 -11.389 14.983 1.00 83.19 350 CYS A N 1
ATOM 2812 C CA . CYS A 1 350 ? 2.035 -10.016 15.137 1.00 83.19 350 CYS A CA 1
ATOM 2813 C C . CYS A 1 350 ? 1.190 -9.256 16.171 1.00 83.19 350 CYS A C 1
ATOM 2815 O O . CYS A 1 350 ? 0.005 -9.556 16.343 1.00 83.19 350 CYS A O 1
ATOM 2817 N N . THR A 1 351 ? 1.740 -8.183 16.739 1.00 86.69 351 THR A N 1
ATOM 2818 C CA . THR A 1 351 ? 1.069 -7.294 17.708 1.00 86.69 351 THR A CA 1
ATOM 2819 C C . THR A 1 351 ? -0.319 -6.833 17.245 1.00 86.69 351 THR A C 1
ATOM 2821 O O . THR A 1 351 ? -1.273 -6.896 18.008 1.00 86.69 351 THR A O 1
ATOM 2824 N N . MET A 1 352 ? -0.503 -6.519 15.954 1.00 85.12 352 MET A N 1
ATOM 2825 C CA . MET A 1 352 ? -1.825 -6.137 15.416 1.00 85.12 352 MET A CA 1
ATOM 2826 C C . MET A 1 352 ? -2.912 -7.222 15.559 1.00 85.12 352 MET A C 1
ATOM 2828 O O . MET A 1 352 ? -4.086 -6.891 15.716 1.00 85.12 352 MET A O 1
ATOM 2832 N N . SER A 1 353 ? -2.549 -8.512 15.502 1.00 88.06 353 SER A N 1
ATOM 2833 C CA . SER A 1 353 ? -3.517 -9.614 15.665 1.00 88.06 353 SER A CA 1
ATOM 2834 C C . SER A 1 353 ? -3.962 -9.728 17.122 1.00 88.06 353 SER A C 1
ATOM 2836 O O . SER A 1 353 ? -5.147 -9.911 17.386 1.00 88.06 353 SER A O 1
ATOM 2838 N N . TRP A 1 354 ? -3.022 -9.549 18.059 1.00 92.44 354 TRP A N 1
ATOM 2839 C CA . TRP A 1 354 ? -3.314 -9.455 19.489 1.00 92.44 354 TRP A CA 1
ATOM 2840 C C . TRP A 1 354 ? -4.234 -8.270 19.788 1.00 92.44 354 TRP A C 1
ATOM 2842 O O . TRP A 1 354 ? -5.288 -8.459 20.386 1.00 92.44 354 TRP A O 1
ATOM 2852 N N . ASN A 1 355 ? -3.892 -7.078 19.285 1.00 92.44 355 ASN A N 1
ATOM 2853 C CA . ASN A 1 355 ? -4.690 -5.863 19.475 1.00 92.44 355 ASN A CA 1
ATOM 2854 C C . ASN A 1 355 ? -6.120 -6.035 18.939 1.00 92.44 355 ASN A C 1
ATOM 2856 O O . ASN A 1 355 ? -7.076 -5.641 19.599 1.00 92.44 355 ASN A O 1
ATOM 2860 N N . SER A 1 356 ? -6.281 -6.689 17.781 1.00 91.75 356 SER A N 1
ATOM 2861 C CA . SER A 1 356 ? -7.603 -6.975 17.206 1.00 91.75 356 SER A CA 1
ATOM 2862 C C . SER A 1 356 ? -8.444 -7.901 18.092 1.00 91.75 356 SER A C 1
ATOM 2864 O O . SER A 1 356 ? -9.651 -7.698 18.208 1.00 91.75 356 SER A O 1
ATOM 2866 N N . LEU A 1 357 ? -7.843 -8.913 18.728 1.00 93.88 357 LEU A N 1
ATOM 2867 C CA . LEU A 1 357 ? -8.560 -9.787 19.663 1.00 93.88 357 LEU A CA 1
ATOM 2868 C C . LEU A 1 357 ? -8.886 -9.086 20.981 1.00 93.88 357 LEU A C 1
ATOM 2870 O O . LEU A 1 357 ? -10.012 -9.212 21.447 1.00 93.88 357 LEU A O 1
ATOM 2874 N N . ILE A 1 358 ? -7.933 -8.352 21.563 1.00 93.69 358 ILE A N 1
ATOM 2875 C CA . ILE A 1 358 ? -8.137 -7.603 22.813 1.00 93.69 358 ILE A CA 1
ATOM 2876 C C . ILE A 1 358 ? -9.281 -6.610 22.631 1.00 93.69 358 ILE A C 1
ATOM 2878 O O . ILE A 1 358 ? -10.223 -6.622 23.417 1.00 93.69 358 ILE A O 1
ATOM 2882 N N . ASN A 1 359 ? -9.245 -5.820 21.554 1.00 91.38 359 ASN A N 1
ATOM 2883 C CA . ASN A 1 359 ? -10.309 -4.875 21.240 1.00 91.38 359 ASN A CA 1
ATOM 2884 C C . ASN A 1 359 ? -11.653 -5.582 21.001 1.00 91.38 359 ASN A C 1
ATOM 2886 O O . ASN A 1 359 ? -12.663 -5.143 21.535 1.00 91.38 359 ASN A O 1
ATOM 2890 N N . GLY A 1 360 ? -11.670 -6.698 20.260 1.00 91.31 360 GLY A N 1
ATOM 2891 C CA . GLY A 1 360 ? -12.891 -7.484 20.055 1.00 91.31 360 GLY A CA 1
ATOM 2892 C C . GLY A 1 360 ? -13.490 -7.986 21.373 1.00 91.31 360 GLY A C 1
ATOM 2893 O O . GLY A 1 360 ? -14.644 -7.709 21.678 1.00 91.31 360 GLY A O 1
ATOM 2894 N N . TYR A 1 361 ? -12.703 -8.663 22.213 1.00 93.69 361 TYR A N 1
ATOM 2895 C CA . TYR A 1 361 ? -13.195 -9.160 23.502 1.00 93.69 361 TYR A CA 1
ATOM 2896 C C . TYR A 1 361 ? -13.640 -8.026 24.431 1.00 93.69 361 TYR A C 1
ATOM 2898 O O . TYR A 1 361 ? -14.654 -8.174 25.110 1.00 93.69 361 TYR A O 1
ATOM 2906 N N . ALA A 1 362 ? -12.922 -6.900 24.444 1.00 91.00 362 ALA A N 1
ATOM 2907 C CA . ALA A 1 362 ? -13.278 -5.732 25.238 1.00 91.00 362 ALA A CA 1
ATOM 2908 C C . ALA A 1 362 ? -14.612 -5.110 24.791 1.00 91.00 362 ALA A C 1
ATOM 2910 O O . ALA A 1 362 ? -15.496 -4.910 25.620 1.00 91.00 362 ALA A O 1
ATOM 2911 N N . GLN A 1 363 ? -14.790 -4.872 23.488 1.00 88.50 363 GLN A N 1
ATOM 2912 C CA . GLN A 1 363 ? -16.012 -4.280 22.928 1.00 88.50 363 GLN A CA 1
ATOM 2913 C C . GLN A 1 363 ? -17.249 -5.163 23.120 1.00 88.50 363 GLN A C 1
ATOM 2915 O O . GLN A 1 363 ? -18.347 -4.652 23.317 1.00 88.50 363 GLN A O 1
ATOM 2920 N N . HIS A 1 364 ? -17.075 -6.486 23.097 1.00 88.50 364 HIS A N 1
ATOM 2921 C CA . HIS A 1 364 ? -18.165 -7.451 23.274 1.00 88.50 364 HIS A CA 1
ATOM 2922 C C . HIS A 1 364 ? -18.335 -7.901 24.738 1.00 88.50 364 HIS A C 1
ATOM 2924 O O . HIS A 1 364 ? -18.887 -8.967 25.008 1.00 88.50 364 HIS A O 1
ATOM 2930 N N . GLY A 1 365 ? -17.846 -7.104 25.699 1.00 84.62 365 GLY A N 1
ATOM 2931 C CA . GLY A 1 365 ? -18.095 -7.270 27.139 1.00 84.62 365 GLY A CA 1
ATOM 2932 C C . GLY A 1 365 ? -17.317 -8.401 27.825 1.00 84.62 365 GLY A C 1
ATOM 2933 O O . GLY A 1 365 ? -17.484 -8.647 29.017 1.00 84.62 365 GLY A O 1
ATOM 2934 N N . SER A 1 366 ? -16.428 -9.088 27.110 1.00 91.44 366 SER A N 1
ATOM 2935 C CA . SER A 1 366 ? -15.623 -10.205 27.619 1.00 91.44 366 SER A CA 1
ATOM 2936 C C . SER A 1 366 ? -14.254 -9.735 28.129 1.00 91.44 366 SER A C 1
ATOM 2938 O O . SER A 1 366 ? -13.207 -10.268 27.748 1.00 91.44 366 SER A O 1
ATOM 2940 N N . LEU A 1 367 ? -14.247 -8.740 29.025 1.00 92.38 367 LEU A N 1
ATOM 2941 C CA . LEU A 1 367 ? -13.019 -8.092 29.514 1.00 92.38 367 LEU A CA 1
ATOM 2942 C C . LEU A 1 367 ? -12.024 -9.051 30.167 1.00 92.38 367 LEU A C 1
ATOM 2944 O O . LEU A 1 367 ? -10.816 -8.856 30.062 1.00 92.38 367 LEU A O 1
ATOM 2948 N N . ARG A 1 368 ? -12.505 -10.125 30.798 1.00 93.31 368 ARG A N 1
ATOM 2949 C CA . ARG A 1 368 ? -11.632 -11.128 31.420 1.00 93.31 368 ARG A CA 1
ATOM 2950 C C . ARG A 1 368 ? -10.732 -11.828 30.399 1.00 93.31 368 ARG A C 1
ATOM 2952 O O . ARG A 1 368 ? -9.555 -12.045 30.678 1.00 93.31 368 ARG A O 1
ATOM 2959 N N . GLU A 1 369 ? -11.265 -12.170 29.227 1.00 93.12 369 GLU A N 1
ATOM 2960 C CA . GLU A 1 369 ? -10.468 -12.780 28.155 1.00 93.12 369 GLU A CA 1
ATOM 2961 C C . GLU A 1 369 ? -9.565 -11.743 27.479 1.00 93.12 369 GLU A C 1
ATOM 2963 O O . GLU A 1 369 ? -8.408 -12.045 27.185 1.00 93.12 369 GLU A O 1
ATOM 2968 N N . ALA A 1 370 ? -10.043 -10.500 27.319 1.00 94.44 370 ALA A N 1
ATOM 2969 C CA . ALA A 1 370 ? -9.215 -9.391 26.844 1.00 94.44 370 ALA A CA 1
ATOM 2970 C C . ALA A 1 370 ? -7.987 -9.181 27.749 1.00 94.44 370 ALA A C 1
ATOM 2972 O O . ALA A 1 370 ? -6.864 -9.109 27.249 1.00 94.44 370 ALA A O 1
ATOM 2973 N N . ARG A 1 371 ? -8.181 -9.192 29.077 1.00 94.69 371 ARG A N 1
ATOM 2974 C CA . ARG A 1 371 ? -7.105 -9.067 30.070 1.00 94.69 371 ARG A CA 1
ATOM 2975 C C . ARG A 1 371 ? -6.118 -10.226 29.995 1.00 94.69 371 ARG A C 1
ATOM 2977 O O . ARG A 1 371 ? -4.917 -9.994 29.951 1.00 94.69 371 ARG A O 1
ATOM 2984 N N . ARG A 1 372 ? -6.602 -11.470 29.907 1.00 94.81 372 ARG A N 1
ATOM 2985 C CA . ARG A 1 372 ? -5.729 -12.649 29.753 1.00 94.81 372 ARG A CA 1
ATOM 2986 C C . ARG A 1 372 ? -4.848 -12.559 28.511 1.00 94.81 372 ARG A C 1
ATOM 2988 O O . ARG A 1 372 ? -3.664 -12.872 28.582 1.00 94.81 372 ARG A O 1
ATOM 2995 N N . LEU A 1 373 ? -5.417 -12.138 27.381 1.00 93.06 373 LEU A N 1
ATOM 2996 C CA . LEU A 1 373 ? -4.657 -11.945 26.147 1.00 93.06 373 LEU A CA 1
ATOM 2997 C C . LEU A 1 373 ? -3.646 -10.813 26.283 1.00 93.06 373 LEU A C 1
ATOM 2999 O O . LEU A 1 373 ? -2.502 -10.983 25.875 1.00 93.06 373 LEU A O 1
ATOM 3003 N N . PHE A 1 374 ? -4.053 -9.693 26.878 1.00 94.44 374 PHE A N 1
ATOM 3004 C CA . PHE A 1 374 ? -3.174 -8.564 27.147 1.00 94.44 374 PHE A CA 1
ATOM 3005 C C . PHE A 1 374 ? -1.990 -8.965 28.032 1.00 94.44 374 PHE A C 1
ATOM 3007 O O . PHE A 1 374 ? -0.856 -8.609 27.723 1.00 94.44 374 PHE A O 1
ATOM 3014 N N . ASP A 1 375 ? -2.213 -9.748 29.087 1.00 93.62 375 ASP A N 1
ATOM 3015 C CA . ASP A 1 375 ? -1.175 -10.226 30.007 1.00 93.62 375 ASP A CA 1
ATOM 3016 C C . ASP A 1 375 ? -0.225 -11.245 29.344 1.00 93.62 375 ASP A C 1
ATOM 3018 O O . ASP A 1 375 ? 0.971 -11.257 29.638 1.00 93.62 375 ASP A O 1
ATOM 3022 N N . ALA A 1 376 ? -0.718 -12.031 28.382 1.00 92.88 376 ALA A N 1
ATOM 3023 C CA . ALA A 1 376 ? 0.072 -13.007 27.629 1.00 92.88 376 ALA A CA 1
ATOM 3024 C C . ALA A 1 376 ? 0.984 -12.399 26.540 1.00 92.88 376 ALA A C 1
ATOM 3026 O O . ALA A 1 376 ? 1.778 -13.124 25.943 1.00 92.88 376 ALA A O 1
ATOM 3027 N N . MET A 1 377 ? 0.887 -11.096 26.249 1.00 91.75 377 MET A N 1
ATOM 3028 C CA . MET A 1 377 ? 1.733 -10.450 25.238 1.00 91.75 377 MET A CA 1
ATOM 3029 C C . MET A 1 377 ? 3.180 -10.281 25.722 1.00 91.75 377 MET A C 1
ATOM 3031 O O . MET A 1 377 ? 3.431 -9.621 26.732 1.00 91.75 377 MET A O 1
ATOM 3035 N N . ASP A 1 378 ? 4.141 -10.773 24.932 1.00 87.31 378 ASP A N 1
ATOM 3036 C CA . ASP A 1 378 ? 5.576 -10.565 25.187 1.00 87.31 378 ASP A CA 1
ATOM 3037 C C . ASP A 1 378 ? 5.972 -9.087 25.060 1.00 87.31 378 ASP A C 1
ATOM 3039 O O . ASP A 1 378 ? 6.717 -8.545 25.875 1.00 87.31 378 ASP A O 1
ATOM 3043 N N . THR A 1 379 ? 5.464 -8.416 24.022 1.00 86.50 379 THR A N 1
ATOM 3044 C CA . THR A 1 379 ? 5.697 -6.989 23.771 1.00 86.50 379 THR A CA 1
ATOM 3045 C C . THR A 1 379 ? 4.372 -6.291 23.493 1.00 86.50 379 THR A C 1
ATOM 3047 O O . THR A 1 379 ? 3.584 -6.742 22.662 1.00 86.50 379 THR A O 1
ATOM 3050 N N . ARG A 1 380 ? 4.124 -5.192 24.210 1.00 91.12 380 ARG A N 1
ATOM 3051 C CA . ARG A 1 380 ? 2.911 -4.370 24.103 1.00 91.12 380 ARG A CA 1
ATOM 3052 C C . ARG A 1 380 ? 3.262 -3.052 23.435 1.00 91.12 380 ARG A C 1
ATOM 3054 O O . ARG A 1 380 ? 4.289 -2.461 23.767 1.00 91.12 380 ARG A O 1
ATOM 3061 N N . ASP A 1 381 ? 2.416 -2.602 22.516 1.00 91.69 381 ASP A N 1
ATOM 3062 C CA . ASP A 1 381 ? 2.516 -1.269 21.925 1.00 91.69 381 ASP A CA 1
ATOM 3063 C C . ASP A 1 381 ? 1.472 -0.321 22.535 1.00 91.69 381 ASP A C 1
ATOM 3065 O O . ASP A 1 381 ? 0.643 -0.724 23.356 1.00 91.69 381 ASP A O 1
ATOM 3069 N N . ALA A 1 382 ? 1.518 0.959 22.157 1.00 90.75 382 ALA A N 1
ATOM 3070 C CA . ALA A 1 382 ? 0.577 1.960 22.664 1.00 90.75 382 ALA A CA 1
ATOM 3071 C C . ALA A 1 382 ? -0.893 1.589 22.379 1.00 90.75 382 ALA A C 1
ATOM 3073 O O . ALA A 1 382 ? -1.779 1.884 23.185 1.00 90.75 382 ALA A O 1
ATOM 3074 N N . VAL A 1 383 ? -1.153 0.885 21.270 1.00 91.25 383 VAL A N 1
ATOM 3075 C CA . VAL A 1 383 ? -2.494 0.438 20.877 1.00 91.25 383 VAL A CA 1
ATOM 3076 C C . VAL A 1 383 ? -2.980 -0.697 21.781 1.00 91.25 383 VAL A C 1
ATOM 3078 O O . VAL A 1 383 ? -4.149 -0.681 22.164 1.00 91.25 383 VAL A O 1
ATOM 3081 N N . SER A 1 384 ? -2.115 -1.639 22.179 1.00 92.69 384 SER A N 1
ATOM 3082 C CA . SER A 1 384 ? -2.459 -2.701 23.138 1.00 92.69 384 SER A CA 1
ATOM 3083 C C . SER A 1 384 ? -2.959 -2.117 24.463 1.00 92.69 384 SER A C 1
ATOM 3085 O O . SER A 1 384 ? -4.022 -2.508 24.943 1.00 92.69 384 SER A O 1
ATOM 3087 N N . TRP A 1 385 ? -2.215 -1.157 25.029 1.00 94.62 385 TRP A N 1
ATOM 3088 C CA . TRP A 1 385 ? -2.568 -0.479 26.285 1.00 94.62 385 TRP A CA 1
ATOM 3089 C C . TRP A 1 385 ? -3.876 0.294 26.155 1.00 94.62 385 TRP A C 1
ATOM 3091 O O . TRP A 1 385 ? -4.803 0.081 26.933 1.00 94.62 385 TRP A O 1
ATOM 3101 N N . THR A 1 386 ? -3.977 1.133 25.122 1.00 93.06 386 THR A N 1
ATOM 3102 C CA . THR A 1 386 ? -5.164 1.965 24.888 1.00 93.06 386 THR A CA 1
ATOM 3103 C C . THR A 1 386 ? -6.420 1.116 24.666 1.00 93.06 386 THR A C 1
ATOM 3105 O O . THR A 1 386 ? -7.489 1.473 25.150 1.00 93.06 386 THR A O 1
ATOM 3108 N N . SER A 1 387 ? -6.307 -0.034 23.988 1.00 93.06 387 SER A N 1
ATOM 3109 C CA . SER A 1 387 ? -7.442 -0.946 23.770 1.00 93.06 387 SER A CA 1
ATOM 3110 C C . SER A 1 387 ? -7.968 -1.533 25.083 1.00 93.06 387 SER A C 1
ATOM 3112 O O . SER A 1 387 ? -9.180 -1.610 25.270 1.00 93.06 387 SER A O 1
ATOM 3114 N N . MET A 1 388 ? -7.075 -1.921 26.001 1.00 94.94 388 MET A N 1
ATOM 3115 C CA . MET A 1 388 ? -7.476 -2.461 27.305 1.00 94.94 388 MET A CA 1
ATOM 3116 C C . MET A 1 388 ? -8.101 -1.379 28.196 1.00 94.94 388 MET A C 1
ATOM 3118 O O . MET A 1 388 ? -9.146 -1.610 28.799 1.00 94.94 388 MET A O 1
ATOM 3122 N N . ILE A 1 389 ? -7.497 -0.187 28.216 1.00 94.38 389 ILE A N 1
ATOM 3123 C CA . ILE A 1 389 ? -8.000 0.991 28.937 1.00 94.38 389 ILE A CA 1
ATOM 3124 C C . ILE A 1 389 ? -9.415 1.349 28.465 1.00 94.38 389 ILE A C 1
ATOM 3126 O O . ILE A 1 389 ? -10.331 1.426 29.278 1.00 94.38 389 ILE A O 1
ATOM 3130 N N . ASN A 1 390 ? -9.625 1.480 27.149 1.00 92.38 390 ASN A N 1
ATOM 3131 C CA . ASN A 1 390 ? -10.953 1.738 26.582 1.00 92.38 390 ASN A CA 1
ATOM 3132 C C . ASN A 1 390 ? -11.964 0.644 26.932 1.00 92.38 390 ASN A C 1
ATOM 3134 O O . ASN A 1 390 ? -13.136 0.949 27.143 1.00 92.38 390 ASN A O 1
ATOM 3138 N N . GLY A 1 391 ? -11.524 -0.614 26.998 1.00 92.19 391 GLY A N 1
ATOM 3139 C CA . GLY A 1 391 ? -12.359 -1.728 27.431 1.00 92.19 391 GLY A CA 1
ATOM 3140 C C . GLY A 1 391 ? -12.924 -1.529 28.836 1.00 92.19 391 GLY A C 1
ATOM 3141 O O . GLY A 1 391 ? -14.135 -1.622 29.019 1.00 92.19 391 GLY A O 1
ATOM 3142 N N . TYR A 1 392 ? -12.065 -1.220 29.809 1.00 94.25 392 TYR A N 1
ATOM 3143 C CA . TYR A 1 392 ? -12.489 -0.973 31.190 1.00 94.25 392 TYR A CA 1
ATOM 3144 C C . TYR A 1 392 ? -13.327 0.304 31.329 1.00 94.25 392 TYR A C 1
ATOM 3146 O O . TYR A 1 392 ? -14.386 0.261 31.952 1.00 94.25 392 TYR A O 1
ATOM 3154 N N . LEU A 1 393 ? -12.941 1.394 30.652 1.00 93.00 393 LEU A N 1
ATOM 3155 C CA . LEU A 1 393 ? -13.722 2.640 30.622 1.00 93.00 393 LEU A CA 1
ATOM 3156 C C . LEU A 1 393 ? -15.133 2.424 30.059 1.00 93.00 393 LEU A C 1
ATOM 3158 O O . LEU A 1 393 ? -16.093 2.970 30.593 1.00 93.00 393 LEU A O 1
ATOM 3162 N N . SER A 1 394 ? -15.272 1.606 29.010 1.00 91.19 394 SER A N 1
ATOM 3163 C CA . SER A 1 394 ? -16.577 1.289 28.405 1.00 91.19 394 SER A CA 1
ATOM 3164 C C . SER A 1 394 ? -17.442 0.390 29.293 1.00 91.19 394 SER A C 1
ATOM 3166 O O . SER A 1 394 ? -18.661 0.383 29.150 1.00 91.19 394 SER A O 1
ATOM 3168 N N . ALA A 1 395 ? -16.829 -0.377 30.198 1.00 90.12 395 ALA A N 1
ATOM 3169 C CA . ALA A 1 395 ? -17.538 -1.179 31.193 1.00 90.12 395 ALA A CA 1
ATOM 3170 C C . ALA A 1 395 ? -17.822 -0.420 32.501 1.00 90.12 395 ALA A C 1
ATOM 3172 O O . ALA A 1 395 ? -18.476 -0.975 33.383 1.00 90.12 395 ALA A O 1
ATOM 3173 N N . GLY A 1 396 ? -17.341 0.822 32.626 1.00 90.31 396 GLY A N 1
ATOM 3174 C CA . GLY A 1 396 ? -17.494 1.664 33.814 1.00 90.31 396 GLY A CA 1
ATOM 3175 C C . GLY A 1 396 ? -16.492 1.395 34.939 1.00 90.31 396 GLY A C 1
ATOM 3176 O O . GLY A 1 396 ? -16.586 2.010 35.996 1.00 90.31 396 GLY A O 1
ATOM 3177 N N . ASP A 1 397 ? -15.514 0.514 34.728 1.00 93.12 397 ASP A N 1
ATOM 3178 C CA . ASP A 1 397 ? -14.448 0.233 35.697 1.00 93.12 397 ASP A CA 1
ATOM 3179 C C . ASP A 1 397 ? -13.291 1.225 35.493 1.00 93.12 397 ASP A C 1
ATOM 3181 O O . ASP A 1 397 ? -12.247 0.922 34.908 1.00 93.12 397 ASP A O 1
ATOM 3185 N N . VAL A 1 398 ? -13.536 2.477 35.887 1.00 94.44 398 VAL A N 1
ATOM 3186 C CA . VAL A 1 398 ? -12.592 3.584 35.672 1.00 94.44 398 VAL A CA 1
ATOM 3187 C C . VAL A 1 398 ? -11.318 3.406 36.504 1.00 94.44 398 VAL A C 1
ATOM 3189 O O . VAL A 1 398 ? -10.235 3.759 36.036 1.00 94.44 398 VAL A O 1
ATOM 3192 N N . ASP A 1 399 ? -11.417 2.799 37.687 1.00 94.06 399 ASP A N 1
ATOM 3193 C CA . ASP A 1 399 ? -10.278 2.579 38.582 1.00 94.06 399 ASP A CA 1
ATOM 3194 C C . ASP A 1 399 ? -9.217 1.676 37.935 1.00 94.06 399 ASP A C 1
ATOM 3196 O O . ASP A 1 399 ? -8.032 2.025 37.896 1.00 94.06 399 ASP A O 1
ATOM 3200 N N . GLU A 1 400 ? -9.628 0.547 37.347 1.00 94.00 400 GLU A N 1
ATOM 3201 C CA . GLU A 1 400 ? -8.694 -0.351 36.661 1.00 94.00 400 GLU A CA 1
ATOM 3202 C C . GLU A 1 400 ? -8.132 0.287 35.376 1.00 94.00 400 GLU A C 1
ATOM 3204 O O . GLU A 1 400 ? -6.964 0.080 35.026 1.00 94.00 400 GLU A O 1
ATOM 3209 N N . ALA A 1 401 ? -8.920 1.120 34.687 1.00 94.94 401 ALA A N 1
ATOM 3210 C CA . ALA A 1 401 ? -8.437 1.889 33.541 1.00 94.94 401 ALA A CA 1
ATOM 3211 C C . ALA A 1 401 ? -7.335 2.890 33.935 1.00 94.94 401 ALA A C 1
ATOM 3213 O O . ALA A 1 401 ? -6.302 2.962 33.261 1.00 94.94 401 ALA A O 1
ATOM 3214 N N . CYS A 1 402 ? -7.519 3.618 35.041 1.00 94.81 402 CYS A N 1
ATOM 3215 C CA . CYS A 1 402 ? -6.509 4.505 35.620 1.00 94.81 402 CYS A CA 1
ATOM 3216 C C . CYS A 1 402 ? -5.250 3.732 36.016 1.00 94.81 402 CYS A C 1
ATOM 3218 O O . CYS A 1 402 ? -4.144 4.137 35.649 1.00 94.81 402 CYS A O 1
ATOM 3220 N N . HIS A 1 403 ? -5.407 2.577 36.666 1.00 95.62 403 HIS A N 1
ATOM 3221 C CA . HIS A 1 403 ? -4.281 1.727 37.042 1.00 95.62 403 HIS A CA 1
ATOM 3222 C C . HIS A 1 403 ? -3.448 1.293 35.823 1.00 95.62 403 HIS A C 1
ATOM 3224 O O . HIS A 1 403 ? -2.222 1.437 35.808 1.00 95.62 403 HIS A O 1
ATOM 3230 N N . LEU A 1 404 ? -4.099 0.831 34.751 1.00 94.06 404 LEU A N 1
ATOM 3231 C CA . LEU A 1 404 ? -3.408 0.465 33.512 1.00 94.06 404 LEU A CA 1
ATOM 3232 C C . LEU A 1 404 ? -2.734 1.662 32.835 1.00 94.06 404 LEU A C 1
ATOM 3234 O O . LEU A 1 404 ? -1.635 1.521 32.292 1.00 94.06 404 LEU A O 1
ATOM 3238 N N . PHE A 1 405 ? -3.360 2.838 32.869 1.00 94.94 405 PHE A N 1
ATOM 3239 C CA . PHE A 1 405 ? -2.761 4.054 32.333 1.00 94.94 405 PHE A CA 1
ATOM 3240 C C . PHE A 1 405 ? -1.516 4.472 33.123 1.00 94.94 405 PHE A C 1
ATOM 3242 O O . PHE A 1 405 ? -0.521 4.892 32.534 1.00 94.94 405 PHE A O 1
ATOM 3249 N N . GLU A 1 406 ? -1.503 4.317 34.444 1.00 93.62 406 GLU A N 1
ATOM 3250 C CA . GLU A 1 406 ? -0.315 4.561 35.268 1.00 93.62 406 GLU A CA 1
ATOM 3251 C C . GLU A 1 406 ? 0.817 3.573 34.962 1.00 93.62 406 GLU A C 1
ATOM 3253 O O . GLU A 1 406 ? 1.969 3.991 34.824 1.00 93.62 406 GLU A O 1
ATOM 3258 N N . MET A 1 407 ? 0.491 2.290 34.770 1.00 93.81 407 MET A N 1
ATOM 3259 C CA . MET A 1 407 ? 1.455 1.249 34.394 1.00 93.81 407 MET A CA 1
ATOM 3260 C C . MET A 1 407 ? 2.047 1.431 32.987 1.00 93.81 407 MET A C 1
ATOM 3262 O O . MET A 1 407 ? 3.140 0.931 32.705 1.00 93.81 407 MET A O 1
ATOM 3266 N N . MET A 1 408 ? 1.342 2.125 32.091 1.00 93.50 408 MET A N 1
ATOM 3267 C CA . MET A 1 408 ? 1.798 2.371 30.726 1.00 93.50 408 MET A CA 1
ATOM 3268 C C . MET A 1 408 ? 3.093 3.214 30.717 1.00 93.50 408 MET A C 1
ATOM 3270 O O . MET A 1 408 ? 3.112 4.321 31.272 1.00 93.50 408 MET A O 1
ATOM 3274 N N . PRO A 1 409 ? 4.177 2.760 30.048 1.00 92.88 409 PRO A N 1
ATOM 3275 C CA . PRO A 1 409 ? 5.432 3.508 29.984 1.00 92.88 409 PRO A CA 1
ATOM 3276 C C . PRO A 1 409 ? 5.247 4.916 29.411 1.00 92.88 409 PRO A C 1
ATOM 3278 O O . PRO A 1 409 ? 4.586 5.092 28.388 1.00 92.88 409 PRO A O 1
ATOM 3281 N N . MET A 1 410 ? 5.904 5.918 30.006 1.00 85.44 410 MET A N 1
ATOM 3282 C CA . MET A 1 410 ? 5.762 7.319 29.576 1.00 85.44 410 MET A CA 1
ATOM 3283 C C . MET A 1 410 ? 6.157 7.543 28.108 1.00 85.44 410 MET A C 1
ATOM 3285 O O . MET A 1 410 ? 5.570 8.376 27.429 1.00 85.44 410 MET A O 1
ATOM 3289 N N . THR A 1 411 ? 7.106 6.761 27.586 1.00 86.75 411 THR A N 1
ATOM 3290 C CA . THR A 1 411 ? 7.519 6.803 26.172 1.00 86.75 411 THR A CA 1
ATOM 3291 C C . THR A 1 411 ? 6.441 6.322 25.200 1.00 86.75 411 THR A C 1
ATOM 3293 O O . THR A 1 411 ? 6.543 6.598 24.008 1.00 86.75 411 THR A O 1
ATOM 3296 N N . MET A 1 412 ? 5.437 5.589 25.687 1.00 88.94 412 MET A N 1
ATOM 3297 C CA . MET A 1 412 ? 4.326 5.078 24.887 1.00 88.94 412 MET A CA 1
ATOM 3298 C C . MET A 1 412 ? 3.051 5.910 25.047 1.00 88.94 412 MET A C 1
ATOM 3300 O O . MET A 1 412 ? 2.160 5.774 24.212 1.00 88.94 412 MET A O 1
ATOM 3304 N N . LYS A 1 413 ? 2.946 6.750 26.088 1.00 91.88 413 LYS A N 1
ATOM 3305 C CA . LYS A 1 413 ? 1.798 7.642 26.301 1.00 91.88 413 LYS A CA 1
ATOM 3306 C C . LYS A 1 413 ? 1.762 8.702 25.209 1.00 91.88 413 LYS A C 1
ATOM 3308 O O . LYS A 1 413 ? 2.509 9.677 25.233 1.00 91.88 413 LYS A O 1
ATOM 3313 N N . ASP A 1 414 ? 0.890 8.490 24.239 1.00 90.25 414 ASP A N 1
ATOM 3314 C CA . ASP A 1 414 ? 0.661 9.392 23.121 1.00 90.25 414 ASP A CA 1
ATOM 3315 C C . ASP A 1 414 ? -0.657 10.162 23.281 1.00 90.25 414 ASP A C 1
ATOM 3317 O O . ASP A 1 414 ? -1.435 9.944 24.212 1.00 90.25 414 ASP A O 1
ATOM 3321 N N . ALA A 1 415 ? -0.927 11.080 22.355 1.00 89.44 415 ALA A N 1
ATOM 3322 C CA . ALA A 1 415 ? -2.146 11.879 22.393 1.00 89.44 415 ALA A CA 1
ATOM 3323 C C . ALA A 1 415 ? -3.436 11.035 22.334 1.00 89.44 415 ALA A C 1
ATOM 3325 O O . ALA A 1 415 ? -4.465 11.486 22.829 1.00 89.44 415 ALA A O 1
ATOM 3326 N N . ILE A 1 416 ? -3.381 9.822 21.768 1.00 90.69 416 ILE A N 1
ATOM 3327 C CA . ILE A 1 416 ? -4.526 8.910 21.657 1.00 90.69 416 ILE A CA 1
ATOM 3328 C C . ILE A 1 416 ? -4.842 8.303 23.027 1.00 90.69 416 ILE A C 1
ATOM 3330 O O . ILE A 1 416 ? -5.995 8.335 23.446 1.00 90.69 416 ILE A O 1
ATOM 3334 N N . SER A 1 417 ? -3.835 7.810 23.751 1.00 92.00 417 SER A N 1
ATOM 3335 C CA . SER A 1 417 ? -4.016 7.243 25.095 1.00 92.00 417 SER A CA 1
ATOM 3336 C C . SER A 1 417 ? -4.571 8.262 26.105 1.00 92.00 417 SER A C 1
ATOM 3338 O O . SER A 1 417 ? -5.484 7.944 26.865 1.00 92.00 417 SER A O 1
ATOM 3340 N N . TRP A 1 418 ? -4.101 9.515 26.062 1.00 93.44 418 TRP A N 1
ATOM 3341 C CA . TRP A 1 418 ? -4.654 10.605 26.879 1.00 93.44 418 TRP A CA 1
ATOM 3342 C C . TRP A 1 418 ? -6.092 10.943 26.495 1.00 93.44 418 TRP A C 1
ATOM 3344 O O . TRP A 1 418 ? -6.945 11.115 27.363 1.00 93.44 418 TRP A O 1
ATOM 3354 N N . ALA A 1 419 ? -6.379 11.024 25.197 1.00 92.06 419 ALA A N 1
ATOM 3355 C CA . ALA A 1 419 ? -7.720 11.332 24.734 1.00 92.06 419 ALA A CA 1
ATOM 3356 C C . ALA A 1 419 ? -8.728 10.222 25.065 1.00 92.06 419 ALA A C 1
ATOM 3358 O O . ALA A 1 419 ? -9.867 10.534 25.403 1.00 92.06 419 ALA A O 1
ATOM 3359 N N . ALA A 1 420 ? -8.301 8.957 25.027 1.00 92.81 420 ALA A N 1
ATOM 3360 C CA . ALA A 1 420 ? -9.074 7.810 25.495 1.00 92.81 420 ALA A CA 1
ATOM 3361 C C . ALA A 1 420 ? -9.449 7.951 26.978 1.00 92.81 420 ALA A C 1
ATOM 3363 O O . ALA A 1 420 ? -10.626 7.865 27.317 1.00 92.81 420 ALA A O 1
ATOM 3364 N N . MET A 1 421 ? -8.476 8.264 27.843 1.00 95.00 421 MET A N 1
ATOM 3365 C CA . MET A 1 421 ? -8.727 8.498 29.269 1.00 95.00 421 MET A CA 1
ATOM 3366 C C . MET A 1 421 ? -9.703 9.652 29.501 1.00 95.00 421 MET A C 1
ATOM 3368 O O . MET A 1 421 ? -10.694 9.478 30.205 1.00 95.00 421 MET A O 1
ATOM 3372 N N . ILE A 1 422 ? -9.468 10.806 28.871 1.00 92.94 422 ILE A N 1
ATOM 3373 C CA . ILE A 1 422 ? -10.326 11.991 29.012 1.00 92.94 422 ILE A CA 1
ATOM 3374 C C . ILE A 1 422 ? -11.752 11.684 28.539 1.00 92.94 422 ILE A C 1
ATOM 3376 O O . ILE A 1 422 ? -12.711 11.952 29.256 1.00 92.94 422 ILE A O 1
ATOM 3380 N N . SER A 1 423 ? -11.904 11.093 27.351 1.00 90.75 423 SER A N 1
ATOM 3381 C CA . SER A 1 423 ? -13.215 10.753 26.794 1.00 90.75 423 SER A CA 1
ATOM 3382 C C . SER A 1 423 ? -13.952 9.723 27.653 1.00 90.75 423 SER A C 1
ATOM 3384 O O . SER A 1 423 ? -15.144 9.887 27.905 1.00 90.75 423 SER A O 1
ATOM 3386 N N . GLY A 1 424 ? -13.252 8.710 28.171 1.00 89.94 424 GLY A N 1
ATOM 3387 C CA . GLY A 1 424 ? -13.849 7.717 29.060 1.00 89.94 424 GLY A CA 1
ATOM 3388 C C . GLY A 1 424 ? -14.282 8.285 30.411 1.00 89.94 424 GLY A C 1
ATOM 3389 O O . GLY A 1 424 ? -15.340 7.904 30.897 1.00 89.94 424 GLY A O 1
ATOM 3390 N N . HIS A 1 425 ? -13.537 9.230 30.993 1.00 92.12 425 HIS A N 1
ATOM 3391 C CA . HIS A 1 425 ? -13.959 9.919 32.221 1.00 92.12 425 HIS A CA 1
ATOM 3392 C C . HIS A 1 425 ? -15.202 10.777 31.981 1.00 92.12 425 HIS A C 1
ATOM 3394 O O . HIS A 1 425 ? -16.153 10.708 32.752 1.00 92.12 425 HIS A O 1
ATOM 3400 N N . VAL A 1 426 ? -15.240 11.513 30.865 1.00 89.19 426 VAL A N 1
ATOM 3401 C CA . VAL A 1 426 ? -16.427 12.278 30.450 1.00 89.19 426 VAL A CA 1
ATOM 3402 C C . VAL A 1 426 ? -17.638 11.362 30.246 1.00 89.19 426 VAL A C 1
ATOM 3404 O O . VAL A 1 426 ? -18.733 11.703 30.682 1.00 89.19 426 VAL A O 1
ATOM 3407 N N . HIS A 1 427 ? -17.459 10.194 29.618 1.00 88.31 427 HIS A N 1
ATOM 3408 C CA . HIS A 1 427 ? -18.547 9.235 29.396 1.00 88.31 427 HIS A CA 1
ATOM 3409 C C . HIS A 1 427 ? -19.079 8.609 30.694 1.00 88.31 427 HIS A C 1
ATOM 3411 O O . HIS A 1 427 ? -20.258 8.285 30.766 1.00 88.31 427 HIS A O 1
ATOM 3417 N N . ASN A 1 428 ? -18.227 8.475 31.713 1.00 90.62 428 ASN A N 1
ATOM 3418 C CA . ASN A 1 428 ? -18.591 7.988 33.046 1.00 90.62 428 ASN A CA 1
ATOM 3419 C C . ASN A 1 428 ? -18.975 9.124 34.018 1.00 90.62 428 ASN A C 1
ATOM 3421 O O . ASN A 1 428 ? -18.993 8.909 35.224 1.00 90.62 428 ASN A O 1
ATOM 3425 N N . GLU A 1 429 ? -19.267 10.328 33.505 1.00 88.50 429 GLU A N 1
ATOM 3426 C CA . GLU A 1 429 ? -19.707 11.505 34.278 1.00 88.50 429 GLU A CA 1
ATOM 3427 C C . GLU A 1 429 ? -18.678 12.035 35.307 1.00 88.50 429 GLU A C 1
ATOM 3429 O O . GLU A 1 429 ? -19.000 12.844 36.176 1.00 88.50 429 GLU A O 1
ATOM 3434 N N . LEU A 1 430 ? -17.403 11.652 35.169 1.00 88.12 430 LEU A N 1
ATOM 3435 C CA . LEU A 1 430 ? -16.276 12.087 36.007 1.00 88.12 430 LEU A CA 1
ATOM 3436 C C . LEU A 1 430 ? -15.582 13.313 35.396 1.00 88.12 430 LEU A C 1
ATOM 3438 O O . LEU A 1 430 ? -14.444 13.267 34.914 1.00 88.12 430 LEU A O 1
ATOM 3442 N N . PHE A 1 431 ? -16.312 14.426 35.332 1.00 85.62 431 PHE A N 1
ATOM 3443 C CA . PHE A 1 431 ? -15.877 15.610 34.586 1.00 85.62 431 PHE A CA 1
ATOM 3444 C C . PHE A 1 431 ? -14.688 16.343 35.224 1.00 85.62 431 PHE A C 1
ATOM 3446 O O . PHE A 1 431 ? -13.851 16.875 34.496 1.00 85.62 431 PHE A O 1
ATOM 3453 N N . SER A 1 432 ? -14.590 16.380 36.556 1.00 85.56 432 SER A N 1
ATOM 3454 C CA . SER A 1 432 ? -13.466 17.001 37.276 1.00 85.56 432 SER A CA 1
ATOM 3455 C C . SER A 1 432 ? -12.143 16.311 36.952 1.00 85.56 432 SER A C 1
ATOM 3457 O O . SER A 1 432 ? -11.174 16.947 36.544 1.00 85.56 432 SER A O 1
ATOM 3459 N N . GLU A 1 433 ? -12.140 14.990 37.042 1.00 89.69 433 GLU A N 1
ATOM 3460 C CA . GLU A 1 433 ? -11.004 14.117 36.796 1.00 89.69 433 GLU A CA 1
ATOM 3461 C C . GLU A 1 433 ? -10.574 14.194 35.323 1.00 89.69 433 GLU A C 1
ATOM 3463 O O . GLU A 1 433 ? -9.381 14.217 35.014 1.00 89.69 433 GLU A O 1
ATOM 3468 N N . ALA A 1 434 ? -11.530 14.339 34.396 1.00 89.81 434 ALA A N 1
ATOM 3469 C CA . ALA A 1 434 ? -11.235 14.588 32.986 1.00 89.81 434 ALA A CA 1
ATOM 3470 C C . ALA A 1 434 ? -10.463 15.907 32.760 1.00 89.81 434 ALA A C 1
ATOM 3472 O O . ALA A 1 434 ? -9.567 15.962 31.909 1.00 89.81 434 ALA A O 1
ATOM 3473 N N . MET A 1 435 ? -10.770 16.964 33.523 1.00 85.56 435 MET A N 1
ATOM 3474 C CA . MET A 1 435 ? -10.053 18.248 33.454 1.00 85.56 435 MET A CA 1
ATOM 3475 C C . MET A 1 435 ? -8.642 18.151 34.043 1.00 85.56 435 MET A C 1
ATOM 3477 O O . MET A 1 435 ? -7.695 18.736 33.497 1.00 85.56 435 MET A O 1
ATOM 3481 N N . ASP A 1 436 ? -8.477 17.379 35.115 1.00 90.50 436 ASP A N 1
ATOM 3482 C CA . ASP A 1 436 ? -7.168 17.113 35.711 1.00 90.50 436 ASP A CA 1
ATOM 3483 C C . ASP A 1 436 ? -6.274 16.332 34.740 1.00 90.50 436 ASP A C 1
ATOM 3485 O O . ASP A 1 436 ? -5.119 16.709 34.514 1.00 90.50 436 ASP A O 1
ATOM 3489 N N . LEU A 1 437 ? -6.819 15.310 34.073 1.00 91.81 437 LEU A N 1
ATOM 3490 C CA . LEU A 1 437 ? -6.119 14.555 33.030 1.00 91.81 437 LEU A CA 1
ATOM 3491 C C . LEU A 1 437 ? -5.706 15.440 31.847 1.00 91.81 437 LEU A C 1
ATOM 3493 O O . LEU A 1 437 ? -4.584 15.326 31.350 1.00 91.81 437 LEU A O 1
ATOM 3497 N N . PHE A 1 438 ? -6.565 16.367 31.411 1.00 89.31 438 PHE A N 1
ATOM 3498 C CA . PHE A 1 438 ? -6.208 17.323 30.360 1.00 89.31 438 PHE A CA 1
ATOM 3499 C C . PHE A 1 438 ? -5.060 18.250 30.784 1.00 89.31 438 PHE A C 1
ATOM 3501 O O . PHE A 1 438 ? -4.138 18.509 30.005 1.00 89.31 438 PHE A O 1
ATOM 3508 N N . SER A 1 439 ? -5.072 18.707 32.034 1.00 88.81 439 SER A N 1
ATOM 3509 C CA . SER A 1 439 ? -3.996 19.531 32.588 1.00 88.81 439 SER A CA 1
ATOM 3510 C C . SER A 1 439 ? -2.668 18.763 32.631 1.00 88.81 439 SER A C 1
ATOM 3512 O O . SER A 1 439 ? -1.630 19.291 32.223 1.00 88.81 439 SER A O 1
ATOM 3514 N N . GLN A 1 440 ? -2.692 17.489 33.033 1.00 90.69 440 GLN A N 1
ATOM 3515 C CA . GLN A 1 440 ? -1.515 16.609 33.029 1.00 90.69 440 GLN A CA 1
ATOM 3516 C C . GLN A 1 440 ? -0.987 16.325 31.612 1.00 90.69 440 GLN A C 1
ATOM 3518 O O . GLN A 1 440 ? 0.229 16.323 31.384 1.00 90.69 440 GLN A O 1
ATOM 3523 N N . MET A 1 441 ? -1.880 16.146 30.633 1.00 90.81 441 MET A N 1
ATOM 3524 C CA . MET A 1 441 ? -1.517 15.986 29.221 1.00 90.81 441 MET A CA 1
ATOM 3525 C C . MET A 1 441 ? -0.725 17.198 28.707 1.00 90.81 441 MET A C 1
ATOM 3527 O O . MET A 1 441 ? 0.305 17.042 28.042 1.00 90.81 441 MET A O 1
ATOM 3531 N N . GLN A 1 442 ? -1.172 18.410 29.049 1.00 86.88 442 GLN A N 1
ATOM 3532 C CA . GLN A 1 442 ? -0.493 19.649 28.669 1.00 86.88 442 GLN A CA 1
ATOM 3533 C C . GLN A 1 442 ? 0.866 19.805 29.356 1.00 86.88 442 GLN A C 1
ATOM 3535 O O . GLN A 1 442 ? 1.833 20.199 28.703 1.00 86.88 442 GLN A O 1
ATOM 3540 N N . GLN A 1 443 ? 0.960 19.462 30.644 1.00 88.81 443 GLN A N 1
ATOM 3541 C CA . GLN A 1 443 ? 2.227 19.464 31.387 1.00 88.81 443 GLN A CA 1
ATOM 3542 C C . GLN A 1 443 ? 3.240 18.474 30.801 1.00 88.81 443 GLN A C 1
ATOM 3544 O O . GLN A 1 443 ? 4.439 18.740 30.793 1.00 88.81 443 GLN A O 1
ATOM 3549 N N . SER A 1 444 ? 2.753 17.369 30.234 1.00 86.88 444 SER A N 1
ATOM 3550 C CA . SER A 1 444 ? 3.568 16.385 29.515 1.00 86.88 444 SER A CA 1
ATOM 3551 C C . SER A 1 444 ? 3.983 16.843 28.107 1.00 86.88 444 SER A C 1
ATOM 3553 O O . SER A 1 444 ? 4.609 16.079 27.374 1.00 86.88 444 SER A O 1
ATOM 3555 N N . CYS A 1 445 ? 3.648 18.077 27.705 1.00 85.69 445 CYS A N 1
ATOM 3556 C CA . CYS A 1 445 ? 3.920 18.656 26.384 1.00 85.69 445 CYS A CA 1
ATOM 3557 C C . CYS A 1 445 ? 3.323 17.862 25.205 1.00 85.69 445 CYS A C 1
ATOM 3559 O O . CYS A 1 445 ? 3.802 17.967 24.071 1.00 85.69 445 CYS A O 1
ATOM 3561 N N . ILE A 1 446 ? 2.259 17.090 25.443 1.00 87.19 446 ILE A N 1
ATOM 3562 C CA . ILE A 1 446 ? 1.566 16.324 24.402 1.00 87.19 446 ILE A CA 1
ATOM 3563 C C . ILE A 1 446 ? 0.446 17.192 23.825 1.00 87.19 446 ILE A C 1
ATOM 3565 O O . ILE A 1 446 ? -0.397 17.718 24.550 1.00 87.19 446 ILE A O 1
ATOM 3569 N N . LYS A 1 447 ? 0.437 17.366 22.499 1.00 84.38 447 LYS A N 1
ATOM 3570 C CA . LYS A 1 447 ? -0.570 18.188 21.814 1.00 84.38 447 LYS A CA 1
ATOM 3571 C C . LYS A 1 447 ? -1.931 17.471 21.800 1.00 84.38 447 LYS A C 1
ATOM 3573 O O . LYS A 1 447 ? -1.982 16.349 21.293 1.00 84.38 447 LYS A O 1
ATOM 3578 N N . PRO A 1 448 ? -3.015 18.099 22.296 1.00 85.12 448 PRO A N 1
ATOM 3579 C CA . PRO A 1 448 ? -4.357 17.521 22.241 1.00 85.12 448 PRO A CA 1
ATOM 3580 C C . PRO A 1 448 ? -4.868 17.326 20.814 1.00 85.12 448 PRO A C 1
ATOM 3582 O O . PRO A 1 448 ? -4.491 18.069 19.903 1.00 85.12 448 PRO A O 1
ATOM 3585 N N . LEU A 1 449 ? -5.736 16.330 20.640 1.00 83.94 449 LEU A N 1
ATOM 3586 C CA . LEU A 1 449 ? -6.416 16.043 19.379 1.00 83.94 449 LEU A CA 1
ATOM 3587 C C . LEU A 1 449 ? -7.765 16.774 19.335 1.00 83.94 449 LEU A C 1
ATOM 3589 O O . LEU A 1 449 ? -8.340 17.105 20.371 1.00 83.94 449 LEU A O 1
ATOM 3593 N N . ASP A 1 450 ? -8.297 17.004 18.134 1.00 79.88 450 ASP A N 1
ATOM 3594 C CA . ASP A 1 450 ? -9.548 17.758 17.950 1.00 79.88 450 ASP A CA 1
ATOM 3595 C C . ASP A 1 450 ? -10.729 17.086 18.687 1.00 79.88 450 ASP A C 1
ATOM 3597 O O . ASP A 1 450 ? -11.548 17.751 19.322 1.00 79.88 450 ASP A O 1
ATOM 3601 N N . HIS A 1 451 ? -10.764 15.748 18.719 1.00 78.69 451 HIS A N 1
ATOM 3602 C CA . HIS A 1 451 ? -11.767 14.992 19.477 1.00 78.69 451 HIS A CA 1
ATOM 3603 C C . HIS A 1 451 ? -11.614 15.119 21.002 1.00 78.69 451 HIS A C 1
ATOM 3605 O O . HIS A 1 451 ? -12.606 15.004 21.723 1.00 78.69 451 HIS A O 1
ATOM 3611 N N . THR A 1 452 ? -10.401 15.376 21.511 1.00 84.50 452 THR A N 1
ATOM 3612 C CA . THR A 1 452 ? -10.171 15.651 22.937 1.00 84.50 452 THR A CA 1
ATOM 3613 C C . THR A 1 452 ? -10.895 16.935 23.330 1.00 84.50 452 THR A C 1
ATOM 3615 O O . THR A 1 452 ? -11.640 16.949 24.306 1.00 84.50 452 THR A O 1
ATOM 3618 N N . TYR A 1 453 ? -10.753 17.988 22.517 1.00 82.50 453 TYR A N 1
ATOM 3619 C CA . TYR A 1 453 ? -11.485 19.239 22.716 1.00 82.50 453 TYR A CA 1
ATOM 3620 C C . TYR A 1 453 ? -12.994 19.044 22.581 1.00 82.50 453 TYR A C 1
ATOM 3622 O O . TYR A 1 453 ? -13.734 19.547 23.418 1.00 82.50 453 TYR A O 1
ATOM 3630 N N . SER A 1 454 ? -13.459 18.279 21.588 1.00 81.12 454 SER A N 1
ATOM 3631 C CA . SER A 1 454 ? -14.893 17.992 21.441 1.00 81.12 454 SER A CA 1
ATOM 3632 C C . SER A 1 454 ? -15.476 17.280 22.666 1.00 81.12 454 SER A C 1
ATOM 3634 O O . SER A 1 454 ? -16.564 17.634 23.114 1.00 81.12 454 SER A O 1
ATOM 3636 N N . SER A 1 455 ? -14.751 16.309 23.232 1.00 84.56 455 SER A N 1
ATOM 3637 C CA . SER A 1 455 ? -15.189 15.573 24.428 1.00 84.56 455 SER A CA 1
ATOM 3638 C C . SER A 1 455 ? -15.286 16.496 25.647 1.00 84.56 455 SER A C 1
ATOM 3640 O O . SER A 1 455 ? -16.285 16.479 26.361 1.00 84.56 455 SER A O 1
ATOM 3642 N N . LEU A 1 456 ? -14.288 17.362 25.849 1.00 85.12 456 LEU A N 1
ATOM 3643 C CA . LEU A 1 456 ? -14.283 18.339 26.944 1.00 85.12 456 LEU A CA 1
ATOM 3644 C C . LEU A 1 456 ? -15.345 19.434 26.770 1.00 85.12 456 LEU A C 1
ATOM 3646 O O . LEU A 1 456 ? -15.962 19.845 27.747 1.00 85.12 456 LEU A O 1
ATOM 3650 N N . LEU A 1 457 ? -15.602 19.894 25.542 1.00 81.69 457 LEU A N 1
ATOM 3651 C CA . LEU A 1 457 ? -16.675 20.855 25.265 1.00 81.69 457 LEU A CA 1
ATOM 3652 C C . LEU A 1 457 ? -18.055 20.258 25.568 1.00 81.69 457 LEU A C 1
ATOM 3654 O O . LEU A 1 457 ? -18.881 20.943 26.168 1.00 81.69 457 LEU A O 1
ATOM 3658 N N . SER A 1 458 ? -18.277 18.983 25.228 1.00 78.81 458 SER A N 1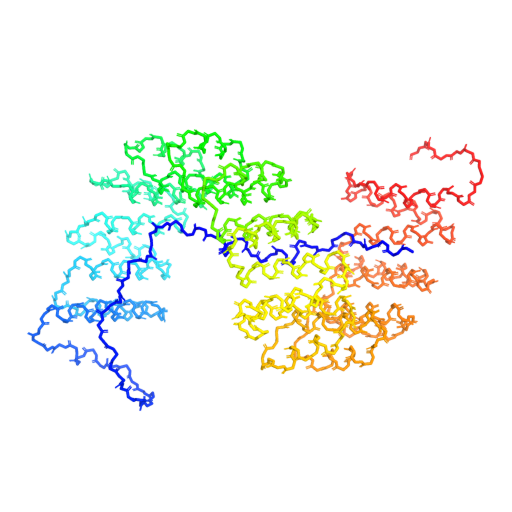
ATOM 3659 C CA . SER A 1 458 ? -19.499 18.261 25.609 1.00 78.81 458 SER A CA 1
ATOM 3660 C C . SER A 1 458 ? -19.666 18.207 27.131 1.00 78.81 458 SER A C 1
ATOM 3662 O O . SER A 1 458 ? -20.747 18.501 27.631 1.00 78.81 458 SER A O 1
ATOM 3664 N N . ALA A 1 459 ? -18.595 17.901 27.872 1.00 80.38 459 ALA A N 1
ATOM 3665 C CA . ALA A 1 459 ? -18.601 17.917 29.336 1.00 80.38 459 ALA A CA 1
ATOM 3666 C C . ALA A 1 459 ? -18.942 19.301 29.915 1.00 80.38 459 ALA A C 1
ATOM 3668 O O . ALA A 1 459 ? -19.759 19.414 30.829 1.00 80.38 459 ALA A O 1
ATOM 3669 N N . CYS A 1 460 ? -18.351 20.369 29.367 1.00 79.56 460 CYS A N 1
ATOM 3670 C CA . CYS A 1 460 ? -18.635 21.741 29.795 1.00 79.56 460 CYS A CA 1
ATOM 3671 C C . CYS A 1 460 ? -20.090 22.152 29.538 1.00 79.56 460 CYS A C 1
ATOM 3673 O O . CYS A 1 460 ? -20.643 22.905 30.340 1.00 79.56 460 CYS A O 1
ATOM 3675 N N . GLY A 1 461 ? -20.697 21.671 28.446 1.00 72.69 461 GLY A N 1
ATOM 3676 C CA . GLY A 1 461 ? -22.122 21.849 28.167 1.00 72.69 461 GLY A CA 1
ATOM 3677 C C . GLY A 1 461 ? -22.987 21.206 29.249 1.00 72.69 461 GLY A C 1
ATOM 3678 O O . GLY A 1 461 ? -23.767 21.901 29.893 1.00 72.69 461 GLY A O 1
ATOM 3679 N N . SER A 1 462 ? -22.769 19.917 29.528 1.00 73.50 462 SER A N 1
ATOM 3680 C CA . SER A 1 462 ? -23.544 19.156 30.520 1.00 73.50 462 SER A CA 1
ATOM 3681 C C . SER A 1 462 ? -23.413 19.678 31.959 1.00 73.50 462 SER A C 1
ATOM 3683 O O . SER A 1 462 ? -24.364 19.584 32.729 1.00 73.50 462 SER A O 1
ATOM 3685 N N . MET A 1 463 ? -22.262 20.251 32.329 1.00 70.62 463 MET A N 1
ATOM 3686 C CA . MET A 1 463 ? -21.994 20.777 33.681 1.00 70.62 463 MET A CA 1
ATOM 3687 C C . MET A 1 463 ? -22.227 22.292 33.827 1.00 70.62 463 MET A C 1
ATOM 3689 O O . MET A 1 463 ? -21.996 22.850 34.899 1.00 70.62 463 MET A O 1
ATOM 3693 N N . ALA A 1 464 ? -22.648 22.982 32.758 1.00 70.81 464 ALA A N 1
ATOM 3694 C CA . ALA A 1 464 ? -22.777 24.443 32.693 1.00 70.81 464 ALA A CA 1
ATOM 3695 C C . ALA A 1 464 ? -21.486 25.232 33.034 1.00 70.81 464 ALA A C 1
ATOM 3697 O O . ALA A 1 464 ? -21.542 26.398 33.440 1.00 70.81 464 ALA A O 1
ATOM 3698 N N . TYR A 1 465 ? -20.302 24.645 32.813 1.00 74.75 465 TYR A N 1
ATOM 3699 C CA . TYR A 1 465 ? -18.992 25.295 32.997 1.00 74.75 465 TYR A CA 1
ATOM 3700 C C . TYR A 1 465 ? -18.608 26.170 31.793 1.00 74.75 465 TYR A C 1
ATOM 3702 O O . TYR A 1 465 ? -17.606 25.954 31.102 1.00 74.75 465 TYR A O 1
ATOM 3710 N N . LEU A 1 466 ? -19.427 27.191 31.534 1.00 67.62 466 LEU A N 1
ATOM 3711 C CA . LEU A 1 466 ? -19.354 28.037 30.337 1.00 67.62 466 LEU A CA 1
ATOM 3712 C C . LEU A 1 466 ? -18.031 28.805 30.201 1.00 67.62 466 LEU A C 1
ATOM 3714 O O . LEU A 1 466 ? -17.514 28.936 29.091 1.00 67.62 466 LEU A O 1
ATOM 3718 N N . ASP A 1 467 ? -17.449 29.273 31.305 1.00 70.62 467 ASP A N 1
ATOM 3719 C CA . ASP A 1 467 ? -16.182 30.016 31.273 1.00 70.62 467 ASP A CA 1
ATOM 3720 C C . ASP A 1 467 ? -15.008 29.127 30.839 1.00 70.62 467 ASP A C 1
ATOM 3722 O O . ASP A 1 467 ? -14.155 29.543 30.053 1.00 70.62 467 ASP A O 1
ATOM 3726 N N . GLN A 1 468 ? -15.000 27.870 31.284 1.00 71.50 468 GLN A N 1
ATOM 3727 C CA . GLN A 1 468 ? -13.994 26.877 30.905 1.00 71.50 468 GLN A CA 1
ATOM 3728 C C . GLN A 1 468 ? -14.195 26.408 29.456 1.00 71.50 468 GLN A C 1
ATOM 3730 O O . GLN A 1 468 ? -13.231 26.306 28.695 1.00 71.50 468 GLN A O 1
ATOM 3735 N N . GLY A 1 469 ? -15.451 26.228 29.026 1.00 70.94 469 GLY A N 1
ATOM 3736 C CA . GLY A 1 469 ? -15.795 25.961 27.624 1.00 70.94 469 GLY A CA 1
ATOM 3737 C C . GLY A 1 469 ? -15.300 27.056 26.669 1.00 70.94 469 GLY A C 1
ATOM 3738 O O . GLY A 1 469 ? -14.689 26.754 25.641 1.00 70.94 469 GLY A O 1
ATOM 3739 N N . ARG A 1 470 ? -15.463 28.337 27.040 1.00 70.12 470 ARG A N 1
ATOM 3740 C CA . ARG A 1 470 ? -14.929 29.482 26.275 1.00 70.12 470 ARG A CA 1
ATOM 3741 C C . ARG A 1 470 ? -13.405 29.458 26.175 1.00 70.12 470 ARG A C 1
ATOM 3743 O O . ARG A 1 470 ? -12.864 29.762 25.113 1.00 70.12 470 ARG A O 1
ATOM 3750 N N . GLN A 1 471 ? -12.709 29.071 27.244 1.00 73.81 471 GLN A N 1
ATOM 3751 C CA . GLN A 1 471 ? -11.248 28.950 27.231 1.00 73.81 471 GLN A CA 1
ATOM 3752 C C . GLN A 1 471 ? -10.771 27.848 26.276 1.00 73.81 471 GLN A C 1
ATOM 3754 O O . GLN A 1 471 ? -9.841 28.083 25.502 1.00 73.81 471 GLN A O 1
ATOM 3759 N N . PHE A 1 472 ? -11.419 26.678 26.266 1.00 73.00 472 PHE A N 1
ATOM 3760 C CA . PHE A 1 472 ? -11.084 25.609 25.318 1.00 73.00 472 PHE A CA 1
ATOM 3761 C C . PHE A 1 472 ? -11.350 26.016 23.871 1.00 73.00 472 PHE A C 1
ATOM 3763 O O . PHE A 1 472 ? -10.500 25.786 23.011 1.00 73.00 472 PHE A O 1
ATOM 3770 N N . HIS A 1 473 ? -12.467 26.697 23.614 1.00 68.19 473 HIS A N 1
ATOM 3771 C CA . HIS A 1 473 ? -12.783 27.235 22.295 1.00 68.19 473 HIS A CA 1
ATOM 3772 C C . HIS A 1 473 ? -11.729 28.250 21.814 1.00 68.19 473 HIS A C 1
ATOM 3774 O O . HIS A 1 473 ? -11.183 28.116 20.719 1.00 68.19 473 HIS A O 1
ATOM 3780 N N . ALA A 1 474 ? -11.353 29.216 22.661 1.00 66.44 474 ALA A N 1
ATOM 3781 C CA . ALA A 1 474 ? -10.304 30.184 22.338 1.00 66.44 474 ALA A CA 1
ATOM 3782 C C . ALA A 1 474 ? -8.947 29.504 22.069 1.00 66.44 474 ALA A C 1
ATOM 3784 O O . ALA A 1 474 ? -8.223 29.884 21.146 1.00 66.44 474 ALA A O 1
ATOM 3785 N N . ARG A 1 475 ? -8.608 28.460 22.837 1.00 69.75 475 ARG A N 1
ATOM 3786 C CA . ARG A 1 475 ? -7.371 27.681 22.666 1.00 69.75 475 ARG A CA 1
ATOM 3787 C C . ARG A 1 475 ? -7.360 26.880 21.361 1.00 69.75 475 ARG A C 1
ATOM 3789 O O . ARG A 1 475 ? -6.310 26.762 20.725 1.00 69.75 475 ARG A O 1
ATOM 3796 N N . LEU A 1 476 ? -8.510 26.356 20.946 1.00 67.00 476 LEU A N 1
ATOM 3797 C CA . LEU A 1 476 ? -8.671 25.628 19.691 1.00 67.00 476 LEU A CA 1
ATOM 3798 C C . LEU A 1 476 ? -8.450 26.556 18.487 1.00 67.00 476 LEU A C 1
ATOM 3800 O O . LEU A 1 476 ? -7.643 26.240 17.615 1.00 67.00 476 LEU A O 1
ATOM 3804 N N . ILE A 1 477 ? -9.050 27.752 18.508 1.00 66.69 477 ILE A N 1
ATOM 3805 C CA . ILE A 1 477 ? -8.867 28.775 17.462 1.00 66.69 477 ILE A CA 1
ATOM 3806 C C . ILE A 1 477 ? -7.396 29.197 17.355 1.00 66.69 477 ILE A C 1
ATOM 3808 O O . ILE A 1 477 ? -6.846 29.276 16.256 1.00 66.69 477 ILE A O 1
ATOM 3812 N N . GLN A 1 478 ? -6.731 29.426 18.493 1.00 65.00 478 GLN A N 1
ATOM 3813 C CA . GLN A 1 478 ? -5.317 29.824 18.521 1.00 65.00 478 GLN A CA 1
ATOM 3814 C C . GLN A 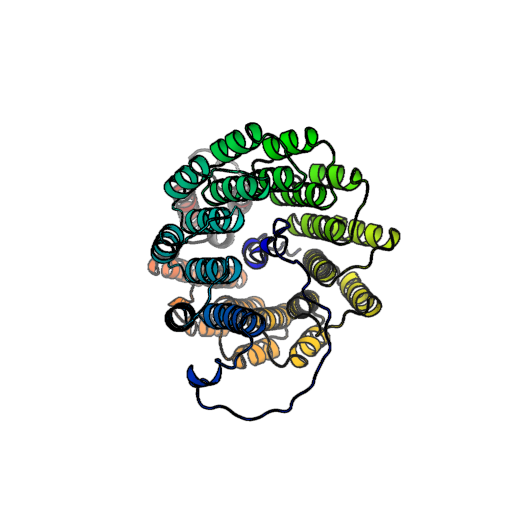1 478 ? -4.368 28.740 18.004 1.00 65.00 478 GLN A C 1
ATOM 3816 O O . GLN A 1 478 ? -3.307 29.053 17.467 1.00 65.00 478 GLN A O 1
ATOM 3821 N N . THR A 1 479 ? -4.716 27.466 18.189 1.00 63.00 479 THR A N 1
ATOM 3822 C CA . THR A 1 479 ? -3.871 26.350 17.750 1.00 63.00 479 THR A CA 1
ATOM 3823 C C . THR A 1 479 ? -4.135 25.960 16.296 1.00 63.00 479 THR A C 1
ATOM 3825 O O . THR A 1 479 ? -3.189 25.523 15.634 1.00 63.00 479 THR A O 1
ATOM 3828 N N . ARG A 1 480 ? -5.362 26.150 15.772 1.00 60.06 480 ARG A N 1
ATOM 3829 C CA . ARG A 1 480 ? -5.745 25.873 14.372 1.00 60.06 480 ARG A CA 1
ATOM 3830 C C . ARG A 1 480 ? -6.933 26.737 13.879 1.00 60.06 480 ARG A C 1
ATOM 3832 O O . ARG A 1 480 ? -8.080 26.377 14.135 1.00 60.06 480 ARG A O 1
ATOM 3839 N N . PRO A 1 481 ? -6.697 27.782 13.058 1.00 52.34 481 PRO A N 1
ATOM 3840 C CA . PRO A 1 481 ? -7.746 28.702 12.583 1.00 52.34 481 PRO A CA 1
ATOM 3841 C C . PRO A 1 481 ? -8.811 28.121 11.624 1.00 52.34 481 PRO A C 1
ATOM 3843 O O . PRO A 1 481 ? -9.795 28.799 11.362 1.00 52.34 481 PRO A O 1
ATOM 3846 N N . ASN A 1 482 ? -8.638 26.897 11.099 1.00 50.66 482 ASN A N 1
ATOM 3847 C CA . ASN A 1 482 ? -9.465 26.322 10.018 1.00 50.66 482 ASN A CA 1
ATOM 3848 C C . ASN A 1 482 ? -10.151 24.985 10.395 1.00 50.66 482 ASN A C 1
ATOM 3850 O O . ASN A 1 482 ? -10.226 24.090 9.557 1.00 50.66 482 ASN A O 1
ATOM 3854 N N . SER A 1 483 ? -10.571 24.776 11.647 1.00 49.06 483 SER A N 1
ATOM 3855 C CA . SER A 1 483 ? -11.166 23.488 12.061 1.00 49.06 483 SER A CA 1
ATOM 3856 C C . SER A 1 483 ? -12.686 23.404 11.813 1.00 49.06 483 SER A C 1
ATOM 3858 O O . SER A 1 483 ? -13.423 24.362 12.028 1.00 49.06 483 SER A O 1
ATOM 3860 N N . ASP A 1 484 ? -13.104 22.246 11.290 1.00 52.34 484 ASP A N 1
ATOM 3861 C CA . ASP A 1 484 ? -14.350 21.956 10.565 1.00 52.34 484 ASP A CA 1
ATOM 3862 C C . ASP A 1 484 ? -15.606 21.700 11.436 1.00 52.34 484 ASP A C 1
ATOM 3864 O O . ASP A 1 484 ? -15.534 21.453 12.641 1.00 52.34 484 ASP A O 1
ATOM 3868 N N . ILE A 1 485 ? -16.754 21.684 10.744 1.00 52.38 485 ILE A N 1
ATOM 3869 C CA . ILE A 1 485 ? -18.182 21.450 11.092 1.00 52.38 485 ILE A CA 1
ATOM 3870 C C . ILE A 1 485 ? -18.515 20.684 12.399 1.00 52.38 485 ILE A C 1
ATOM 3872 O O . ILE A 1 485 ? -19.532 20.979 13.029 1.00 52.38 485 ILE A O 1
ATOM 3876 N N . ILE A 1 486 ? -17.695 19.727 12.843 1.00 51.72 486 ILE A N 1
ATOM 3877 C CA . ILE A 1 486 ? -17.935 18.927 14.063 1.00 51.72 486 ILE A CA 1
ATOM 3878 C C . ILE A 1 486 ? -17.909 19.807 15.325 1.00 51.72 486 ILE A C 1
ATOM 3880 O O . ILE A 1 486 ? -18.700 19.603 16.243 1.00 51.72 486 ILE A O 1
ATOM 3884 N N . ILE A 1 487 ? -17.060 20.838 15.347 1.00 53.78 487 ILE A N 1
ATOM 3885 C CA . ILE A 1 487 ? -16.925 21.760 16.487 1.00 53.78 487 ILE A CA 1
ATOM 3886 C C . ILE A 1 487 ? -18.169 22.652 16.631 1.00 53.78 487 ILE A C 1
ATOM 3888 O O . ILE A 1 487 ? -18.608 22.924 17.750 1.00 53.78 487 ILE A O 1
ATOM 3892 N N . ASN A 1 488 ? -18.793 23.032 15.510 1.00 52.16 488 ASN A N 1
ATOM 3893 C CA . ASN A 1 488 ? -20.035 23.809 15.507 1.00 52.16 488 ASN A CA 1
ATOM 3894 C C . ASN A 1 488 ? -21.210 23.027 16.114 1.00 52.16 488 ASN A C 1
ATOM 3896 O O . ASN A 1 488 ? -22.031 23.617 16.809 1.00 52.16 488 ASN A O 1
ATOM 3900 N N . ASN A 1 489 ? -21.270 21.704 15.937 1.00 52.53 489 ASN A N 1
ATOM 3901 C CA . ASN A 1 489 ? -22.316 20.882 16.557 1.00 52.53 489 ASN A CA 1
ATOM 3902 C C . ASN A 1 489 ? -22.155 20.780 18.083 1.00 52.53 489 ASN A C 1
ATOM 3904 O O . ASN A 1 489 ? -23.144 20.853 18.812 1.00 52.53 489 ASN A O 1
ATOM 3908 N N . SER A 1 490 ? -20.921 20.686 18.585 1.00 53.03 490 SER A N 1
ATOM 3909 C CA . SER A 1 490 ? -20.652 20.702 20.031 1.00 53.03 490 SER A CA 1
ATOM 3910 C C . SER A 1 490 ? -20.986 22.066 20.659 1.00 53.03 490 SER A C 1
ATOM 3912 O O . SER A 1 490 ? -21.501 22.110 21.777 1.00 53.03 490 SER A O 1
ATOM 3914 N N . LEU A 1 491 ? -20.794 23.168 19.918 1.00 54.22 491 LEU A N 1
ATOM 3915 C CA . LEU A 1 491 ? -21.241 24.517 20.301 1.00 54.22 491 LEU A CA 1
ATOM 3916 C C . LEU A 1 491 ? -22.771 24.635 20.370 1.00 54.22 491 LEU A C 1
ATOM 3918 O O . LEU A 1 491 ? -23.284 25.254 21.299 1.00 54.22 491 LEU A O 1
ATOM 3922 N N . VAL A 1 492 ? -23.509 23.999 19.452 1.00 53.12 492 VAL A N 1
ATOM 3923 C CA . VAL A 1 492 ? -24.980 23.949 19.525 1.00 53.12 492 VAL A CA 1
ATOM 3924 C C . VAL A 1 492 ? -25.435 23.276 20.822 1.00 53.12 492 VAL A C 1
ATOM 3926 O O . VAL A 1 492 ? -26.353 23.791 21.446 1.00 53.12 492 VAL A O 1
ATOM 3929 N N . SER A 1 493 ? -24.772 22.209 21.293 1.00 52.47 493 SER A N 1
ATOM 3930 C CA . SER A 1 493 ? -25.132 21.574 22.579 1.00 52.47 493 SER A CA 1
ATOM 3931 C C . SER A 1 493 ? -24.932 22.499 23.789 1.00 52.47 493 SER A C 1
ATOM 3933 O O . SER A 1 493 ? -25.768 22.517 24.685 1.00 52.47 493 SER A O 1
ATOM 3935 N N . ILE A 1 494 ? -23.889 23.340 23.771 1.00 53.88 494 ILE A N 1
ATOM 3936 C CA . ILE A 1 494 ? -23.637 24.353 24.810 1.00 53.88 494 ILE A CA 1
ATOM 3937 C C . ILE A 1 494 ? -24.707 25.461 24.768 1.00 53.88 494 ILE A C 1
ATOM 3939 O O . ILE A 1 494 ? -25.037 26.045 25.799 1.00 53.88 494 ILE A O 1
ATOM 3943 N N . CYS A 1 495 ? -25.264 25.756 23.589 1.00 47.72 495 CYS A N 1
ATOM 3944 C CA . CYS A 1 495 ? -26.271 26.801 23.400 1.00 47.72 495 CYS A CA 1
ATOM 3945 C C . CYS A 1 495 ? -27.729 26.320 23.530 1.00 47.72 495 CYS A C 1
ATOM 3947 O O . CYS A 1 495 ? -28.602 27.151 23.762 1.00 47.72 495 CYS A O 1
ATOM 3949 N N . HIS A 1 496 ? -28.020 25.023 23.378 1.00 44.09 496 HIS A N 1
ATOM 3950 C CA . HIS A 1 496 ? -29.396 24.503 23.333 1.00 44.09 496 HIS A CA 1
ATOM 3951 C C . HIS A 1 496 ? -30.051 24.369 24.723 1.00 44.09 496 HIS A C 1
ATOM 3953 O O . HIS A 1 496 ? -31.274 24.254 24.807 1.00 44.09 496 HIS A O 1
ATOM 3959 N N . ASP A 1 497 ? -29.273 24.427 25.810 1.00 44.22 497 ASP A N 1
ATOM 3960 C CA . ASP A 1 497 ? -29.778 24.203 27.173 1.00 44.22 497 ASP A CA 1
ATOM 3961 C C . ASP A 1 497 ? -30.444 25.428 27.840 1.00 44.22 497 ASP A C 1
ATOM 3963 O O . ASP A 1 497 ? -30.865 25.329 28.994 1.00 44.22 497 ASP A O 1
ATOM 3967 N N . ARG A 1 498 ? -30.632 26.568 27.141 1.00 37.12 498 ARG A N 1
ATOM 3968 C CA . ARG A 1 498 ? -31.588 27.624 27.557 1.00 37.12 498 ARG A CA 1
ATOM 3969 C C . ARG A 1 498 ? -32.222 28.414 26.407 1.00 37.12 498 ARG A C 1
ATOM 3971 O O . ARG A 1 498 ? -31.554 28.852 25.477 1.00 37.12 498 ARG A O 1
ATOM 3978 N N . ASP A 1 499 ? -33.516 28.686 26.584 1.00 37.06 499 ASP A N 1
ATOM 3979 C CA . ASP A 1 499 ? -34.299 29.722 25.910 1.00 37.06 499 ASP A CA 1
ATOM 3980 C C . ASP A 1 499 ? -33.597 31.102 25.883 1.00 37.06 499 ASP A C 1
ATOM 3982 O O . ASP A 1 499 ? -33.111 31.585 26.908 1.00 37.06 499 ASP A O 1
ATOM 3986 N N . ALA A 1 500 ? -33.716 31.778 24.730 1.00 31.03 500 ALA A N 1
ATOM 3987 C CA . ALA A 1 500 ? -33.591 33.227 24.480 1.00 31.03 500 ALA A CA 1
ATOM 3988 C C . ALA A 1 500 ? -32.223 33.817 24.011 1.00 31.03 500 ALA A C 1
ATOM 3990 O O . ALA A 1 500 ? -31.146 33.328 24.341 1.00 31.03 500 ALA A O 1
ATOM 3991 N N . PRO A 1 501 ? -32.253 34.895 23.187 1.00 39.12 501 PRO A N 1
ATOM 3992 C CA . PRO A 1 501 ? -31.353 35.079 22.048 1.00 39.12 501 PRO A CA 1
ATOM 3993 C C . PRO A 1 501 ? -30.284 36.151 22.285 1.00 39.12 501 PRO A C 1
ATOM 3995 O O . PRO A 1 501 ? -30.576 37.329 22.116 1.00 39.12 501 PRO A O 1
ATOM 3998 N N . ARG A 1 502 ? -29.042 35.778 22.618 1.00 39.22 502 ARG A N 1
ATOM 3999 C CA . ARG A 1 502 ? -27.853 36.661 22.520 1.00 39.22 502 ARG A CA 1
ATOM 4000 C C . ARG A 1 502 ? -26.557 35.845 22.506 1.00 39.22 502 ARG A C 1
ATOM 4002 O O . ARG A 1 502 ? -25.846 35.830 23.502 1.00 39.22 502 ARG A O 1
ATOM 4009 N N . CYS A 1 503 ? -26.250 35.139 21.423 1.00 34.47 503 CYS A N 1
ATOM 4010 C CA . CYS A 1 503 ? -24.976 34.410 21.301 1.00 34.47 503 CYS A CA 1
ATOM 4011 C C . CYS A 1 503 ? -24.464 34.385 19.852 1.00 34.47 503 CYS A C 1
ATOM 4013 O O . CYS A 1 503 ? -24.154 33.330 19.324 1.00 34.47 503 CYS A O 1
ATOM 4015 N N . LEU A 1 504 ? -24.392 35.547 19.201 1.00 33.19 504 LEU A N 1
ATOM 4016 C CA . LEU A 1 504 ? -23.544 35.783 18.027 1.00 33.19 504 LEU A CA 1
ATOM 4017 C C . LEU A 1 504 ? -23.141 37.260 18.065 1.00 33.19 504 LEU A C 1
ATOM 4019 O O . LEU A 1 504 ? -23.831 38.076 17.477 1.00 33.19 504 LEU A O 1
ATOM 4023 N N . ASP A 1 505 ? -22.137 37.594 18.875 1.00 30.97 505 ASP A N 1
ATOM 4024 C CA . ASP A 1 505 ? -21.277 38.780 18.727 1.00 30.97 505 ASP A CA 1
ATOM 4025 C C . ASP A 1 505 ? -20.220 38.737 19.841 1.00 30.97 505 ASP A C 1
ATOM 4027 O O . ASP A 1 505 ? -20.544 38.853 21.029 1.00 30.97 505 ASP A O 1
ATOM 4031 N N . GLY A 1 506 ? -18.961 38.518 19.454 1.00 31.86 506 GLY A N 1
ATOM 4032 C CA . GLY A 1 506 ? -17.807 38.440 20.353 1.00 31.86 506 GLY A CA 1
ATOM 4033 C C . GLY A 1 506 ? -16.674 37.613 19.781 1.00 31.86 506 GLY A C 1
ATOM 4034 O O . GLY A 1 506 ? -16.660 36.399 20.082 1.00 31.86 506 GLY A O 1
#

Organism: Amborella trichopoda (NCBI:txid13333)

Radius of gyration: 29.68 Å; chains: 1; bounding box: 77×73×69 Å

Secondary structure (DSSP, 8-state):
---PPP--HHHHTTS-GGGG----S-S------S------------PPPGGGG--S-HHHHHHHHHHHHHHHHHTT-HHHHHHHHHT-SS--HHHHHHHHHHHHHTT-HHHHHHHHHH-SS--HHHHHHHHHHHHHTT-HHHHHHHHHH-SS--HHHHHHHHHHHHHTT-HHHHHHHHHH-SS--HHHHHHHHHHHHHTT-HHHHHHHHHT-SS--HHHHHHHHHHHHHTT-HHHHHHHHHH-SS--HHHHHHHHHHHHHTT-HHHHHHHHHHHHHTTPPP-HHHHHHHHHHHHHHT-HHHHHHHHHHHHHTT--TTT-HHHHHHHHHHHHHTT-HHHHHHHHHT-S---HHHHHHHHHHHHHTT-HHHHHHHHHT-SS--HHHHHHHHHHHHHHT-HHHHHHHHHHS-TTT--HHHHHHHHHHHHHTT-HHHHHHHHHHHHHTTPPPPHHHHHHHHHHHHHTT-HHHHHHHHHHHHHH-TT--THHHHHHHHHHHTS-S---S--

Foldseek 3Di:
DDDDDPDPPVVVCVPDCVVVPPPLPDDDDDPDDDDDDDDDDDDDDDDPDLVVLDDDDLVVSQVVLLVVLLVCLVVLNLVVSVVSLVPRPDHDPSSLLSNLLSCLSNLNLVVSVVSLVVDPDDDPSSLLSSLLSCLVNLVLVVSVVSLVPDPDDDQSSLLSNLLSCLVNVVLVVSVVSLVVDPDDDQSSLLSNLLSCLVVLVLVVSVVSLVPDPDHDQSSLLSNLLSCLVNLNNVVSVVSLVVDPDDALSSLLSNLLSCLSNLNLVVSVVSVVVCVVVVHQHDLSSLLSNLSSLLSVLPPVVLVVSQVSCVVSVHDCPPDLSSVLSNLLSCLSNLVLVVSVVSVVVDPDHDQSSLLSNLLSCLVNLNLVVSVVSLVPDPDHALSSLLSSLLSCLVVLNLVVSVVSLVVDDLVRDALSSLLSNLLSCLVSLVLVVSVVSVVVCVVSVHDHDPSSLLSNLLSCLVVVVVVVNVVSVVVVCVVPVDDDDSVVVSVVSSVVPDDDDDPPDD

InterPro domains:
  IPR002885 Pentatricopeptide repeat [PF01535] (125-154)
  IPR002885 Pentatricopeptide repeat [PF01535] (157-185)
  IPR002885 Pentatricopeptide repeat [PF01535] (353-379)
  IPR002885 Pentatricopeptide repeat [PF01535] (383-408)
  IPR002885 Pentatricopeptide repeat [PF12854] (214-243)
  IPR002885 Pentatricopeptide repeat [PF13041] (92-124)
  IPR002885 Pentatricopeptide repeat [PF13041] (247-293)
  IPR002885 Pentatricopeptide repeat [PF13041] (414-460)
  IPR002885 Pentatricopeptide repeat [PS51375] (92-126)
  IPR002885 Pentatricopeptide repeat [PS51375] (154-188)
  IPR002885 Pentatricopeptide repeat [PS51375] (216-250)
  IPR002885 Pentatricopeptide repeat [PS51375] (350-384)
  IPR002885 Pentatricopeptide repeat [PS51375] (414-448)
  IPR002885 Pentatricopeptide repeat [TIGR00756] (65-91)
  IPR002885 Pentatricopeptide repeat [TIGR00756] (94-124)
  IPR002885 Pentatricopeptide repeat [TIGR00756] (157-184)
  IPR002885 Pentatricopeptide repeat [TIGR00756] (218-248)
  IPR002885 Pentatricopeptide repeat [TIGR00756] (249-282)
  IPR002885 Pentatricopeptide repeat [TIGR00756] (353-380)
  IPR002885 Pentatricopeptide repeat [TIGR00756] (383-408)

Sequence (506 aa):
MTSFPDQPMRNFLSLPFSSLQIKAPFLNCPISELPHFELQDRPKSHCPTIHRLFDKNSKREVLQCTSAISRLARKKRIDEARKLFDSMPERNQVTWNAMLTAYINSGRIMDAFQLFKRMPHRNVVSWTAMLHGFALSGLIKEAMGLFISMPERNPTSWNAMISGLIHNHELTEARRLFDEMPDKNTISWNVMLSGYVESAMMGEARATFDTMPKPNVITWTSMVAGYCRSGNVSEARELFEQMPVKNFVSWTAMIGGYVWNGMYDDALLIFHAMRWASVKPNSITFISLFHACSGLGYVNIGKPLHASLMVNGLHDHDDERLSKSMIHMYSQFGIMDYAHYIFQKRQQNCTMSWNSLINGYAQHGSLREARRLFDAMDTRDAVSWTSMINGYLSAGDVDEACHLFEMMPMTMKDAISWAAMISGHVHNELFSEAMDLFSQMQQSCIKPLDHTYSSLLSACGSMAYLDQGRQFHARLIQTRPNSDIIINNSLVSICHDRDAPRCLDG

pLDDT: mean 79.96, std 21.71, range [20.47, 97.0]